Protein AF-A0A1C5NAG5-F1 (afdb_monomer)

Structure (mmCIF, N/CA/C/O backbone):
data_AF-A0A1C5NAG5-F1
#
_entry.id   AF-A0A1C5NAG5-F1
#
loop_
_atom_site.group_PDB
_atom_site.id
_atom_site.type_symbol
_atom_site.label_atom_id
_atom_site.label_alt_id
_atom_site.label_comp_id
_atom_site.label_asym_id
_atom_site.label_entity_id
_atom_site.label_seq_id
_atom_site.pdbx_PDB_ins_code
_atom_site.Cartn_x
_atom_site.Cartn_y
_atom_site.Cartn_z
_atom_site.occupancy
_atom_site.B_iso_or_equiv
_atom_site.auth_seq_id
_atom_site.auth_comp_id
_atom_site.auth_asym_id
_atom_site.auth_atom_id
_atom_site.pdbx_PDB_model_num
ATOM 1 N N . MET A 1 1 ? -10.836 -29.303 -15.767 1.00 75.56 1 MET A N 1
ATOM 2 C CA . MET A 1 1 ? -11.282 -27.924 -16.039 1.00 75.56 1 MET A CA 1
ATOM 3 C C . MET A 1 1 ? -10.851 -27.119 -14.844 1.00 75.56 1 MET A C 1
ATOM 5 O O . MET A 1 1 ? -11.181 -27.514 -13.732 1.00 75.56 1 MET A O 1
ATOM 9 N N . ALA A 1 2 ? -10.080 -26.065 -15.084 1.00 85.88 2 ALA A N 1
ATOM 10 C CA . ALA A 1 2 ? -9.595 -25.188 -14.034 1.00 85.88 2 ALA A CA 1
ATOM 11 C C . ALA A 1 2 ? -10.760 -24.465 -13.349 1.00 85.88 2 ALA A C 1
ATOM 13 O O . ALA A 1 2 ? -11.652 -23.954 -14.030 1.00 85.88 2 ALA A O 1
ATOM 14 N N . GLU A 1 3 ? -10.744 -24.428 -12.022 1.00 91.12 3 GLU A N 1
ATOM 15 C CA . GLU A 1 3 ? -11.705 -23.687 -11.209 1.00 91.12 3 GLU A CA 1
ATOM 16 C C . GLU A 1 3 ? -11.130 -22.311 -10.866 1.00 91.12 3 GLU A C 1
ATOM 18 O O . GLU A 1 3 ? -9.947 -22.193 -10.552 1.00 91.12 3 GLU A O 1
ATOM 23 N N . ILE A 1 4 ? -11.955 -21.264 -10.936 1.00 90.25 4 ILE A N 1
ATOM 24 C CA . ILE A 1 4 ? -11.570 -19.921 -10.495 1.00 90.25 4 ILE A CA 1
ATOM 25 C C . ILE A 1 4 ? -11.849 -19.828 -8.996 1.00 90.25 4 ILE A C 1
ATOM 27 O O . ILE A 1 4 ? -13.004 -19.832 -8.580 1.00 90.25 4 ILE A O 1
ATOM 31 N N . ILE A 1 5 ? -10.790 -19.721 -8.199 1.00 88.94 5 ILE A N 1
ATOM 32 C CA . ILE A 1 5 ? -10.874 -19.616 -6.736 1.00 88.94 5 ILE A CA 1
ATOM 33 C C . ILE A 1 5 ? -11.109 -18.166 -6.304 1.00 88.94 5 ILE A C 1
ATOM 35 O O . ILE A 1 5 ? -11.768 -17.899 -5.302 1.00 88.94 5 ILE A O 1
ATOM 39 N N . TYR A 1 6 ? -10.564 -17.216 -7.062 1.00 81.56 6 TYR A N 1
ATOM 40 C CA . TYR A 1 6 ? -10.667 -15.792 -6.771 1.00 81.56 6 TYR A CA 1
ATOM 41 C C . TYR A 1 6 ? -10.513 -14.970 -8.051 1.00 81.56 6 TYR A C 1
ATOM 43 O O . TYR A 1 6 ? -9.709 -15.319 -8.914 1.00 81.56 6 TYR A O 1
ATOM 51 N N . SER A 1 7 ? -11.237 -13.854 -8.142 1.00 79.81 7 SER A N 1
ATOM 52 C CA . SER A 1 7 ? -11.096 -12.882 -9.228 1.00 79.81 7 SER A CA 1
ATOM 53 C C . SER A 1 7 ? -11.036 -11.468 -8.669 1.00 79.81 7 SER A C 1
ATOM 55 O O . SER A 1 7 ? -11.905 -11.058 -7.899 1.00 79.81 7 SER A O 1
ATOM 57 N N . LYS A 1 8 ? -10.057 -10.690 -9.132 1.00 79.44 8 LYS A N 1
ATOM 58 C CA . LYS A 1 8 ? -9.939 -9.253 -8.869 1.00 79.44 8 LYS A CA 1
ATOM 59 C C . LYS A 1 8 ? -10.057 -8.476 -10.171 1.00 79.44 8 LYS A C 1
ATOM 61 O O . LYS A 1 8 ? -9.455 -8.844 -11.176 1.00 79.44 8 LYS A O 1
ATOM 66 N N . TYR A 1 9 ? -10.808 -7.383 -10.136 1.00 80.44 9 TYR A N 1
ATOM 67 C CA . TYR A 1 9 ? -11.017 -6.494 -11.273 1.00 80.44 9 TYR A CA 1
ATOM 68 C C . TYR A 1 9 ? -10.373 -5.141 -10.973 1.00 80.44 9 TYR A C 1
ATOM 70 O O . TYR A 1 9 ? -10.622 -4.566 -9.917 1.00 80.44 9 TYR A O 1
ATOM 78 N N . SER A 1 10 ? -9.575 -4.612 -11.899 1.00 75.69 10 SER A N 1
ATOM 79 C CA . SER A 1 10 ? -9.072 -3.231 -11.859 1.00 75.69 10 SER A CA 1
ATOM 80 C C . SER A 1 10 ? -9.920 -2.317 -12.752 1.00 75.69 10 SER A C 1
ATOM 82 O O . SER A 1 10 ? -9.419 -1.524 -13.545 1.00 75.69 10 SER A O 1
ATOM 84 N N . ASN A 1 11 ? -11.242 -2.448 -12.647 1.00 72.44 11 ASN A N 1
ATOM 85 C CA . ASN A 1 11 ? -12.211 -1.742 -13.488 1.00 72.44 11 ASN A CA 1
ATOM 86 C C . ASN A 1 11 ? -12.350 -0.242 -13.175 1.00 72.44 11 ASN A C 1
ATOM 88 O O . ASN A 1 11 ? -13.016 0.448 -13.936 1.00 72.44 11 ASN A O 1
ATOM 92 N N . GLU A 1 12 ? -11.714 0.256 -12.111 1.00 71.25 12 GLU A N 1
ATOM 93 C CA . GLU A 1 12 ? -11.566 1.695 -11.840 1.00 71.25 12 GLU A CA 1
ATOM 94 C C . GLU A 1 12 ? -10.511 2.370 -12.734 1.00 71.25 12 GLU A C 1
ATOM 96 O O . GLU A 1 12 ? -10.401 3.596 -12.764 1.00 71.25 12 GLU A O 1
ATOM 101 N N . ARG A 1 13 ? -9.716 1.582 -13.466 1.00 83.25 13 ARG A N 1
ATOM 102 C CA . ARG A 1 13 ? -8.763 2.085 -14.456 1.00 83.25 13 ARG A CA 1
ATOM 103 C C . ARG A 1 13 ? -9.482 2.365 -15.778 1.00 83.25 13 ARG A C 1
ATOM 105 O O . ARG A 1 13 ? -10.524 1.782 -16.080 1.00 83.25 13 ARG A O 1
ATOM 112 N N . SER A 1 14 ? -8.896 3.221 -16.615 1.00 88.06 14 SER A N 1
ATOM 113 C CA . SER A 1 14 ? -9.373 3.414 -17.988 1.00 88.06 14 SER A CA 1
ATOM 114 C C . SER A 1 14 ? -9.433 2.081 -18.741 1.00 88.06 14 SER A C 1
ATOM 116 O O . SER A 1 14 ? -8.698 1.140 -18.447 1.00 88.06 14 SER A O 1
ATOM 118 N N . ARG A 1 15 ? -10.290 1.998 -19.765 1.00 89.50 15 ARG A N 1
ATOM 119 C CA . ARG A 1 15 ? -10.553 0.746 -20.502 1.00 89.50 15 ARG A CA 1
ATOM 120 C C . ARG A 1 15 ? -9.289 0.068 -21.050 1.00 89.50 15 ARG A C 1
ATOM 122 O O . ARG A 1 15 ? -9.245 -1.154 -21.103 1.00 89.50 15 ARG A O 1
ATOM 129 N N . ARG A 1 16 ? -8.263 0.849 -21.404 1.00 91.06 16 ARG A N 1
ATOM 130 C CA . ARG A 1 16 ? -6.958 0.355 -21.884 1.00 91.06 16 ARG A CA 1
ATOM 131 C C . ARG A 1 16 ? -6.087 -0.302 -20.801 1.00 91.06 16 ARG A C 1
ATOM 133 O O . ARG A 1 16 ? -5.152 -1.012 -21.136 1.00 91.06 16 ARG A O 1
ATOM 140 N N . PHE A 1 17 ? -6.389 -0.083 -19.523 1.00 88.31 17 PHE A N 1
ATOM 141 C CA . PHE A 1 17 ? -5.633 -0.614 -18.378 1.00 88.31 17 PHE A CA 1
ATOM 142 C C . PHE A 1 17 ? -6.475 -1.481 -17.438 1.00 88.31 17 PHE A C 1
ATOM 144 O O . PHE A 1 17 ? -5.970 -2.003 -16.445 1.00 88.31 17 PHE A O 1
ATOM 151 N N . ALA A 1 18 ? -7.769 -1.611 -17.716 1.00 88.19 18 ALA A N 1
ATOM 152 C CA . ALA A 1 18 ? -8.675 -2.409 -16.914 1.00 88.19 18 ALA A CA 1
ATOM 153 C C . ALA A 1 18 ? -8.418 -3.900 -17.180 1.00 88.19 18 ALA A C 1
ATOM 155 O O . ALA A 1 18 ? -8.606 -4.389 -18.299 1.00 88.19 18 ALA A O 1
ATOM 156 N N . ILE A 1 19 ? -8.008 -4.624 -16.139 1.00 85.56 19 ILE A N 1
ATOM 157 C CA . ILE A 1 19 ? -7.680 -6.048 -16.199 1.00 85.56 19 ILE A CA 1
ATOM 158 C C . ILE A 1 19 ? -8.494 -6.850 -15.183 1.00 85.56 19 ILE A C 1
ATOM 160 O O . ILE A 1 19 ? -8.910 -6.345 -14.137 1.00 85.56 19 ILE A O 1
ATOM 164 N N . ARG A 1 20 ? -8.715 -8.123 -15.499 1.00 88.25 20 ARG A N 1
ATOM 165 C CA . ARG A 1 20 ? -9.161 -9.145 -14.557 1.00 88.25 20 ARG A CA 1
ATOM 166 C C . ARG A 1 20 ? -7.985 -10.046 -14.230 1.00 88.25 20 ARG A C 1
ATOM 168 O O . ARG A 1 20 ? -7.361 -10.581 -15.142 1.00 88.25 20 ARG A O 1
ATOM 175 N N . THR A 1 21 ? -7.731 -10.241 -12.947 1.00 85.62 21 THR A N 1
ATOM 176 C CA . THR A 1 21 ? -6.755 -11.204 -12.444 1.00 85.62 21 THR A CA 1
ATOM 177 C C . THR A 1 21 ? -7.507 -12.335 -11.766 1.00 85.62 21 THR A C 1
ATOM 179 O O . THR A 1 21 ? -8.163 -12.116 -10.749 1.00 85.62 21 THR A O 1
ATOM 182 N N . ASP A 1 22 ? -7.407 -13.530 -12.332 1.00 88.31 22 ASP A N 1
ATOM 183 C CA . ASP A 1 22 ? -8.014 -14.750 -11.813 1.00 88.31 22 ASP A CA 1
ATOM 184 C C . ASP A 1 22 ? -6.937 -15.600 -11.120 1.00 88.31 22 ASP A C 1
ATOM 186 O O . ASP A 1 22 ? -5.848 -15.769 -11.665 1.00 88.31 22 ASP A O 1
ATOM 190 N N . ILE A 1 23 ? -7.233 -16.157 -9.946 1.00 87.81 23 ILE A N 1
ATOM 191 C CA . ILE A 1 23 ? -6.472 -17.266 -9.355 1.00 87.81 23 ILE A CA 1
ATOM 192 C C . ILE A 1 23 ? -7.208 -18.545 -9.730 1.00 87.81 23 ILE A C 1
ATOM 194 O O . ILE A 1 23 ? -8.357 -18.743 -9.328 1.00 87.81 23 ILE A O 1
ATOM 198 N N . LEU A 1 24 ? -6.547 -19.402 -10.500 1.00 91.69 24 LEU A N 1
ATOM 199 C CA . LEU A 1 24 ? -7.103 -20.666 -10.961 1.00 91.69 24 LEU A CA 1
ATOM 200 C C . LEU A 1 24 ? -6.442 -21.840 -10.250 1.00 91.69 24 LEU A C 1
ATOM 202 O O . LEU A 1 24 ? -5.249 -21.796 -9.953 1.00 91.69 24 LEU A O 1
ATOM 206 N N . GLU A 1 25 ? -7.210 -22.902 -10.026 1.00 90.94 25 GLU A N 1
ATOM 207 C CA . GLU A 1 25 ? -6.722 -24.165 -9.483 1.00 90.94 25 GLU A CA 1
ATOM 208 C C . GLU A 1 25 ? -7.145 -25.344 -10.371 1.00 90.94 25 GLU A C 1
ATOM 210 O O . GLU A 1 25 ? -8.301 -25.478 -10.773 1.00 90.94 25 GLU A O 1
ATOM 215 N N . GLU A 1 26 ? -6.198 -26.232 -10.672 1.00 93.69 26 GLU A N 1
ATOM 216 C CA . GLU A 1 26 ? -6.476 -27.535 -11.276 1.00 93.69 26 GLU A CA 1
ATOM 217 C C . GLU A 1 26 ? -5.522 -28.580 -10.691 1.00 93.69 26 GLU A C 1
ATOM 219 O O . GLU A 1 26 ? -4.308 -28.377 -10.645 1.00 93.69 26 GLU A O 1
ATOM 224 N N . ASN A 1 27 ? -6.055 -29.715 -10.227 1.00 91.62 27 ASN A N 1
ATOM 225 C CA . ASN A 1 27 ? -5.266 -30.794 -9.616 1.00 91.62 27 ASN A CA 1
ATOM 226 C C . ASN A 1 27 ? -4.336 -30.308 -8.481 1.00 91.62 27 ASN A C 1
ATOM 228 O O . ASN A 1 27 ? -3.184 -30.738 -8.397 1.00 91.62 27 ASN A O 1
ATOM 232 N N . LYS A 1 28 ? -4.832 -29.404 -7.618 1.00 87.69 28 LYS A N 1
ATOM 233 C CA . LYS A 1 28 ? -4.082 -28.751 -6.523 1.00 87.69 28 LYS A CA 1
ATOM 234 C C . LYS A 1 28 ? -2.892 -27.889 -6.971 1.00 87.69 28 LYS A C 1
ATOM 236 O O . LYS A 1 28 ? -2.060 -27.524 -6.145 1.00 87.69 28 LYS A O 1
ATOM 241 N N . LYS A 1 29 ? -2.777 -27.573 -8.262 1.00 92.31 29 LYS A N 1
ATOM 242 C CA . LYS A 1 29 ? -1.804 -26.603 -8.776 1.00 92.31 29 LYS A CA 1
ATOM 243 C C . LYS A 1 29 ? -2.511 -25.287 -9.049 1.00 92.31 29 LYS A C 1
ATOM 245 O O . LYS A 1 29 ? -3.533 -25.283 -9.733 1.00 92.31 29 LYS A O 1
ATOM 250 N N . ARG A 1 30 ? -1.941 -24.195 -8.540 1.00 93.62 30 ARG A N 1
ATOM 251 C CA . ARG A 1 30 ? -2.459 -22.839 -8.725 1.00 93.62 30 ARG A CA 1
ATOM 252 C C . ARG A 1 30 ? -1.641 -22.057 -9.739 1.00 93.62 30 ARG A C 1
ATOM 254 O O . ARG A 1 30 ? -0.440 -22.282 -9.881 1.00 93.62 30 ARG A O 1
ATOM 261 N N . TRP A 1 31 ? -2.298 -21.140 -10.433 1.00 94.31 31 TRP A N 1
ATOM 262 C CA . TRP A 1 31 ? -1.665 -20.113 -11.258 1.00 94.31 31 TRP A CA 1
ATOM 263 C C . TRP A 1 31 ? -2.533 -18.859 -11.269 1.00 94.31 31 TRP A C 1
ATOM 265 O O . TRP A 1 31 ? -3.730 -18.925 -10.982 1.00 94.31 31 TRP A O 1
ATOM 275 N N . LEU A 1 32 ? -1.935 -17.723 -11.619 1.00 92.44 32 LEU A N 1
ATOM 276 C CA . LEU A 1 32 ? -2.692 -16.505 -11.882 1.00 92.44 32 LEU A CA 1
ATOM 277 C C . LEU A 1 32 ? -2.884 -16.335 -13.388 1.00 92.44 32 LEU A C 1
ATOM 279 O O . LEU A 1 32 ? -2.021 -16.710 -14.179 1.00 92.44 32 LEU A O 1
ATOM 283 N N . GLN A 1 33 ? -4.003 -15.754 -13.800 1.00 93.50 33 GLN A N 1
ATOM 284 C CA . GLN A 1 33 ? -4.251 -15.385 -15.189 1.00 93.50 33 GLN A CA 1
ATOM 285 C C . GLN A 1 33 ? -4.759 -13.949 -15.248 1.00 93.50 33 GLN A C 1
ATOM 287 O O . GLN A 1 33 ? -5.822 -13.639 -14.712 1.00 93.50 33 GLN A O 1
ATOM 292 N N . LYS A 1 34 ? -3.989 -13.073 -15.896 1.00 92.19 34 LYS A N 1
ATOM 293 C CA . LYS A 1 34 ? -4.352 -11.676 -16.146 1.00 92.19 34 LYS A CA 1
ATOM 294 C C . LYS A 1 34 ? -4.958 -11.550 -17.544 1.00 92.19 34 LYS A C 1
ATOM 296 O O . LYS A 1 34 ? -4.397 -12.065 -18.511 1.00 92.19 34 LYS A O 1
ATOM 301 N N . LYS A 1 35 ? -6.101 -10.875 -17.651 1.00 92.31 35 LYS A N 1
ATOM 302 C CA . LYS A 1 35 ? -6.851 -10.669 -18.900 1.00 92.31 35 LYS A CA 1
ATOM 303 C C . LYS A 1 35 ? -7.256 -9.214 -19.038 1.00 92.31 35 LYS A C 1
ATOM 305 O O . LYS A 1 35 ? -7.710 -8.618 -18.063 1.00 92.31 35 LYS A O 1
ATOM 310 N N . ALA A 1 36 ? -7.170 -8.660 -20.243 1.00 92.19 36 ALA A N 1
ATOM 311 C CA . ALA A 1 36 ? -7.786 -7.369 -20.523 1.00 92.19 36 ALA A CA 1
ATOM 312 C C . ALA A 1 36 ? -9.313 -7.489 -20.404 1.00 92.19 36 ALA A C 1
ATOM 314 O O . ALA A 1 36 ? -9.913 -8.416 -20.945 1.00 92.19 36 ALA A O 1
ATOM 315 N N . LEU A 1 37 ? -9.951 -6.546 -19.708 1.00 89.94 37 LEU A N 1
ATOM 316 C CA . LEU A 1 37 ? -11.415 -6.498 -19.613 1.00 89.94 37 LEU A CA 1
ATOM 317 C C . LEU A 1 37 ? -12.066 -5.997 -20.899 1.00 89.94 37 LEU A C 1
ATOM 319 O O . LEU A 1 37 ? -13.222 -6.316 -21.179 1.00 89.94 37 LEU A O 1
ATOM 323 N N . TYR A 1 38 ? -11.326 -5.205 -21.669 1.00 90.69 38 TYR A N 1
ATOM 324 C CA . TYR A 1 38 ? -11.801 -4.600 -22.898 1.00 90.69 38 TYR A CA 1
ATOM 325 C C . TYR A 1 38 ? -10.770 -4.767 -24.021 1.00 90.69 38 TYR A C 1
ATOM 327 O O . TYR A 1 38 ? -9.572 -4.841 -23.733 1.00 90.69 38 TYR A O 1
ATOM 335 N N . PRO A 1 39 ? -11.200 -4.786 -25.299 1.00 89.56 39 PRO A N 1
ATOM 336 C CA . PRO A 1 39 ? -10.292 -4.896 -26.444 1.00 89.56 39 PRO A CA 1
ATOM 337 C C . PRO A 1 39 ? -9.179 -3.839 -26.468 1.00 89.56 39 PRO A C 1
ATOM 339 O O . PRO A 1 39 ? -8.077 -4.113 -26.936 1.00 89.56 39 PRO A O 1
ATOM 342 N N . GLU A 1 40 ? -9.445 -2.647 -25.929 1.00 92.31 40 GLU A N 1
ATOM 343 C CA . GLU A 1 40 ? -8.493 -1.538 -25.824 1.00 92.31 40 GLU A CA 1
ATOM 344 C C . GLU A 1 40 ? -7.270 -1.862 -24.950 1.00 92.31 40 GLU A C 1
ATOM 346 O O . GLU A 1 40 ? -6.246 -1.201 -25.082 1.00 92.31 40 GLU A O 1
ATOM 351 N N . GLY A 1 41 ? -7.355 -2.865 -24.067 1.00 89.06 41 GLY A N 1
ATOM 352 C CA . GLY A 1 41 ? -6.250 -3.299 -23.207 1.00 89.06 41 GLY A CA 1
ATOM 353 C C . GLY A 1 41 ? -5.334 -4.354 -23.823 1.00 89.06 41 GLY A C 1
ATOM 354 O O . GLY A 1 41 ? -4.459 -4.869 -23.130 1.00 89.06 41 GLY A O 1
ATOM 355 N N . LYS A 1 42 ? -5.520 -4.708 -25.103 1.00 86.88 42 LYS A N 1
ATOM 356 C CA . LYS A 1 42 ? -4.713 -5.744 -25.762 1.00 86.88 42 LYS A CA 1
ATOM 357 C C . LYS A 1 42 ? -3.219 -5.404 -25.769 1.00 86.88 42 LYS A C 1
ATOM 359 O O . LYS A 1 42 ? -2.419 -6.220 -25.334 1.00 86.88 42 LYS A O 1
ATOM 364 N N . GLU A 1 43 ? -2.863 -4.193 -26.196 1.00 87.50 43 GLU A N 1
ATOM 365 C CA . GLU A 1 43 ? -1.463 -3.738 -26.241 1.00 87.50 43 GLU A CA 1
ATOM 366 C C . GLU A 1 43 ? -0.814 -3.759 -24.849 1.00 87.50 43 GLU A C 1
ATOM 368 O O . GLU A 1 43 ? 0.321 -4.200 -24.688 1.00 87.50 43 GLU A O 1
ATOM 373 N N . HIS A 1 44 ? -1.569 -3.365 -23.821 1.00 88.81 44 HIS A N 1
ATOM 374 C CA . HIS A 1 44 ? -1.125 -3.413 -22.427 1.00 88.81 44 HIS A CA 1
ATOM 375 C C . HIS A 1 44 ? -0.790 -4.843 -21.968 1.00 88.81 44 HIS A C 1
ATOM 377 O O . HIS A 1 44 ? 0.212 -5.063 -21.289 1.00 88.81 44 HIS A O 1
ATOM 383 N N . MET A 1 45 ? -1.582 -5.837 -22.387 1.00 87.62 45 MET A N 1
ATOM 384 C CA . MET A 1 45 ? -1.319 -7.256 -22.101 1.00 87.62 45 MET A CA 1
ATOM 385 C C . MET A 1 45 ? -0.171 -7.845 -22.915 1.00 87.62 45 MET A C 1
ATOM 387 O O . MET A 1 45 ? 0.620 -8.611 -22.363 1.00 87.62 45 MET A O 1
ATOM 391 N N . ASP A 1 46 ? -0.039 -7.467 -24.185 1.00 84.56 46 ASP A N 1
ATOM 392 C CA . ASP A 1 46 ? 1.072 -7.908 -25.032 1.00 84.56 46 ASP A CA 1
ATOM 393 C C . ASP A 1 46 ? 2.417 -7.404 -24.461 1.00 84.56 46 ASP A C 1
ATOM 395 O O . ASP A 1 46 ? 3.390 -8.161 -24.365 1.00 84.56 46 ASP A O 1
ATOM 399 N N . ASN A 1 47 ? 2.452 -6.155 -23.978 1.00 86.81 47 ASN A N 1
ATOM 400 C CA . ASN A 1 47 ? 3.629 -5.565 -23.337 1.00 86.81 47 ASN A CA 1
ATOM 401 C C . ASN A 1 47 ? 4.009 -6.277 -22.035 1.00 86.81 47 ASN A C 1
ATOM 403 O O . ASN A 1 47 ? 5.195 -6.515 -21.799 1.00 86.81 47 ASN A O 1
ATOM 407 N N . LEU A 1 48 ? 3.022 -6.674 -21.225 1.00 85.88 48 LEU A N 1
ATOM 408 C CA . LEU A 1 48 ? 3.244 -7.334 -19.938 1.00 85.88 48 LEU A CA 1
ATOM 409 C C . LEU A 1 48 ? 4.127 -8.583 -20.070 1.00 85.88 48 LEU A C 1
ATOM 411 O O . LEU A 1 48 ? 5.083 -8.741 -19.316 1.00 85.88 48 LEU A O 1
ATOM 415 N N . ALA A 1 49 ? 3.863 -9.437 -21.060 1.00 82.31 49 ALA A N 1
ATOM 416 C CA . ALA A 1 49 ? 4.679 -10.628 -21.290 1.00 82.31 49 ALA A CA 1
ATOM 417 C C . ALA A 1 49 ? 6.109 -10.289 -21.753 1.00 82.31 49 ALA A C 1
ATOM 419 O O . ALA A 1 49 ? 7.061 -10.993 -21.414 1.00 82.31 49 ALA A O 1
ATOM 420 N N . SER A 1 50 ? 6.275 -9.193 -22.500 1.00 87.62 50 SER A N 1
ATOM 421 C CA . SER A 1 50 ? 7.588 -8.736 -22.966 1.00 87.62 50 SER A CA 1
ATOM 422 C C . SER A 1 50 ? 8.471 -8.199 -21.832 1.00 87.62 50 SER A C 1
ATOM 424 O O . SER A 1 50 ? 9.695 -8.338 -21.889 1.00 87.62 50 SER A O 1
ATOM 426 N N . TRP A 1 51 ? 7.874 -7.630 -20.778 1.00 92.25 51 TRP A N 1
ATOM 427 C CA . TRP A 1 51 ? 8.619 -7.060 -19.654 1.00 92.25 51 TRP A CA 1
ATOM 428 C C . TRP A 1 51 ? 9.384 -8.108 -18.857 1.00 92.25 51 TRP A C 1
ATOM 430 O O . TRP A 1 51 ? 10.495 -7.820 -18.419 1.00 92.25 51 TRP A O 1
ATOM 440 N N . ASN A 1 52 ? 8.852 -9.329 -18.734 1.00 89.50 52 ASN A N 1
ATOM 441 C CA . ASN A 1 52 ? 9.484 -10.397 -17.961 1.00 89.50 52 ASN A CA 1
ATOM 442 C C . ASN A 1 52 ? 10.941 -10.652 -18.387 1.00 89.50 52 ASN A C 1
ATOM 444 O O . ASN A 1 52 ? 11.847 -10.644 -17.557 1.00 89.50 52 ASN A O 1
ATOM 448 N N . SER A 1 53 ? 11.186 -10.847 -19.685 1.00 86.19 53 SER A N 1
ATOM 449 C CA . SER A 1 53 ? 12.530 -11.150 -20.192 1.00 86.19 53 SER A CA 1
ATOM 450 C C . SER A 1 53 ? 13.464 -9.942 -20.110 1.00 86.19 53 SER A C 1
ATOM 452 O O . SER A 1 53 ? 14.641 -10.082 -19.783 1.00 86.19 53 SER A O 1
ATOM 454 N N . ARG A 1 54 ? 12.935 -8.746 -20.368 1.00 92.88 54 ARG A N 1
ATOM 455 C CA . ARG A 1 54 ? 13.716 -7.509 -20.439 1.00 92.88 54 ARG A CA 1
ATOM 456 C C . ARG A 1 54 ? 14.140 -6.996 -19.070 1.00 92.88 54 ARG A C 1
ATOM 458 O O . ARG A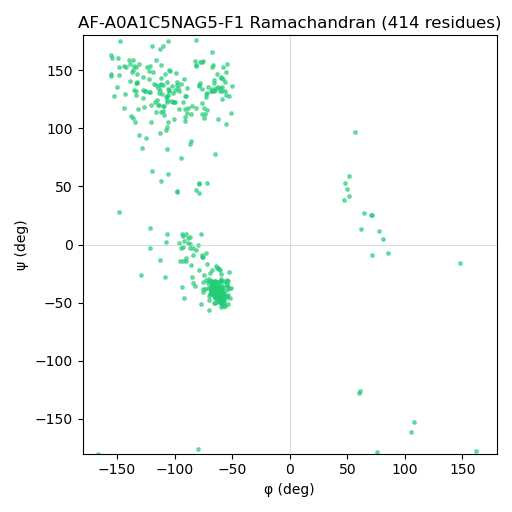 1 54 ? 15.277 -6.569 -18.910 1.00 92.88 54 ARG A O 1
ATOM 465 N N . LEU A 1 55 ? 13.253 -7.068 -18.082 1.00 93.81 55 LEU A N 1
ATOM 466 C CA . LEU A 1 55 ? 13.567 -6.694 -16.706 1.00 93.81 55 LEU A CA 1
ATOM 467 C C . LEU A 1 55 ? 14.541 -7.680 -16.060 1.00 93.81 55 LEU A C 1
ATOM 469 O O . LEU A 1 55 ? 15.457 -7.246 -15.372 1.00 93.81 55 LEU A O 1
ATOM 473 N N . ASN A 1 56 ? 14.427 -8.981 -16.347 1.00 91.88 56 ASN A N 1
ATOM 474 C CA . ASN A 1 56 ? 15.403 -9.966 -15.872 1.00 91.88 56 ASN A CA 1
ATOM 475 C C . ASN A 1 56 ? 16.841 -9.634 -16.321 1.00 91.88 56 ASN A C 1
ATOM 477 O O . ASN A 1 56 ? 17.766 -9.796 -15.533 1.00 91.88 56 ASN A O 1
ATOM 481 N N . ALA A 1 57 ? 17.031 -9.098 -17.534 1.00 89.56 57 ALA A N 1
ATOM 482 C CA . ALA A 1 57 ? 18.342 -8.617 -17.989 1.00 89.56 57 ALA A CA 1
ATOM 483 C C . ALA A 1 57 ? 18.819 -7.369 -17.215 1.00 89.56 57 ALA A C 1
ATOM 485 O O . ALA A 1 57 ? 20.001 -7.222 -16.911 1.00 89.56 57 ALA A O 1
ATOM 486 N N . VAL A 1 58 ? 17.899 -6.471 -16.850 1.00 90.62 58 VAL A N 1
ATOM 487 C CA . VAL A 1 58 ? 18.198 -5.290 -16.019 1.00 90.62 58 VAL A CA 1
ATOM 488 C C . VAL A 1 58 ? 18.592 -5.695 -14.592 1.00 90.62 58 VAL A C 1
ATOM 490 O O . VAL A 1 58 ? 19.426 -5.037 -13.965 1.00 90.62 58 VAL A O 1
ATOM 493 N N . TYR A 1 59 ? 18.038 -6.796 -14.088 1.00 92.75 59 TYR A N 1
ATOM 494 C CA . TYR A 1 59 ? 18.267 -7.285 -12.732 1.00 92.75 59 TYR A CA 1
ATOM 495 C C . TYR A 1 59 ? 19.523 -8.137 -12.548 1.00 92.75 59 TYR A C 1
ATOM 497 O O . TYR A 1 59 ? 19.845 -8.433 -11.409 1.00 92.75 59 TYR A O 1
ATOM 505 N N . GLU A 1 60 ? 20.309 -8.445 -13.584 1.00 85.94 60 GLU A N 1
ATOM 506 C CA . GLU A 1 60 ? 21.510 -9.304 -13.479 1.00 85.94 60 GLU A CA 1
ATOM 507 C C . GLU A 1 60 ? 22.528 -8.881 -12.396 1.00 85.94 60 GLU A C 1
ATOM 509 O O . GLU A 1 60 ? 23.320 -9.697 -11.923 1.00 85.94 60 GLU A O 1
ATOM 514 N N . LYS A 1 61 ? 22.527 -7.603 -11.996 1.00 83.81 61 LYS A N 1
ATOM 515 C CA . LYS A 1 61 ? 23.434 -7.047 -10.975 1.00 83.81 61 LYS A CA 1
ATOM 516 C C . LYS A 1 61 ? 22.961 -7.255 -9.531 1.00 83.81 61 LYS A C 1
ATOM 518 O O . LYS A 1 61 ? 23.708 -6.937 -8.607 1.00 83.81 61 LYS A O 1
ATOM 523 N N . VAL A 1 62 ? 21.737 -7.734 -9.326 1.00 90.75 62 VAL A N 1
ATOM 524 C CA . VAL A 1 62 ? 21.114 -7.962 -8.014 1.00 90.75 62 VAL A CA 1
ATOM 525 C C . VAL A 1 62 ? 20.393 -9.315 -8.010 1.00 90.75 62 VAL A C 1
ATOM 527 O O . VAL A 1 62 ? 20.054 -9.832 -9.069 1.00 90.75 62 VAL A O 1
ATOM 530 N N . PRO A 1 63 ? 20.130 -9.932 -6.849 1.00 93.31 63 PRO A N 1
ATOM 531 C CA . PRO A 1 63 ? 19.423 -11.210 -6.799 1.00 93.31 63 PRO A CA 1
ATOM 532 C C . PRO A 1 63 ? 17.905 -11.017 -6.967 1.00 93.31 63 PRO A C 1
ATOM 534 O O . PRO A 1 63 ? 17.139 -11.465 -6.119 1.00 93.31 63 PRO A O 1
ATOM 537 N N . PHE A 1 64 ? 17.466 -10.314 -8.019 1.00 95.31 64 PHE A N 1
ATOM 538 C CA . PHE A 1 64 ? 16.052 -10.101 -8.347 1.00 95.31 64 PHE A CA 1
ATOM 539 C C . PHE A 1 64 ? 15.688 -10.841 -9.632 1.00 95.31 64 PHE A C 1
ATOM 541 O O . PHE A 1 64 ? 16.462 -10.871 -10.587 1.00 95.31 64 PHE A O 1
ATOM 548 N N . VAL A 1 65 ? 14.478 -11.389 -9.678 1.00 96.12 65 VAL A N 1
ATOM 549 C CA . VAL A 1 65 ? 13.878 -11.963 -10.885 1.00 96.12 65 VAL A CA 1
ATOM 550 C C . VAL A 1 65 ? 12.422 -11.535 -11.008 1.00 96.12 65 VAL A C 1
ATOM 552 O O . VAL A 1 65 ? 11.735 -11.320 -10.014 1.00 96.12 65 VAL A O 1
ATOM 555 N N . CYS A 1 66 ? 11.918 -11.421 -12.230 1.00 95.00 66 CYS A N 1
ATOM 556 C CA . CYS A 1 66 ? 10.492 -11.245 -12.481 1.00 95.00 66 CYS A CA 1
ATOM 557 C C . CYS A 1 66 ? 9.748 -12.576 -12.354 1.00 95.00 66 CYS A C 1
ATOM 559 O O . CYS A 1 66 ? 10.184 -13.592 -12.901 1.00 95.00 66 CYS A O 1
ATOM 561 N N . ASN A 1 67 ? 8.570 -12.536 -11.731 1.00 94.50 67 ASN A N 1
ATOM 562 C CA . ASN A 1 67 ? 7.643 -13.662 -11.664 1.00 94.50 67 ASN A CA 1
ATOM 563 C C . ASN A 1 67 ? 7.341 -14.210 -13.060 1.00 94.50 67 ASN A C 1
ATOM 565 O O . ASN A 1 67 ? 6.987 -13.434 -13.954 1.00 94.50 67 ASN A O 1
ATOM 569 N N . LYS A 1 68 ? 7.499 -15.520 -13.275 1.00 94.00 68 LYS A N 1
ATOM 570 C CA . LYS A 1 68 ? 7.425 -16.097 -14.623 1.00 94.00 68 LYS A CA 1
ATOM 571 C C . LYS A 1 68 ? 6.029 -15.965 -15.200 1.00 94.00 68 LYS A C 1
ATOM 573 O O . LYS A 1 68 ? 5.033 -16.231 -14.523 1.00 94.00 68 LYS A O 1
ATOM 578 N N . CYS A 1 69 ? 5.981 -15.633 -16.485 1.00 93.44 69 CYS A N 1
ATOM 579 C CA . CYS A 1 69 ? 4.743 -15.555 -17.235 1.00 93.44 69 CYS A CA 1
ATOM 580 C C . CYS A 1 69 ? 4.809 -16.299 -18.573 1.00 93.44 69 CYS A C 1
ATOM 582 O O . CYS A 1 69 ? 5.873 -16.451 -19.172 1.00 93.44 69 CYS A O 1
ATOM 584 N N . GLU A 1 70 ? 3.646 -16.715 -19.060 1.00 92.31 70 GLU A N 1
ATOM 585 C CA . GLU A 1 70 ? 3.428 -17.362 -20.350 1.00 92.31 70 GLU A CA 1
ATOM 586 C C . GLU A 1 70 ? 2.198 -16.736 -21.019 1.00 92.31 70 GLU A C 1
ATOM 588 O O . GLU A 1 70 ? 1.149 -16.575 -20.388 1.00 92.31 70 GLU A O 1
ATOM 593 N N . ILE A 1 71 ? 2.308 -16.387 -22.301 1.00 91.00 71 ILE A N 1
ATOM 594 C CA . ILE A 1 71 ? 1.153 -15.945 -23.091 1.00 91.00 71 ILE A CA 1
ATOM 595 C C . ILE A 1 71 ? 0.276 -17.165 -23.376 1.00 91.00 71 ILE A C 1
ATOM 597 O O . ILE A 1 71 ? 0.752 -18.163 -23.913 1.00 91.00 71 ILE A O 1
ATOM 601 N N . VAL A 1 72 ? -1.010 -17.073 -23.047 1.00 90.75 72 VAL A N 1
ATOM 602 C CA . VAL A 1 72 ? -2.017 -18.106 -23.321 1.00 90.75 72 VAL A CA 1
ATOM 603 C C . VAL A 1 72 ? -3.122 -17.535 -24.212 1.00 90.75 72 VAL A C 1
ATOM 605 O O . VAL A 1 72 ? -3.171 -16.335 -24.458 1.00 90.75 72 VAL A O 1
ATOM 608 N N . GLU A 1 73 ? -4.021 -18.389 -24.713 1.00 85.06 73 GLU A N 1
ATOM 609 C CA . GLU A 1 73 ? -5.087 -17.978 -25.647 1.00 85.06 73 GLU A CA 1
ATOM 610 C C . GLU A 1 73 ? -5.933 -16.805 -25.120 1.00 85.06 73 GLU A C 1
ATOM 612 O O . GLU A 1 73 ? -6.286 -15.902 -25.873 1.00 85.06 73 GLU A O 1
ATOM 617 N N . ASP A 1 74 ? -6.211 -16.798 -23.816 1.00 85.00 74 ASP A N 1
ATOM 618 C CA . ASP A 1 74 ? -7.045 -15.794 -23.156 1.00 85.00 74 ASP A CA 1
ATOM 619 C C . ASP A 1 74 ? -6.246 -15.053 -22.071 1.00 85.00 74 ASP A C 1
ATOM 621 O O . ASP A 1 74 ? -6.517 -15.193 -20.879 1.00 85.00 74 ASP A O 1
ATOM 625 N N . GLY A 1 75 ? -5.192 -14.331 -22.466 1.00 89.94 75 GLY A N 1
ATOM 626 C CA . GLY A 1 75 ? -4.407 -13.449 -21.590 1.00 89.94 75 GLY A CA 1
ATOM 627 C C . GLY A 1 75 ? -3.009 -13.964 -21.236 1.00 89.94 75 GLY A C 1
ATOM 628 O O . GLY A 1 75 ? -2.386 -14.703 -21.994 1.00 89.94 75 GLY A O 1
ATOM 629 N N . VAL A 1 76 ? -2.495 -13.554 -20.076 1.00 92.81 76 VAL A N 1
ATOM 630 C CA . VAL A 1 76 ? -1.143 -13.900 -19.611 1.00 92.81 76 VAL A CA 1
ATOM 631 C C . VAL A 1 76 ? -1.237 -14.710 -18.325 1.00 92.81 76 VAL A C 1
ATOM 633 O O . VAL A 1 76 ? -1.824 -14.272 -17.333 1.00 92.81 76 VAL A O 1
ATOM 636 N N . LYS A 1 77 ? -0.665 -15.911 -18.347 1.00 94.06 77 LYS A N 1
ATOM 637 C CA . LYS A 1 77 ? -0.578 -16.818 -17.207 1.00 94.06 77 LYS A CA 1
ATOM 638 C C . LYS A 1 77 ? 0.696 -16.535 -16.421 1.00 94.06 77 LYS A C 1
ATOM 640 O O . LYS A 1 77 ? 1.759 -16.441 -17.014 1.00 94.06 77 LYS A O 1
ATOM 645 N N . PHE A 1 78 ? 0.596 -16.470 -15.102 1.00 93.75 78 PHE A N 1
ATOM 646 C CA . PHE A 1 78 ? 1.714 -16.295 -14.180 1.00 93.75 78 PHE A CA 1
ATOM 647 C C . PHE A 1 78 ? 1.817 -17.484 -13.235 1.00 93.75 78 PHE A C 1
ATOM 649 O O . PHE A 1 78 ? 0.799 -18.082 -12.866 1.00 93.75 78 PHE A O 1
ATOM 656 N N . GLU A 1 79 ? 3.035 -17.819 -12.815 1.00 94.75 79 GLU A N 1
ATOM 657 C CA . GLU A 1 79 ? 3.208 -18.775 -11.723 1.00 94.75 79 GLU A CA 1
ATOM 658 C C . GLU A 1 79 ? 2.601 -18.231 -10.418 1.00 94.75 79 GLU A C 1
ATOM 660 O O . GLU A 1 79 ? 2.558 -17.021 -10.176 1.00 94.75 79 GLU A O 1
ATOM 665 N N . TYR A 1 80 ? 2.070 -19.144 -9.605 1.00 92.00 80 TYR A N 1
ATOM 666 C CA . TYR A 1 80 ? 1.605 -18.83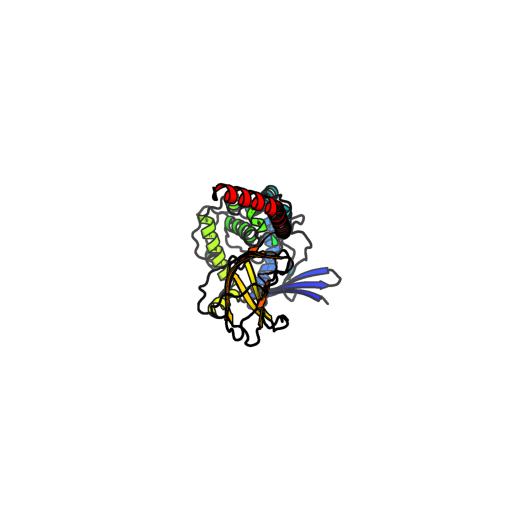8 -8.259 1.00 92.00 80 TYR A CA 1
ATOM 667 C C . TYR A 1 80 ? 2.749 -19.104 -7.285 1.00 92.00 80 TYR A C 1
ATOM 669 O O . TYR A 1 80 ? 3.254 -20.228 -7.233 1.00 92.00 80 TYR A O 1
ATOM 677 N N . LEU A 1 81 ? 3.139 -18.084 -6.525 1.00 91.44 81 LEU A N 1
ATOM 678 C CA . LEU A 1 81 ? 4.179 -18.183 -5.508 1.00 91.44 81 LEU A CA 1
ATOM 679 C C . LEU A 1 81 ? 3.543 -18.154 -4.122 1.00 91.44 81 LEU A C 1
ATOM 681 O O . LEU A 1 81 ? 2.758 -17.262 -3.813 1.00 91.44 81 LEU A O 1
ATOM 685 N N . ASP A 1 82 ? 3.897 -19.150 -3.317 1.00 89.38 82 ASP A N 1
ATOM 686 C CA . ASP A 1 82 ? 3.547 -19.254 -1.903 1.00 89.38 82 ASP A CA 1
ATOM 687 C C . ASP A 1 82 ? 4.814 -18.948 -1.094 1.00 89.38 82 ASP A C 1
ATOM 689 O O . ASP A 1 82 ? 5.604 -19.838 -0.773 1.00 89.38 82 ASP A O 1
ATOM 693 N N . ALA A 1 83 ? 5.087 -17.657 -0.921 1.00 93.06 83 ALA A N 1
ATOM 694 C CA . ALA A 1 83 ? 6.265 -17.131 -0.245 1.00 93.06 83 ALA A CA 1
ATOM 695 C C . ALA A 1 83 ? 5.885 -15.873 0.541 1.00 93.06 83 ALA A C 1
ATOM 697 O O . ALA A 1 83 ? 4.939 -15.180 0.176 1.00 93.06 83 ALA A O 1
ATOM 698 N N . GLU A 1 84 ? 6.637 -15.582 1.601 1.00 96.00 84 GLU A N 1
ATOM 699 C CA . GLU A 1 84 ? 6.465 -14.358 2.386 1.00 96.00 84 GLU A CA 1
ATOM 700 C C . GLU A 1 84 ? 6.862 -13.135 1.545 1.00 96.00 84 GLU A C 1
ATOM 702 O O . GLU A 1 84 ? 7.924 -13.114 0.911 1.00 96.00 84 GLU A O 1
ATOM 707 N N . SER A 1 85 ? 6.019 -12.108 1.540 1.00 94.19 85 SER A N 1
ATOM 708 C CA . SER A 1 85 ? 6.342 -10.816 0.938 1.00 94.19 85 SER A CA 1
ATOM 709 C C . SER A 1 85 ? 7.254 -9.982 1.840 1.00 94.19 85 SER A C 1
ATOM 711 O O . SER A 1 85 ? 7.273 -10.127 3.063 1.00 94.19 85 SER A O 1
ATOM 713 N N . LEU A 1 86 ? 7.985 -9.029 1.258 1.00 97.62 86 LEU A N 1
ATOM 714 C CA . LEU A 1 86 ? 8.779 -8.069 2.026 1.00 97.62 86 LEU A CA 1
ATOM 715 C C . LEU A 1 86 ? 7.896 -7.267 2.997 1.00 97.62 86 LEU A C 1
ATOM 717 O O . LEU A 1 86 ? 8.325 -6.976 4.109 1.00 97.62 86 LEU A O 1
ATOM 721 N N . SER A 1 87 ? 6.669 -6.939 2.585 1.00 92.88 87 SER A N 1
ATOM 722 C CA . SER A 1 87 ? 5.669 -6.250 3.409 1.00 92.88 87 SER A CA 1
ATOM 723 C C . SER A 1 87 ? 5.323 -7.050 4.669 1.00 92.88 87 SER A C 1
ATOM 725 O O . SER A 1 87 ? 5.488 -6.546 5.779 1.00 92.88 87 SER A O 1
ATOM 727 N N . GLU A 1 88 ? 4.941 -8.323 4.510 1.00 92.25 88 GLU A N 1
ATOM 728 C CA . GLU A 1 88 ? 4.617 -9.230 5.622 1.00 92.25 88 GLU A CA 1
ATOM 729 C C . GLU A 1 88 ? 5.813 -9.441 6.553 1.00 92.25 88 GLU A C 1
ATOM 731 O O . GLU A 1 88 ? 5.669 -9.390 7.776 1.00 92.25 88 GLU A O 1
ATOM 736 N N . HIS A 1 89 ? 7.007 -9.611 5.982 1.00 97.75 89 HIS A N 1
ATOM 737 C CA . HIS A 1 89 ? 8.229 -9.807 6.751 1.00 97.75 89 HIS A CA 1
ATOM 738 C C . HIS A 1 89 ? 8.555 -8.599 7.635 1.00 97.75 89 HIS A C 1
ATOM 740 O O . HIS A 1 89 ? 8.797 -8.740 8.837 1.00 97.75 89 HIS A O 1
ATOM 746 N N . LEU A 1 90 ? 8.538 -7.396 7.053 1.00 97.75 90 LEU A N 1
ATOM 747 C CA . LEU A 1 90 ? 8.802 -6.155 7.777 1.00 97.75 90 LEU A CA 1
ATOM 748 C C . LEU A 1 90 ? 7.720 -5.888 8.834 1.00 97.75 90 LEU A C 1
ATOM 750 O O . LEU A 1 90 ? 8.050 -5.523 9.963 1.00 97.75 90 LEU A O 1
ATOM 754 N N . ASP A 1 91 ? 6.448 -6.140 8.519 1.00 92.56 91 ASP A N 1
ATOM 755 C CA . ASP A 1 91 ? 5.346 -6.006 9.476 1.00 92.56 91 ASP A CA 1
ATOM 756 C C . ASP A 1 91 ? 5.513 -6.976 10.657 1.00 92.56 91 ASP A C 1
ATOM 758 O O . ASP A 1 91 ? 5.348 -6.579 11.811 1.00 92.56 91 ASP A O 1
ATOM 762 N N . SER A 1 92 ? 5.931 -8.218 10.400 1.00 94.56 92 SER A N 1
ATOM 763 C CA . SER A 1 92 ? 6.234 -9.210 11.436 1.00 94.56 92 SER A CA 1
ATOM 764 C C . SER A 1 92 ? 7.373 -8.757 12.361 1.00 94.56 92 SER A C 1
ATOM 766 O O . SER A 1 92 ? 7.291 -8.910 13.582 1.00 94.56 92 SER A O 1
ATOM 768 N N . MET A 1 93 ? 8.428 -8.145 11.812 1.00 97.25 93 MET A N 1
ATOM 769 C CA . MET A 1 93 ? 9.515 -7.550 12.605 1.00 97.25 93 MET A CA 1
ATOM 770 C C . MET A 1 93 ? 9.008 -6.396 13.481 1.00 97.25 93 MET A C 1
ATOM 772 O O . MET A 1 93 ? 9.324 -6.329 14.672 1.00 97.25 93 MET A O 1
ATOM 776 N N . LEU A 1 94 ? 8.179 -5.509 12.924 1.00 92.50 94 LEU A N 1
ATOM 777 C CA . LEU A 1 94 ? 7.590 -4.386 13.658 1.00 92.50 94 LEU A CA 1
ATOM 778 C C . LEU A 1 94 ? 6.675 -4.853 14.794 1.00 92.50 94 LEU A C 1
ATOM 780 O O . LEU A 1 94 ? 6.760 -4.314 15.897 1.00 92.50 94 LEU A O 1
ATOM 784 N N . GLN A 1 95 ? 5.871 -5.896 14.569 1.00 90.50 95 GLN A N 1
ATOM 785 C CA . GLN A 1 95 ? 5.035 -6.522 15.601 1.00 90.50 95 GLN A CA 1
ATOM 786 C C . GLN A 1 95 ? 5.862 -7.076 16.766 1.00 90.50 95 GLN A C 1
ATOM 788 O O . GLN A 1 95 ? 5.437 -6.997 17.917 1.00 90.50 95 GLN A O 1
ATOM 793 N N . ARG A 1 96 ? 7.067 -7.592 16.492 1.00 93.00 96 ARG A N 1
ATOM 794 C CA . ARG A 1 96 ? 8.021 -8.048 17.519 1.00 93.00 96 ARG A CA 1
ATOM 795 C C . ARG A 1 96 ? 8.808 -6.909 18.182 1.00 93.00 96 ARG A C 1
ATOM 797 O O . ARG A 1 96 ? 9.623 -7.167 19.065 1.00 93.00 96 ARG A O 1
ATOM 804 N N . GLY A 1 97 ? 8.581 -5.655 17.783 1.00 91.44 97 GLY A N 1
ATOM 805 C CA . GLY A 1 97 ? 9.306 -4.486 18.286 1.00 91.44 97 GLY A CA 1
ATOM 806 C C . GLY A 1 97 ? 10.709 -4.310 17.690 1.00 91.44 97 GLY A C 1
ATOM 807 O O . GLY A 1 97 ? 11.479 -3.477 18.167 1.00 91.44 97 GLY A O 1
ATOM 808 N N . GLU A 1 98 ? 11.055 -5.046 16.630 1.00 97.06 98 GLU A N 1
ATOM 809 C CA . GLU A 1 98 ? 12.368 -5.035 15.967 1.00 97.06 98 GLU A CA 1
ATOM 810 C C . GLU A 1 98 ? 12.512 -3.847 14.990 1.00 97.06 98 GLU A C 1
ATOM 812 O O . GLU A 1 98 ? 12.959 -3.997 13.854 1.00 97.06 98 GLU A O 1
ATOM 817 N N . ILE A 1 99 ? 12.135 -2.640 15.426 1.00 95.56 99 ILE A N 1
ATOM 818 C CA . ILE A 1 99 ? 11.977 -1.453 14.563 1.00 95.56 99 ILE A CA 1
ATOM 819 C C . ILE A 1 99 ? 13.260 -1.119 13.792 1.00 95.56 99 ILE A C 1
ATOM 821 O O . ILE A 1 99 ? 13.213 -0.884 12.587 1.00 95.56 99 ILE A O 1
ATOM 825 N N . GLN A 1 100 ? 14.417 -1.107 14.464 1.00 97.62 100 GLN A N 1
ATOM 826 C CA . GLN A 1 100 ? 15.684 -0.769 13.807 1.00 97.62 100 GLN A CA 1
ATOM 827 C C . GLN A 1 100 ? 16.100 -1.836 12.786 1.00 97.62 100 GLN A C 1
ATOM 829 O O . GLN A 1 100 ? 16.576 -1.488 11.712 1.00 97.62 100 GLN A O 1
ATOM 834 N N . ALA A 1 101 ? 15.867 -3.119 13.076 1.00 98.25 101 ALA A N 1
ATOM 835 C CA . ALA A 1 101 ? 16.181 -4.190 12.137 1.00 98.25 101 ALA A CA 1
ATOM 836 C C . ALA A 1 101 ? 15.262 -4.140 10.903 1.00 98.25 101 ALA A C 1
ATOM 838 O O . ALA A 1 101 ? 15.738 -4.322 9.785 1.00 98.25 101 ALA A O 1
ATOM 839 N N . ALA A 1 102 ? 13.972 -3.831 11.087 1.00 98.31 102 ALA A N 1
ATOM 840 C CA . ALA A 1 102 ? 13.039 -3.616 9.981 1.00 98.31 102 ALA A CA 1
ATOM 841 C C . ALA A 1 102 ? 13.457 -2.409 9.120 1.00 98.31 102 ALA A C 1
ATOM 843 O O . ALA A 1 102 ? 13.466 -2.491 7.892 1.00 98.31 102 ALA A O 1
ATOM 844 N N . PHE A 1 103 ? 13.876 -1.310 9.758 1.00 98.31 103 PHE A N 1
ATOM 845 C CA . PHE A 1 103 ? 14.416 -0.135 9.071 1.00 98.31 103 PHE A CA 1
ATOM 846 C C . PHE A 1 103 ? 15.647 -0.490 8.229 1.00 98.31 103 PHE A C 1
ATOM 848 O O . PHE A 1 103 ? 15.679 -0.199 7.034 1.00 98.31 103 PHE A O 1
ATOM 855 N N . ASP A 1 104 ? 16.637 -1.156 8.826 1.00 98.25 104 ASP A N 1
ATOM 856 C CA . ASP A 1 104 ? 17.876 -1.533 8.139 1.00 98.25 104 ASP A CA 1
ATOM 857 C C . ASP A 1 104 ? 17.596 -2.482 6.967 1.00 98.25 104 ASP A C 1
ATOM 859 O O . ASP A 1 104 ? 18.169 -2.320 5.887 1.00 98.25 104 ASP A O 1
ATOM 863 N N . ARG A 1 105 ? 16.654 -3.417 7.143 1.00 98.25 105 ARG A N 1
ATOM 864 C CA . ARG A 1 105 ? 16.232 -4.353 6.097 1.00 98.25 105 ARG A CA 1
ATOM 865 C C . ARG A 1 105 ? 15.555 -3.649 4.921 1.00 98.25 105 ARG A C 1
ATOM 867 O O . ARG A 1 105 ? 15.864 -3.952 3.768 1.00 98.25 105 ARG A O 1
ATOM 874 N N . LEU A 1 106 ? 14.665 -2.693 5.186 1.00 98.38 106 LEU A N 1
ATOM 875 C CA . LEU A 1 106 ? 14.031 -1.895 4.135 1.00 98.38 106 LEU A CA 1
ATOM 876 C C . LEU A 1 106 ? 15.063 -1.029 3.396 1.00 98.38 106 LEU A C 1
ATOM 878 O O . LEU A 1 106 ? 15.054 -0.967 2.167 1.00 98.38 106 LEU A O 1
ATOM 882 N N . VAL A 1 107 ? 15.994 -0.402 4.121 1.00 98.25 107 VAL A N 1
ATOM 883 C CA . VAL A 1 107 ? 17.076 0.400 3.528 1.00 98.25 107 VAL A CA 1
ATOM 884 C C . VAL A 1 107 ? 18.005 -0.453 2.661 1.00 98.25 107 VAL A C 1
ATOM 886 O O . VAL A 1 107 ? 18.421 -0.002 1.592 1.00 98.25 107 VAL A O 1
ATOM 889 N N . GLU A 1 108 ? 18.324 -1.678 3.076 1.00 97.19 108 GLU A N 1
ATOM 890 C CA . GLU A 1 108 ? 19.099 -2.628 2.272 1.00 97.19 108 GLU A CA 1
ATOM 891 C C . GLU A 1 108 ? 18.403 -2.920 0.935 1.00 97.19 108 GLU A C 1
ATOM 893 O O . GLU A 1 108 ? 19.019 -2.778 -0.126 1.00 97.19 108 GLU A O 1
ATOM 898 N N . PHE A 1 109 ? 17.105 -3.236 0.973 1.00 97.94 109 PHE A N 1
ATOM 899 C CA . PHE A 1 109 ? 16.306 -3.453 -0.231 1.00 97.94 109 PHE A CA 1
ATOM 900 C C . PHE A 1 109 ? 16.289 -2.212 -1.141 1.00 97.94 109 PHE A C 1
ATOM 902 O O . PHE A 1 109 ? 16.571 -2.304 -2.336 1.00 97.94 109 PHE A O 1
ATOM 909 N N . LEU A 1 110 ? 16.057 -1.022 -0.582 1.00 97.88 110 LEU A N 1
ATOM 910 C CA . LEU A 1 110 ? 16.065 0.246 -1.324 1.00 97.88 110 LEU A CA 1
ATOM 911 C C . LEU A 1 110 ? 17.427 0.529 -1.984 1.00 97.88 110 LEU A C 1
ATOM 913 O O . LEU A 1 110 ? 17.485 1.020 -3.114 1.00 97.88 110 LEU A O 1
ATOM 917 N N . LYS A 1 111 ? 18.537 0.184 -1.320 1.00 96.56 111 LYS A N 1
ATOM 918 C CA . LYS A 1 111 ? 19.892 0.300 -1.885 1.00 96.56 111 LYS A CA 1
ATOM 919 C C . LYS A 1 111 ? 20.096 -0.649 -3.073 1.00 96.56 111 LYS A C 1
ATOM 921 O O . LYS A 1 111 ? 20.717 -0.241 -4.055 1.00 96.56 111 LYS A O 1
ATOM 926 N N . GLN A 1 112 ? 19.533 -1.860 -3.040 1.00 96.50 112 GLN A N 1
ATOM 927 C CA . GLN A 1 112 ? 19.537 -2.776 -4.190 1.00 96.50 112 GLN A CA 1
ATOM 928 C C . GLN A 1 112 ? 18.711 -2.224 -5.360 1.00 96.50 112 GLN A C 1
ATOM 930 O O . GLN A 1 112 ? 19.194 -2.206 -6.490 1.00 96.50 112 GLN A O 1
ATOM 935 N N . VAL A 1 113 ? 17.515 -1.687 -5.097 1.00 96.75 113 VAL A N 1
ATOM 936 C CA . VAL A 1 113 ? 16.688 -1.030 -6.127 1.00 96.75 113 VAL A CA 1
ATOM 937 C C . VAL A 1 113 ? 17.437 0.142 -6.770 1.00 96.75 113 VAL A C 1
ATOM 939 O O . VAL A 1 113 ? 17.466 0.268 -7.996 1.00 96.75 113 VAL A O 1
ATOM 942 N N . ARG A 1 114 ? 18.120 0.965 -5.965 1.00 96.19 114 ARG A N 1
ATOM 943 C CA . ARG A 1 114 ? 18.958 2.062 -6.470 1.00 96.19 114 ARG A CA 1
ATOM 944 C C . ARG A 1 114 ? 20.102 1.567 -7.351 1.00 96.19 114 ARG A C 1
ATOM 946 O O . ARG A 1 114 ? 20.368 2.168 -8.390 1.00 96.19 114 ARG A O 1
ATOM 953 N N . LEU A 1 115 ? 20.759 0.471 -6.967 1.00 94.88 115 LEU A N 1
ATOM 954 C CA . LEU A 1 115 ? 21.831 -0.129 -7.762 1.00 94.88 115 LEU A CA 1
ATOM 955 C C . LEU A 1 115 ? 21.349 -0.557 -9.152 1.00 94.88 115 LEU A C 1
ATOM 957 O O . LEU A 1 115 ? 22.135 -0.495 -10.091 1.00 94.88 115 LEU A O 1
ATOM 961 N N . VAL A 1 116 ? 20.085 -0.961 -9.292 1.00 93.88 116 VAL A N 1
ATOM 962 C CA . VAL A 1 116 ? 19.480 -1.313 -10.582 1.00 93.88 116 VAL A CA 1
ATOM 963 C C . VAL A 1 116 ? 19.127 -0.065 -11.384 1.00 93.88 116 VAL A C 1
ATOM 965 O O . VAL A 1 116 ? 19.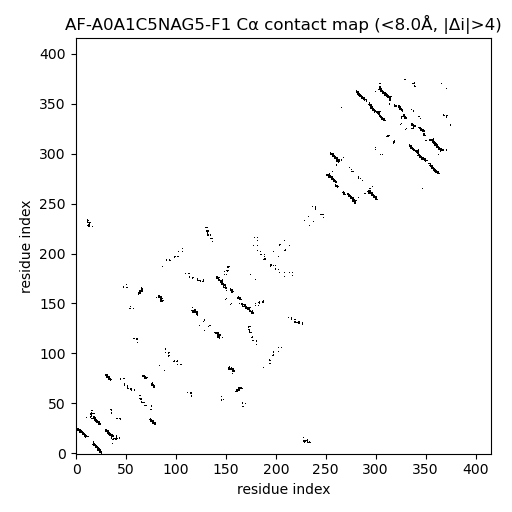537 0.063 -12.537 1.00 93.88 116 VAL A O 1
ATOM 968 N N . TYR A 1 117 ? 18.408 0.883 -10.782 1.00 95.38 117 TYR A N 1
ATOM 969 C CA . TYR A 1 117 ? 17.787 1.982 -11.525 1.00 95.38 117 TYR A CA 1
ATOM 970 C C . TYR A 1 117 ? 18.617 3.267 -1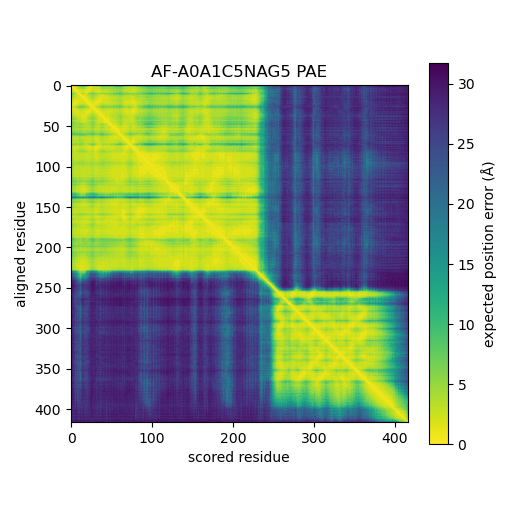1.630 1.00 95.38 117 TYR A C 1
ATOM 972 O O . TYR A 1 117 ? 18.125 4.257 -12.157 1.00 95.38 117 TYR A O 1
ATOM 980 N N . SER A 1 118 ? 19.878 3.270 -11.193 1.00 94.12 118 SER A N 1
ATOM 981 C CA . SER A 1 118 ? 20.771 4.437 -11.269 1.00 94.12 118 SER A CA 1
ATOM 982 C C . SER A 1 118 ? 21.928 4.246 -12.268 1.00 94.12 118 SER A C 1
ATOM 984 O O . SER A 1 118 ? 23.096 4.390 -11.903 1.00 94.12 118 SER A O 1
ATOM 986 N N . GLN A 1 119 ? 21.636 3.913 -13.532 1.00 92.06 119 GLN A N 1
ATOM 987 C CA . GLN A 1 119 ? 22.679 3.617 -14.534 1.00 92.06 119 GLN A CA 1
ATOM 988 C C . GLN A 1 119 ? 23.100 4.821 -15.384 1.00 92.06 119 GLN A C 1
ATOM 990 O O . GLN A 1 119 ? 24.268 4.929 -15.752 1.00 92.06 119 GLN A O 1
ATOM 995 N N . LYS A 1 120 ? 22.164 5.709 -15.730 1.00 94.06 120 LYS A N 1
ATOM 996 C CA . LYS A 1 120 ? 22.402 6.846 -16.634 1.00 94.06 120 LYS A CA 1
ATOM 997 C C . LYS A 1 120 ? 21.681 8.110 -16.149 1.00 94.06 120 LYS A C 1
ATOM 999 O O . LYS A 1 120 ? 20.716 7.981 -15.395 1.00 94.06 120 LYS A O 1
ATOM 1004 N N . PRO A 1 121 ? 22.110 9.314 -16.565 1.00 95.88 121 PRO A N 1
ATOM 1005 C CA . PRO A 1 121 ? 21.403 10.550 -16.238 1.00 95.88 121 PRO A CA 1
ATOM 1006 C C . PRO A 1 121 ? 19.938 10.507 -16.684 1.00 95.88 121 PRO A C 1
ATOM 1008 O O . PRO A 1 121 ? 19.620 9.984 -17.753 1.00 95.88 121 PRO A O 1
ATOM 1011 N N . PHE A 1 122 ? 19.049 11.032 -15.847 1.00 96.56 122 PHE A N 1
ATOM 1012 C CA . PHE A 1 122 ? 17.637 11.195 -16.168 1.00 96.56 122 PHE A CA 1
ATOM 1013 C C . PHE A 1 122 ? 17.422 12.426 -17.051 1.00 96.56 122 PHE A C 1
ATOM 1015 O O . PHE A 1 122 ? 17.957 13.502 -16.784 1.00 96.56 122 PHE A O 1
ATOM 1022 N N . GLU A 1 123 ? 16.571 12.273 -18.062 1.00 93.75 123 GLU A N 1
ATOM 1023 C CA . GLU A 1 123 ? 16.134 13.355 -18.935 1.00 93.75 123 GLU A CA 1
ATOM 1024 C C . GLU A 1 123 ? 14.615 13.302 -19.094 1.00 93.75 123 GLU A C 1
ATOM 1026 O O . GLU A 1 123 ? 14.022 12.232 -19.234 1.00 93.75 123 GLU A O 1
ATOM 1031 N N . VAL A 1 124 ? 13.982 14.474 -19.079 1.00 94.38 124 VAL A N 1
ATOM 1032 C CA . VAL A 1 124 ? 12.539 14.598 -19.293 1.00 94.38 124 VAL A CA 1
ATOM 1033 C C . VAL A 1 124 ? 12.240 14.425 -20.780 1.00 94.38 124 VAL A C 1
ATOM 1035 O O . VAL A 1 124 ? 12.721 15.204 -21.603 1.00 94.38 124 VAL A O 1
ATOM 1038 N N . THR A 1 125 ? 11.410 13.437 -21.116 1.00 95.62 125 THR A N 1
ATOM 1039 C CA . THR A 1 125 ? 10.918 13.198 -22.482 1.00 95.62 125 THR A CA 1
ATOM 1040 C C . THR A 1 125 ? 9.425 13.518 -22.608 1.00 95.62 125 THR A C 1
ATOM 1042 O O . THR A 1 125 ? 8.733 13.743 -21.611 1.00 95.62 125 THR A O 1
ATOM 1045 N N . ALA A 1 126 ? 8.905 13.530 -23.837 1.00 96.69 126 ALA A N 1
ATOM 1046 C CA . ALA A 1 126 ? 7.480 13.747 -24.082 1.00 96.69 126 ALA A CA 1
ATOM 1047 C C . ALA A 1 126 ? 6.617 12.608 -23.505 1.00 96.69 126 ALA A C 1
ATOM 1049 O O . ALA A 1 126 ? 5.553 12.859 -22.944 1.00 96.69 126 ALA A O 1
ATOM 1050 N N . GLU A 1 127 ? 7.095 11.365 -23.589 1.00 96.44 127 GLU A N 1
ATOM 1051 C CA . GLU A 1 127 ? 6.450 10.177 -23.023 1.00 96.44 127 GLU A CA 1
ATOM 1052 C C . GLU A 1 127 ? 6.417 10.249 -21.494 1.00 96.44 127 GLU A C 1
ATOM 1054 O O . GLU A 1 127 ? 5.375 10.001 -20.886 1.00 96.44 127 GLU A O 1
ATOM 1059 N N . PHE A 1 128 ? 7.521 10.685 -20.874 1.00 96.88 128 PHE A N 1
ATOM 1060 C CA . PHE A 1 128 ? 7.553 10.962 -19.441 1.00 96.88 128 PHE A CA 1
ATOM 1061 C C . PHE A 1 128 ? 6.486 11.994 -19.058 1.00 96.88 128 PHE A C 1
ATOM 1063 O O . PHE A 1 128 ? 5.705 11.754 -18.141 1.00 96.88 128 PHE A O 1
ATOM 1070 N N . GLN A 1 129 ? 6.402 13.114 -19.782 1.00 96.31 129 GLN A N 1
ATOM 1071 C CA . GLN A 1 129 ? 5.413 14.164 -19.510 1.00 96.31 129 GLN A CA 1
ATOM 1072 C C . GLN A 1 129 ? 3.971 13.694 -19.732 1.00 96.31 129 GLN A C 1
ATOM 1074 O O . GLN A 1 129 ? 3.063 14.149 -19.038 1.00 96.31 129 GLN A O 1
ATOM 1079 N N . GLN A 1 130 ? 3.741 12.774 -20.668 1.00 95.56 130 GLN A N 1
ATOM 1080 C CA . GLN A 1 130 ? 2.422 12.192 -20.903 1.00 95.56 130 GLN A CA 1
ATOM 1081 C C . GLN A 1 130 ? 1.943 11.337 -19.720 1.00 95.56 130 GLN A C 1
ATOM 1083 O O . GLN A 1 130 ? 0.744 11.311 -19.438 1.00 95.56 130 GLN A O 1
ATOM 1088 N N . VAL A 1 131 ? 2.858 10.631 -19.050 1.00 94.88 131 VAL A N 1
ATOM 1089 C CA . VAL A 1 131 ? 2.538 9.705 -17.953 1.00 94.88 131 VAL A CA 1
ATOM 1090 C C . VAL A 1 131 ? 2.593 10.396 -16.589 1.00 94.88 131 VAL A C 1
ATOM 1092 O O . VAL A 1 131 ? 1.677 10.246 -15.787 1.00 94.88 131 VAL A O 1
ATOM 1095 N N . PHE A 1 132 ? 3.639 11.182 -16.338 1.00 94.50 132 PHE A N 1
ATOM 1096 C CA . PHE A 1 132 ? 3.934 11.800 -15.040 1.00 94.50 132 PHE A CA 1
ATOM 1097 C C . PHE A 1 132 ? 3.690 13.314 -15.004 1.00 94.50 132 PHE A C 1
ATOM 1099 O O . PHE A 1 132 ? 3.893 13.952 -13.972 1.00 94.50 132 PHE A O 1
ATOM 1106 N N . GLY A 1 133 ? 3.213 13.900 -16.104 1.00 93.38 133 GLY A N 1
ATOM 1107 C CA . GLY A 1 133 ? 2.894 15.321 -16.190 1.00 93.38 133 GLY A CA 1
ATOM 1108 C C . GLY A 1 133 ? 4.119 16.233 -16.310 1.00 93.38 133 GLY A C 1
ATOM 1109 O O . GLY A 1 133 ? 5.274 15.810 -16.349 1.00 93.38 133 GLY A O 1
ATOM 1110 N N . ASN A 1 134 ? 3.850 17.538 -16.362 1.00 92.62 134 ASN A N 1
ATOM 1111 C CA . ASN A 1 134 ? 4.882 18.570 -16.425 1.00 92.62 134 ASN A CA 1
ATOM 1112 C C . ASN A 1 134 ? 5.346 18.937 -15.014 1.00 92.62 134 ASN A C 1
ATOM 1114 O O . ASN A 1 134 ? 4.795 19.846 -14.394 1.00 92.62 134 ASN A O 1
ATOM 1118 N N . VAL A 1 135 ? 6.354 18.222 -14.518 1.00 89.25 135 VAL A N 1
ATOM 1119 C CA . VAL A 1 135 ? 6.917 18.424 -13.178 1.00 89.25 135 VAL A CA 1
ATOM 1120 C C . VAL A 1 135 ? 8.331 18.990 -13.273 1.00 89.25 135 VAL A C 1
ATOM 1122 O O . VAL A 1 135 ? 9.141 18.556 -14.091 1.00 89.25 135 VAL A O 1
ATOM 1125 N N . THR A 1 136 ? 8.641 19.958 -12.412 1.00 87.94 136 THR A N 1
ATOM 1126 C CA . THR A 1 136 ? 9.996 20.498 -12.281 1.00 87.94 136 THR A CA 1
ATOM 1127 C C . THR A 1 136 ? 10.832 19.570 -11.403 1.00 87.94 136 THR A C 1
ATOM 1129 O O . THR A 1 136 ? 10.532 19.380 -10.221 1.00 87.94 136 THR A O 1
ATOM 1132 N N . LEU A 1 137 ? 11.893 19.009 -11.981 1.00 90.94 137 LEU A N 1
ATOM 1133 C CA . LEU A 1 137 ? 12.835 18.112 -11.313 1.00 90.94 137 LEU A CA 1
ATOM 1134 C C . LEU A 1 137 ? 14.264 18.676 -11.402 1.00 90.94 137 LEU A C 1
ATOM 1136 O O . LEU A 1 137 ? 14.588 19.369 -12.371 1.00 90.94 137 LEU A O 1
ATOM 1140 N N . PRO A 1 138 ? 15.131 18.409 -10.410 1.00 87.31 138 PRO A N 1
ATOM 1141 C CA . PRO A 1 138 ? 16.530 18.810 -10.472 1.00 87.31 138 PRO A CA 1
ATOM 1142 C C . PRO A 1 138 ? 17.288 18.044 -11.566 1.00 87.31 138 PRO A C 1
ATOM 1144 O O . PRO A 1 138 ? 16.976 16.900 -11.886 1.00 87.31 138 PRO A O 1
ATOM 1147 N N . SER A 1 139 ? 18.338 18.662 -12.106 1.00 72.81 139 SER A N 1
ATOM 1148 C CA . SER A 1 139 ? 19.102 18.174 -13.265 1.00 72.81 139 SER A CA 1
ATOM 1149 C C . SER A 1 139 ? 20.087 17.027 -12.980 1.00 72.81 139 SER A C 1
ATOM 1151 O O . SER A 1 139 ? 20.905 16.705 -13.835 1.00 72.81 139 SER A O 1
ATOM 1153 N N . GLN A 1 140 ? 20.055 16.431 -11.784 1.00 85.75 140 GLN A N 1
ATOM 1154 C CA . GLN A 1 140 ? 21.063 15.468 -11.304 1.00 85.75 140 GLN A CA 1
ATOM 1155 C C . GLN A 1 140 ? 20.476 14.099 -10.930 1.00 85.75 140 GLN A C 1
ATOM 1157 O O . GLN A 1 140 ? 21.131 13.315 -10.248 1.00 85.75 140 GLN A O 1
ATOM 1162 N N . LEU A 1 141 ? 19.239 13.812 -11.338 1.00 94.94 141 LEU A N 1
ATOM 1163 C CA . LEU A 1 141 ? 18.623 12.508 -11.089 1.00 94.94 141 LEU A CA 1
ATOM 1164 C C . LEU A 1 141 ? 19.180 11.451 -12.050 1.00 94.94 141 LEU A C 1
ATOM 1166 O O . LEU A 1 141 ? 19.663 11.765 -13.140 1.00 94.94 141 LEU A O 1
ATOM 1170 N N . MET A 1 142 ? 19.088 10.190 -11.642 1.00 95.56 142 MET A N 1
ATOM 1171 C CA . MET A 1 142 ? 19.546 9.040 -12.424 1.00 95.56 142 MET A CA 1
ATOM 1172 C C . MET A 1 142 ? 18.364 8.137 -12.781 1.00 95.56 142 MET A C 1
ATOM 1174 O O . MET A 1 142 ? 17.320 8.182 -12.136 1.00 95.56 142 MET A O 1
ATOM 1178 N N . CYS A 1 143 ? 18.516 7.320 -13.817 1.00 96.31 143 CYS A N 1
ATOM 1179 C CA . CYS A 1 143 ? 17.513 6.364 -14.274 1.00 96.31 143 CYS A CA 1
ATOM 1180 C C . CYS A 1 143 ? 18.159 5.102 -14.875 1.00 96.31 143 CYS A C 1
ATOM 1182 O O . CYS A 1 143 ? 19.384 5.009 -15.031 1.00 96.31 143 CYS A O 1
ATOM 1184 N N . ALA A 1 144 ? 17.324 4.125 -15.225 1.00 94.44 144 ALA A N 1
ATOM 1185 C CA . ALA A 1 144 ? 17.685 2.997 -16.076 1.00 94.44 144 ALA A CA 1
ATOM 1186 C C . ALA A 1 144 ? 17.079 3.147 -17.475 1.00 94.44 144 ALA A C 1
ATOM 1188 O O . ALA A 1 144 ? 16.338 4.082 -17.768 1.00 94.44 144 ALA A O 1
ATOM 1189 N N . GLU A 1 145 ? 17.434 2.223 -18.364 1.00 92.00 145 GLU A N 1
ATOM 1190 C CA . GLU A 1 145 ? 16.798 2.104 -19.679 1.00 92.00 145 GLU A CA 1
ATOM 1191 C C . GLU A 1 145 ? 15.370 1.576 -19.594 1.00 92.00 145 GLU A C 1
ATOM 1193 O O . GLU A 1 145 ? 14.535 1.965 -20.398 1.00 92.00 145 GLU A O 1
ATOM 1198 N N . ILE A 1 146 ? 15.099 0.698 -18.630 1.00 94.62 146 ILE A N 1
ATOM 1199 C CA . ILE A 1 146 ? 13.772 0.152 -18.372 1.00 94.62 146 ILE A CA 1
ATOM 1200 C C . ILE A 1 146 ? 13.541 0.231 -16.870 1.00 94.62 146 ILE A C 1
ATOM 1202 O O . ILE A 1 146 ? 14.374 -0.239 -16.090 1.00 94.62 146 ILE A O 1
ATOM 1206 N N . THR A 1 147 ? 12.414 0.811 -16.474 1.00 96.19 147 THR A N 1
ATOM 1207 C CA . THR A 1 147 ? 12.075 1.018 -15.068 1.00 96.19 147 THR A CA 1
ATOM 1208 C C . THR A 1 147 ? 10.705 0.429 -14.768 1.00 96.19 147 THR A C 1
ATOM 1210 O O . THR A 1 147 ? 9.702 0.881 -15.318 1.00 96.19 147 THR A O 1
ATOM 1213 N N . ASN A 1 148 ? 10.663 -0.555 -13.867 1.00 95.75 148 ASN A N 1
ATOM 1214 C CA . ASN A 1 148 ? 9.427 -1.039 -13.254 1.00 95.75 148 ASN A CA 1
ATOM 1215 C C . ASN A 1 148 ? 9.122 -0.204 -12.000 1.00 95.75 148 ASN A C 1
ATOM 1217 O O . ASN A 1 148 ? 9.907 -0.219 -11.048 1.00 95.75 148 ASN A O 1
ATOM 1221 N N . ILE A 1 149 ? 7.990 0.506 -11.996 1.00 95.25 149 ILE A N 1
ATOM 1222 C CA . ILE A 1 149 ? 7.540 1.333 -10.863 1.00 95.25 149 ILE A CA 1
ATOM 1223 C C . ILE A 1 149 ? 6.540 0.613 -9.937 1.00 95.25 149 ILE A C 1
ATOM 1225 O O . ILE A 1 149 ? 6.081 1.214 -8.961 1.00 95.25 149 ILE A O 1
ATOM 1229 N N . ASP A 1 150 ? 6.216 -0.653 -10.225 1.00 90.88 150 ASP A N 1
ATOM 1230 C CA . ASP A 1 150 ? 5.345 -1.534 -9.425 1.00 90.88 150 ASP A CA 1
ATOM 1231 C C . ASP A 1 150 ? 6.074 -2.354 -8.367 1.00 90.88 150 ASP A C 1
ATOM 1233 O O . ASP A 1 150 ? 5.483 -3.224 -7.719 1.00 90.88 150 ASP A O 1
ATOM 1237 N N . ILE A 1 151 ? 7.351 -2.057 -8.149 1.00 91.50 151 ILE A N 1
ATOM 1238 C CA . ILE A 1 151 ? 8.181 -2.678 -7.121 1.00 91.50 151 ILE A CA 1
ATOM 1239 C C . ILE A 1 151 ? 7.782 -2.218 -5.706 1.00 91.50 151 ILE A C 1
ATOM 1241 O O . ILE A 1 151 ? 8.607 -1.747 -4.951 1.00 91.50 151 ILE A O 1
ATOM 1245 N N . VAL A 1 152 ? 6.515 -2.321 -5.315 1.00 91.06 152 VAL A N 1
ATOM 1246 C CA . VAL A 1 152 ? 6.060 -2.064 -3.936 1.00 91.06 152 VAL A CA 1
ATOM 1247 C C . VAL A 1 152 ? 6.299 -3.289 -3.050 1.00 91.06 152 VAL A C 1
ATOM 1249 O O . VAL A 1 152 ? 6.332 -4.408 -3.555 1.00 91.06 152 VAL A O 1
ATOM 1252 N N . CYS A 1 153 ? 6.444 -3.107 -1.733 1.00 92.12 153 CYS A N 1
ATOM 1253 C CA . CYS A 1 153 ? 6.809 -4.191 -0.807 1.00 92.12 153 CYS A CA 1
ATOM 1254 C C . CYS A 1 153 ? 5.876 -5.417 -0.867 1.00 92.12 153 CYS A C 1
ATOM 1256 O O . CYS A 1 153 ? 6.356 -6.535 -0.699 1.00 92.12 153 CYS A O 1
ATOM 1258 N N . ASP A 1 154 ? 4.579 -5.238 -1.146 1.00 87.69 154 ASP A N 1
ATOM 1259 C CA . ASP A 1 154 ? 3.618 -6.347 -1.295 1.00 87.69 154 ASP A CA 1
ATOM 1260 C C . ASP A 1 154 ? 3.866 -7.193 -2.559 1.00 87.69 154 ASP A C 1
ATOM 1262 O O . ASP A 1 154 ? 3.512 -8.368 -2.614 1.00 87.69 154 ASP A O 1
ATOM 1266 N N . ASN A 1 155 ? 4.508 -6.614 -3.577 1.00 93.44 155 ASN A N 1
ATOM 1267 C CA . ASN A 1 155 ? 4.856 -7.290 -4.828 1.00 93.44 155 ASN A CA 1
ATOM 1268 C C . ASN A 1 155 ? 6.260 -7.919 -4.796 1.00 93.44 155 ASN A C 1
ATOM 1270 O O . ASN A 1 155 ? 6.708 -8.451 -5.812 1.00 93.44 155 ASN A O 1
ATOM 1274 N N . VAL A 1 156 ? 6.972 -7.849 -3.669 1.00 97.00 156 VAL A N 1
ATOM 1275 C CA . VAL A 1 156 ? 8.336 -8.370 -3.512 1.00 97.00 156 VAL A CA 1
ATOM 1276 C C . VAL A 1 156 ? 8.277 -9.647 -2.687 1.00 97.00 156 VAL A C 1
ATOM 1278 O O . VAL A 1 156 ? 8.109 -9.584 -1.475 1.00 97.00 156 VAL A O 1
ATOM 1281 N N . MET A 1 157 ? 8.440 -10.802 -3.325 1.00 97.38 157 MET A N 1
ATOM 1282 C CA . MET A 1 157 ? 8.441 -12.102 -2.654 1.00 97.38 157 MET A CA 1
ATOM 1283 C C . MET A 1 157 ? 9.858 -12.493 -2.247 1.00 97.38 157 MET A C 1
ATOM 1285 O O . MET A 1 157 ? 10.772 -12.503 -3.077 1.00 97.38 157 MET A O 1
ATOM 1289 N N . LEU A 1 158 ? 10.039 -12.844 -0.973 1.00 97.06 158 LEU A N 1
ATOM 1290 C CA . LEU A 1 158 ? 11.320 -13.215 -0.366 1.00 97.06 158 LEU A CA 1
ATOM 1291 C C . LEU A 1 158 ? 11.720 -14.661 -0.703 1.00 97.06 158 LEU A C 1
ATOM 1293 O O . LEU A 1 158 ? 12.002 -15.484 0.166 1.00 97.06 158 LEU A O 1
ATOM 1297 N N . THR A 1 159 ? 11.731 -14.976 -1.994 1.00 96.81 159 THR A N 1
ATOM 1298 C CA . THR A 1 159 ? 12.321 -16.194 -2.556 1.00 96.81 159 THR A CA 1
ATOM 1299 C C . THR A 1 159 ? 13.839 -16.036 -2.722 1.00 96.81 159 THR A C 1
ATOM 1301 O O . THR A 1 159 ? 14.381 -14.953 -2.510 1.00 96.81 159 THR A O 1
ATOM 1304 N N . GLU A 1 160 ? 14.532 -17.098 -3.144 1.00 94.00 160 GLU A N 1
ATOM 1305 C CA . GLU A 1 160 ? 15.960 -17.048 -3.487 1.00 94.00 160 GLU A CA 1
ATOM 1306 C C . GLU A 1 160 ? 16.167 -17.479 -4.952 1.00 94.00 160 GLU A C 1
ATOM 1308 O O . GLU A 1 160 ? 16.049 -18.675 -5.250 1.00 94.00 160 GLU A O 1
ATOM 1313 N N . PRO A 1 161 ? 16.451 -16.549 -5.888 1.00 95.00 161 PRO A N 1
ATOM 1314 C CA . PRO A 1 161 ? 16.526 -15.082 -5.729 1.00 95.00 161 PRO A CA 1
ATOM 1315 C C . PRO A 1 161 ? 15.160 -14.431 -5.428 1.00 95.00 161 PRO A C 1
ATOM 1317 O O . PRO A 1 161 ? 14.127 -15.070 -5.626 1.00 95.00 161 PRO A O 1
ATOM 1320 N N . ILE A 1 162 ? 15.134 -13.166 -4.986 1.00 96.88 162 ILE A N 1
ATOM 1321 C CA . ILE A 1 162 ? 13.902 -12.400 -4.698 1.00 96.88 162 ILE A CA 1
ATOM 1322 C C . ILE A 1 162 ? 13.059 -12.282 -5.970 1.00 96.88 162 ILE A C 1
ATOM 1324 O O . ILE A 1 162 ? 13.571 -11.889 -7.019 1.00 96.88 162 ILE A O 1
ATOM 1328 N N . THR A 1 163 ? 11.760 -12.570 -5.877 1.00 97.19 163 THR A N 1
ATOM 1329 C CA . THR A 1 163 ? 10.857 -12.528 -7.034 1.00 97.19 163 THR A CA 1
ATOM 1330 C C . THR A 1 163 ? 9.928 -11.319 -6.984 1.00 97.19 163 THR A C 1
ATOM 1332 O O . THR A 1 163 ? 9.174 -11.138 -6.032 1.00 97.19 163 THR A O 1
ATOM 1335 N N . LEU A 1 164 ? 9.938 -10.507 -8.039 1.00 95.81 164 LEU A N 1
ATOM 1336 C CA . LEU A 1 164 ? 9.030 -9.379 -8.234 1.00 95.81 164 LEU A CA 1
ATOM 1337 C C . LEU A 1 164 ? 7.771 -9.849 -8.970 1.00 95.81 164 LEU A C 1
ATOM 1339 O O . LEU A 1 164 ? 7.840 -10.249 -10.137 1.00 95.81 164 LEU A O 1
ATOM 1343 N N . LEU A 1 165 ? 6.628 -9.819 -8.282 1.00 89.62 165 LEU A N 1
ATOM 1344 C CA . LEU A 1 165 ? 5.355 -10.339 -8.787 1.00 89.62 165 LEU A CA 1
ATOM 1345 C C . LEU A 1 165 ? 4.755 -9.511 -9.906 1.00 89.62 165 LEU A C 1
ATOM 1347 O O . LEU A 1 165 ? 4.311 -10.080 -10.906 1.00 89.62 165 LEU A O 1
ATOM 1351 N N . ASP A 1 166 ? 4.708 -8.195 -9.707 1.00 85.31 166 ASP A N 1
ATOM 1352 C CA . ASP A 1 166 ? 4.073 -7.285 -10.643 1.00 85.31 166 ASP A CA 1
ATOM 1353 C C . ASP A 1 166 ? 5.091 -6.374 -11.319 1.00 85.31 166 ASP A C 1
ATOM 1355 O O . ASP A 1 166 ? 6.043 -5.860 -10.725 1.00 85.31 166 ASP A O 1
ATOM 1359 N N . TYR A 1 167 ? 4.877 -6.228 -12.613 1.00 91.38 167 TYR A N 1
ATOM 1360 C CA . TYR A 1 167 ? 5.672 -5.416 -13.518 1.00 91.38 167 TYR A CA 1
ATOM 1361 C C . TYR A 1 167 ? 4.777 -4.853 -14.627 1.00 91.38 167 TYR A C 1
ATOM 1363 O O . TYR A 1 167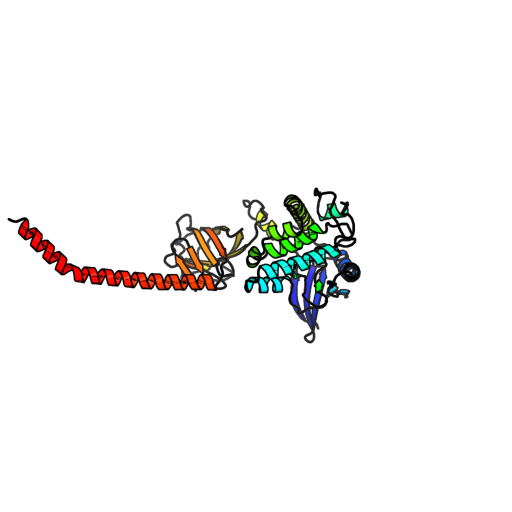 ? 5.226 -4.608 -15.748 1.00 91.38 167 TYR A O 1
ATOM 1371 N N . GLU A 1 168 ? 3.491 -4.665 -14.310 1.00 88.69 168 GLU A N 1
ATOM 1372 C CA . GLU A 1 168 ? 2.497 -4.061 -15.193 1.00 88.69 168 GLU A CA 1
ATOM 1373 C C . GLU A 1 168 ? 2.882 -2.628 -15.563 1.00 88.69 168 GLU A C 1
ATOM 1375 O O . GLU A 1 168 ? 2.839 -2.262 -16.739 1.00 88.69 168 GLU A O 1
ATOM 1380 N N . TRP A 1 169 ? 3.336 -1.845 -14.587 1.00 93.50 169 TRP A N 1
ATOM 1381 C CA . TRP A 1 169 ? 3.806 -0.483 -14.803 1.00 93.50 169 TRP A CA 1
ATOM 1382 C C . TRP A 1 169 ? 5.320 -0.443 -15.002 1.00 93.50 169 TRP A C 1
ATOM 1384 O O . TRP A 1 169 ? 6.093 -0.016 -14.142 1.00 93.50 169 TRP A O 1
ATOM 1394 N N . THR A 1 170 ? 5.727 -0.891 -16.189 1.00 95.31 170 THR A N 1
ATOM 1395 C CA . THR A 1 170 ? 7.110 -0.840 -16.670 1.00 95.31 170 THR A CA 1
ATOM 1396 C C . THR A 1 170 ? 7.226 0.093 -17.869 1.00 95.31 170 THR A C 1
ATOM 1398 O O . THR A 1 170 ? 6.411 0.038 -18.789 1.00 95.31 170 THR A O 1
ATOM 1401 N N . PHE A 1 171 ? 8.254 0.942 -17.865 1.00 95.38 171 PHE A N 1
ATOM 1402 C CA . PHE A 1 171 ? 8.465 1.969 -18.884 1.00 95.38 171 PHE A CA 1
ATOM 1403 C C . PHE A 1 171 ? 9.871 1.904 -19.478 1.00 95.38 171 PHE A C 1
ATOM 1405 O O . PHE A 1 171 ? 10.837 1.641 -18.766 1.00 95.38 171 PHE A O 1
ATOM 1412 N N . GLU A 1 172 ? 9.979 2.180 -20.779 1.00 94.75 172 GLU A N 1
ATOM 1413 C CA . GLU A 1 172 ? 11.254 2.281 -21.517 1.00 94.75 172 GLU A CA 1
ATOM 1414 C C . GLU A 1 172 ? 11.773 3.718 -21.629 1.00 94.75 172 GLU A C 1
ATOM 1416 O O . GLU A 1 172 ? 12.914 3.956 -22.029 1.00 94.75 172 GLU A O 1
ATOM 1421 N N . PHE A 1 173 ? 10.923 4.700 -21.328 1.00 95.56 173 PHE A N 1
ATOM 1422 C CA . PHE A 1 173 ? 11.363 6.081 -21.220 1.00 95.56 173 PHE A CA 1
ATOM 1423 C C . PHE A 1 173 ? 11.989 6.313 -19.832 1.00 95.56 173 PHE A C 1
ATOM 1425 O O . PHE A 1 173 ? 11.648 5.613 -18.874 1.00 95.56 173 PHE A O 1
ATOM 1432 N N . PRO A 1 174 ? 12.905 7.289 -19.691 1.00 95.75 174 PRO A N 1
ATOM 1433 C CA . PRO A 1 174 ? 13.555 7.580 -18.418 1.00 95.75 174 PRO A CA 1
ATOM 1434 C C . PRO A 1 174 ? 12.546 7.864 -17.301 1.00 95.75 174 PRO A C 1
ATOM 1436 O O . PRO A 1 174 ? 11.689 8.734 -17.431 1.00 95.75 174 PRO A O 1
ATOM 1439 N N . VAL A 1 175 ? 12.691 7.173 -16.172 1.00 97.56 175 VAL A N 1
ATOM 1440 C CA . VAL A 1 175 ? 11.972 7.461 -14.922 1.00 97.56 175 VAL A CA 1
ATOM 1441 C C . VAL A 1 175 ? 13.009 7.637 -13.812 1.00 97.56 175 VAL A C 1
ATOM 1443 O O . VAL A 1 175 ? 13.899 6.787 -13.713 1.00 97.56 175 VAL A O 1
ATOM 1446 N N . PRO A 1 176 ? 12.937 8.698 -12.982 1.00 97.50 176 PRO A N 1
ATOM 1447 C CA . PRO A 1 176 ? 13.911 8.912 -11.920 1.00 97.50 176 PRO A CA 1
ATOM 1448 C C . PRO A 1 176 ? 13.957 7.739 -10.937 1.00 97.50 176 PRO A C 1
ATOM 1450 O O . PRO A 1 176 ? 12.923 7.309 -10.427 1.00 97.50 176 PRO A O 1
ATOM 1453 N N . CYS A 1 177 ? 15.157 7.260 -10.615 1.00 97.25 177 CYS A N 1
ATOM 1454 C CA . CYS A 1 177 ? 15.376 6.225 -9.609 1.00 97.25 177 CYS A CA 1
ATOM 1455 C C . CYS A 1 177 ? 14.759 6.626 -8.264 1.00 97.25 177 CYS A C 1
ATOM 1457 O O . CYS A 1 177 ? 14.095 5.826 -7.610 1.00 97.25 177 CYS A O 1
ATOM 1459 N N . GLU A 1 178 ? 14.955 7.880 -7.864 1.00 97.06 178 GLU A N 1
ATOM 1460 C CA . GLU A 1 178 ? 14.437 8.448 -6.622 1.00 97.06 178 GLU A CA 1
ATOM 1461 C C . GLU A 1 178 ? 12.908 8.397 -6.552 1.00 97.06 178 GLU A C 1
ATOM 1463 O O . GLU A 1 178 ? 12.368 8.205 -5.468 1.00 97.06 178 GLU A O 1
ATOM 1468 N N . TYR A 1 179 ? 12.212 8.499 -7.690 1.00 97.56 179 TYR A N 1
ATOM 1469 C CA . TYR A 1 179 ? 10.756 8.361 -7.736 1.00 97.56 179 TYR A CA 1
ATOM 1470 C C . TYR A 1 179 ? 10.313 6.921 -7.434 1.00 97.56 179 TYR A C 1
ATOM 1472 O O . TYR A 1 179 ? 9.337 6.712 -6.718 1.00 97.56 179 TYR A O 1
ATOM 1480 N N . VAL A 1 180 ? 11.057 5.915 -7.909 1.00 97.75 180 VAL A N 1
ATOM 1481 C CA . VAL A 1 180 ? 10.789 4.501 -7.585 1.00 97.75 180 VAL A CA 1
ATOM 1482 C C . VAL A 1 180 ? 10.990 4.238 -6.092 1.00 97.75 180 VAL A C 1
ATOM 1484 O O . VAL A 1 180 ? 10.139 3.630 -5.449 1.00 97.75 180 VAL A O 1
ATOM 1487 N N . LEU A 1 181 ? 12.089 4.745 -5.525 1.00 98.19 181 LEU A N 1
ATOM 1488 C CA . LEU A 1 181 ? 12.375 4.643 -4.089 1.00 98.19 181 LEU A CA 1
ATOM 1489 C C . LEU A 1 181 ? 11.308 5.355 -3.249 1.00 98.19 181 LEU A C 1
ATOM 1491 O O . LEU A 1 181 ? 10.861 4.814 -2.240 1.00 98.19 181 LEU A O 1
ATOM 1495 N N . TYR A 1 182 ? 10.871 6.534 -3.699 1.00 97.00 182 TYR A N 1
ATOM 1496 C CA . TYR A 1 182 ? 9.765 7.270 -3.098 1.00 97.00 182 TYR A CA 1
ATOM 1497 C C . TYR A 1 182 ? 8.485 6.430 -3.072 1.00 97.00 182 TYR A C 1
ATOM 1499 O O . TYR A 1 182 ? 7.900 6.258 -2.008 1.00 97.00 182 TYR A O 1
ATOM 1507 N N . ARG A 1 183 ? 8.093 5.830 -4.205 1.00 96.12 183 ARG A N 1
ATOM 1508 C CA . ARG A 1 183 ? 6.901 4.969 -4.288 1.00 96.12 183 ARG A CA 1
ATOM 1509 C C . ARG A 1 183 ? 6.972 3.775 -3.339 1.00 96.12 183 ARG A C 1
ATOM 1511 O O . ARG A 1 183 ? 5.975 3.487 -2.685 1.00 96.12 183 ARG A O 1
ATOM 1518 N N . ILE A 1 184 ? 8.123 3.100 -3.245 1.00 96.12 184 ILE A N 1
ATOM 1519 C CA . ILE A 1 184 ? 8.313 1.965 -2.323 1.00 96.12 184 ILE A CA 1
ATOM 1520 C C . ILE A 1 184 ? 7.996 2.381 -0.889 1.00 96.12 184 ILE A C 1
ATOM 1522 O O . ILE A 1 184 ? 7.186 1.737 -0.225 1.00 96.12 184 ILE A O 1
ATOM 1526 N N . ILE A 1 185 ? 8.630 3.462 -0.425 1.00 94.62 185 ILE A N 1
ATOM 1527 C CA . ILE A 1 185 ? 8.463 3.952 0.944 1.00 94.62 185 ILE A CA 1
ATOM 1528 C C . ILE A 1 185 ? 7.025 4.414 1.159 1.00 94.62 185 ILE A C 1
ATOM 1530 O O . ILE A 1 185 ? 6.388 3.967 2.109 1.00 94.62 185 ILE A O 1
ATOM 1534 N N . HIS A 1 186 ? 6.507 5.257 0.267 1.00 88.38 186 HIS A N 1
ATOM 1535 C CA . HIS A 1 186 ? 5.182 5.848 0.390 1.00 88.38 186 HIS A CA 1
ATOM 1536 C C . HIS A 1 186 ? 4.093 4.775 0.500 1.00 88.38 186 HIS A C 1
ATOM 1538 O O . HIS A 1 186 ? 3.334 4.759 1.467 1.00 88.38 186 HIS A O 1
ATOM 1544 N N . TYR A 1 187 ? 4.051 3.826 -0.441 1.00 84.75 187 TYR A N 1
ATOM 1545 C CA . TYR A 1 187 ? 3.036 2.771 -0.428 1.00 84.75 187 TYR A CA 1
ATOM 1546 C C . TYR A 1 187 ? 3.210 1.788 0.724 1.00 84.75 187 TYR A C 1
ATOM 1548 O O . TYR A 1 187 ? 2.213 1.274 1.230 1.00 84.75 187 TYR A O 1
ATOM 1556 N N . TYR A 1 188 ? 4.441 1.535 1.166 1.00 88.88 188 TYR A N 1
ATOM 1557 C CA . TYR A 1 188 ? 4.645 0.698 2.335 1.00 88.88 188 TYR A CA 1
ATOM 1558 C C . TYR A 1 188 ? 4.178 1.423 3.603 1.00 88.88 188 TYR A C 1
ATOM 1560 O O . TYR A 1 188 ? 3.284 0.933 4.280 1.00 88.88 188 TYR A O 1
ATOM 1568 N N . ILE A 1 189 ? 4.683 2.615 3.916 1.00 82.44 189 ILE A N 1
ATOM 1569 C CA . ILE A 1 189 ? 4.397 3.271 5.200 1.00 82.44 189 ILE A CA 1
ATOM 1570 C C . ILE A 1 189 ? 2.943 3.755 5.315 1.00 82.44 189 ILE A C 1
ATOM 1572 O O . ILE A 1 189 ? 2.314 3.539 6.349 1.00 82.44 189 ILE A O 1
ATOM 1576 N N . GLN A 1 190 ? 2.391 4.387 4.276 1.00 78.25 190 GLN A N 1
ATOM 1577 C CA . GLN A 1 190 ? 1.102 5.097 4.366 1.00 78.25 190 GLN A CA 1
ATOM 1578 C C . GLN A 1 190 ? -0.123 4.173 4.386 1.00 78.25 190 GLN A C 1
ATOM 1580 O O . GLN A 1 190 ? -1.237 4.611 4.661 1.00 78.25 190 GLN A O 1
ATOM 1585 N N . THR A 1 191 ? 0.051 2.883 4.106 1.00 67.25 191 THR A N 1
ATOM 1586 C CA . THR A 1 191 ? -1.067 1.933 4.018 1.00 67.25 191 THR A CA 1
ATOM 1587 C C . THR A 1 191 ? -1.405 1.258 5.345 1.00 67.25 191 THR A C 1
ATOM 1589 O O . THR A 1 191 ? -2.481 0.674 5.459 1.00 67.25 191 THR A O 1
ATOM 1592 N N . ASN A 1 192 ? -0.534 1.334 6.362 1.00 73.19 192 ASN A N 1
ATOM 1593 C CA . ASN A 1 192 ? -0.785 0.712 7.663 1.00 73.19 192 ASN A CA 1
ATOM 1594 C C . ASN A 1 192 ? -0.068 1.440 8.815 1.00 73.19 192 ASN A C 1
ATOM 1596 O O . ASN A 1 192 ? 1.151 1.604 8.808 1.00 73.19 192 ASN A O 1
ATOM 1600 N N . SER A 1 193 ? -0.810 1.801 9.867 1.00 74.38 193 SER A N 1
ATOM 1601 C CA . SER A 1 193 ? -0.283 2.526 11.032 1.00 74.38 193 SER A CA 1
ATOM 1602 C C . SER A 1 193 ? 0.769 1.760 11.835 1.00 74.38 193 SER A C 1
ATOM 1604 O O . SER A 1 193 ? 1.552 2.383 12.550 1.00 74.38 193 SER A O 1
ATOM 1606 N N . ILE A 1 194 ? 0.852 0.429 11.715 1.00 78.38 194 ILE A N 1
ATOM 1607 C CA . ILE A 1 194 ? 1.933 -0.337 12.358 1.00 78.38 194 ILE A CA 1
ATOM 1608 C C . ILE A 1 194 ? 3.327 0.070 11.856 1.00 78.38 194 ILE A C 1
ATOM 1610 O O . ILE A 1 194 ? 4.322 -0.131 12.548 1.00 78.38 194 ILE A O 1
ATOM 1614 N N . ARG A 1 195 ? 3.396 0.687 10.670 1.00 85.06 195 ARG A N 1
ATOM 1615 C CA . ARG A 1 195 ? 4.629 1.072 9.976 1.00 85.06 195 ARG A CA 1
ATOM 1616 C C . ARG A 1 195 ? 5.107 2.476 10.345 1.00 85.06 195 ARG A C 1
ATOM 1618 O O . ARG A 1 195 ? 6.258 2.815 10.081 1.00 85.06 195 ARG A O 1
ATOM 1625 N N . THR A 1 196 ? 4.283 3.272 11.037 1.00 85.00 196 THR A N 1
ATOM 1626 C CA . THR A 1 196 ? 4.638 4.621 11.518 1.00 85.00 196 THR A CA 1
ATOM 1627 C C . THR A 1 196 ? 5.969 4.690 12.294 1.00 85.00 196 THR A C 1
ATOM 1629 O O . THR A 1 196 ? 6.707 5.655 12.081 1.00 85.00 196 THR A O 1
ATOM 1632 N N . PRO A 1 197 ? 6.355 3.701 13.133 1.00 89.00 197 PRO A N 1
ATOM 1633 C CA . PRO A 1 197 ? 7.639 3.719 13.838 1.00 89.00 197 PRO A CA 1
ATOM 1634 C C . PRO A 1 197 ? 8.881 3.739 12.935 1.00 89.00 197 PRO A C 1
ATOM 1636 O O . PRO A 1 197 ? 9.937 4.175 13.391 1.00 89.00 197 PRO A O 1
ATOM 1639 N N . LEU A 1 198 ? 8.781 3.303 11.672 1.00 89.56 198 LEU A N 1
ATOM 1640 C CA . LEU A 1 198 ? 9.902 3.361 10.724 1.00 89.56 198 LEU A CA 1
ATOM 1641 C C . LEU A 1 198 ? 10.282 4.793 10.341 1.00 89.56 198 LEU A C 1
ATOM 1643 O O . LEU A 1 198 ? 11.430 5.018 9.962 1.00 89.56 198 LEU A O 1
ATOM 1647 N N . ASN A 1 199 ? 9.355 5.744 10.507 1.00 88.75 199 ASN A N 1
ATOM 1648 C CA . ASN A 1 199 ? 9.515 7.156 10.179 1.00 88.75 199 ASN A CA 1
ATOM 1649 C C . ASN A 1 199 ? 9.889 7.374 8.699 1.00 88.75 199 ASN A C 1
ATOM 1651 O O . ASN A 1 199 ? 11.053 7.317 8.303 1.00 88.75 199 ASN A O 1
ATOM 1655 N N . GLU A 1 200 ? 8.875 7.666 7.888 1.00 90.31 200 GLU A N 1
ATOM 1656 C CA . GLU A 1 200 ? 9.010 7.908 6.448 1.00 90.31 200 GLU A CA 1
ATOM 1657 C C . GLU A 1 200 ? 10.054 8.992 6.111 1.00 90.31 200 GLU A C 1
ATOM 1659 O O . GLU A 1 200 ? 10.909 8.769 5.254 1.00 90.31 200 GLU A O 1
ATOM 1664 N N . GLU A 1 201 ? 10.083 10.110 6.844 1.00 92.38 201 GLU A N 1
ATOM 1665 C CA . GLU A 1 201 ? 11.068 11.177 6.611 1.00 92.38 201 GLU A CA 1
ATOM 1666 C C . GLU A 1 201 ? 12.505 10.712 6.851 1.00 92.38 201 GLU A C 1
ATOM 1668 O O . GLU A 1 201 ? 13.424 11.095 6.124 1.00 92.38 201 GLU A O 1
ATOM 1673 N N . LYS A 1 202 ? 12.722 9.842 7.843 1.00 94.50 202 LYS A N 1
ATOM 1674 C CA . LYS A 1 202 ? 14.046 9.269 8.106 1.00 94.50 202 LYS A CA 1
ATOM 1675 C C . LYS A 1 202 ? 14.509 8.385 6.942 1.00 94.50 202 LYS A C 1
ATOM 1677 O O . LYS A 1 202 ? 15.686 8.425 6.585 1.00 94.50 202 LYS A O 1
ATOM 1682 N N . LEU A 1 203 ? 13.602 7.616 6.333 1.00 96.50 203 LEU A N 1
ATOM 1683 C CA . LEU A 1 203 ? 13.903 6.804 5.147 1.00 96.50 203 LEU A CA 1
ATOM 1684 C C . LEU A 1 203 ? 14.253 7.689 3.942 1.00 96.50 203 LEU A C 1
ATOM 1686 O O . LEU A 1 203 ? 15.238 7.426 3.250 1.00 96.50 203 LEU A O 1
ATOM 1690 N N . TYR A 1 204 ? 13.502 8.770 3.718 1.00 96.19 204 TYR A N 1
ATOM 1691 C CA . TYR A 1 204 ? 13.806 9.723 2.649 1.00 96.19 204 TYR A CA 1
ATOM 1692 C C . TYR A 1 204 ? 15.156 10.413 2.843 1.00 96.19 204 TYR A C 1
ATOM 1694 O O . TYR A 1 204 ? 15.933 10.508 1.890 1.00 96.19 204 TYR A O 1
ATOM 1702 N N . GLN A 1 205 ? 15.482 10.818 4.071 1.00 95.44 205 GLN A N 1
ATOM 1703 C CA . GLN A 1 205 ? 16.781 11.404 4.404 1.00 95.44 205 GLN A CA 1
ATOM 1704 C C . GLN A 1 205 ? 17.942 10.436 4.140 1.00 95.44 205 GLN A C 1
ATOM 1706 O O . GLN A 1 205 ? 18.919 10.834 3.507 1.00 95.44 205 GLN A O 1
ATOM 1711 N N . GLU A 1 206 ? 17.822 9.165 4.543 1.00 94.88 206 GLU A N 1
ATOM 1712 C CA . GLU A 1 206 ? 18.833 8.121 4.288 1.00 94.88 206 GLU A CA 1
ATOM 1713 C C . GLU A 1 206 ? 19.085 7.912 2.783 1.00 94.88 206 GLU A C 1
ATOM 1715 O O . GLU A 1 206 ? 20.197 7.585 2.364 1.00 94.88 206 GLU A O 1
ATOM 1720 N N . LEU A 1 207 ? 18.073 8.143 1.941 1.00 93.88 207 LEU A N 1
ATOM 1721 C CA . LEU A 1 207 ? 18.195 8.044 0.486 1.00 93.88 207 LEU A CA 1
ATOM 1722 C C . LEU A 1 207 ? 18.535 9.368 -0.209 1.00 93.88 207 LEU A C 1
ATOM 1724 O O . LEU A 1 207 ? 18.726 9.357 -1.428 1.00 93.88 207 LEU A O 1
ATOM 1728 N N . GLY A 1 208 ? 18.642 10.481 0.517 1.00 93.88 208 GLY A N 1
ATOM 1729 C CA . GLY A 1 208 ? 18.900 11.803 -0.058 1.00 93.88 208 GLY A CA 1
ATOM 1730 C C . GLY A 1 208 ? 17.713 12.397 -0.828 1.00 93.88 208 GLY A C 1
ATOM 1731 O O . GLY A 1 208 ? 17.915 13.214 -1.726 1.00 93.88 208 GLY A O 1
ATOM 1732 N N . ILE A 1 209 ? 16.482 11.991 -0.507 1.00 95.06 209 ILE A N 1
ATOM 1733 C CA . ILE A 1 209 ? 15.252 12.522 -1.106 1.00 95.06 209 ILE A CA 1
ATOM 1734 C C . ILE A 1 209 ? 14.771 13.705 -0.256 1.00 95.06 209 ILE A C 1
ATOM 1736 O O . ILE A 1 209 ? 14.276 13.535 0.855 1.00 95.06 209 ILE A O 1
ATOM 1740 N N . SER A 1 210 ? 14.939 14.924 -0.769 1.00 93.88 210 SER A N 1
ATOM 1741 C CA . SER A 1 210 ? 14.528 16.152 -0.076 1.00 93.88 210 SER A CA 1
ATOM 1742 C C . SER A 1 210 ? 13.012 16.371 -0.114 1.00 93.88 210 SER A C 1
ATOM 1744 O O . SER A 1 210 ? 12.345 15.910 -1.035 1.00 93.88 210 SER A O 1
ATOM 1746 N N . GLU A 1 211 ? 12.463 17.162 0.812 1.00 91.88 211 GLU A N 1
ATOM 1747 C CA . GLU A 1 211 ? 11.031 17.533 0.827 1.00 91.88 211 GLU A CA 1
ATOM 1748 C C . GLU A 1 211 ? 10.553 18.163 -0.499 1.00 91.88 211 GLU A C 1
ATOM 1750 O O . GLU A 1 211 ? 9.434 17.926 -0.964 1.00 91.88 211 GLU A O 1
ATOM 1755 N N . ALA A 1 212 ? 11.419 18.940 -1.161 1.00 91.12 212 ALA A N 1
ATOM 1756 C CA . ALA A 1 212 ? 11.130 19.504 -2.478 1.00 91.12 212 ALA A CA 1
ATOM 1757 C C . ALA A 1 212 ? 10.984 18.410 -3.550 1.00 91.12 212 ALA A C 1
ATOM 1759 O O . ALA A 1 212 ? 10.072 18.475 -4.374 1.00 91.12 212 ALA A O 1
ATOM 1760 N N . LEU A 1 213 ? 11.845 17.384 -3.518 1.00 94.31 213 LEU A N 1
ATOM 1761 C CA . LEU A 1 213 ? 11.720 16.213 -4.386 1.00 94.31 213 LEU A CA 1
ATOM 1762 C C . LEU A 1 213 ? 10.461 15.409 -4.068 1.00 94.31 213 LEU A C 1
ATOM 1764 O O . LEU A 1 213 ? 9.744 15.051 -4.996 1.00 94.31 213 LEU A O 1
ATOM 1768 N N . GLN A 1 214 ? 10.151 15.189 -2.788 1.00 92.50 214 GLN A N 1
ATOM 1769 C CA . GLN A 1 214 ? 8.918 14.511 -2.374 1.00 92.50 214 GLN A CA 1
ATOM 1770 C C . GLN A 1 214 ? 7.678 15.234 -2.925 1.00 92.50 214 GLN A C 1
ATOM 1772 O O . GLN A 1 214 ? 6.782 14.601 -3.475 1.00 92.50 214 GLN A O 1
ATOM 1777 N N . SER A 1 215 ? 7.656 16.571 -2.872 1.00 91.75 215 SER A N 1
ATOM 1778 C CA . SER A 1 215 ? 6.563 17.389 -3.417 1.00 91.75 215 SER A CA 1
ATOM 1779 C C . SER A 1 215 ? 6.425 17.267 -4.941 1.00 91.75 215 SER A C 1
ATOM 1781 O O . SER A 1 215 ? 5.309 17.255 -5.468 1.00 91.75 215 SER A O 1
ATOM 1783 N N . SER A 1 216 ? 7.541 17.173 -5.669 1.00 93.38 216 SER A N 1
ATOM 1784 C CA . SER A 1 216 ? 7.535 16.886 -7.108 1.00 93.38 216 SER A CA 1
ATOM 1785 C C . SER A 1 216 ? 7.070 15.453 -7.396 1.00 93.38 216 SER A C 1
ATOM 1787 O O . SER A 1 216 ? 6.260 15.242 -8.295 1.00 93.38 216 SER A O 1
ATOM 1789 N N . PHE A 1 217 ? 7.505 14.468 -6.610 1.00 94.94 217 PHE A N 1
ATOM 1790 C CA . PHE A 1 217 ? 7.099 13.070 -6.764 1.00 94.94 217 PHE A CA 1
AT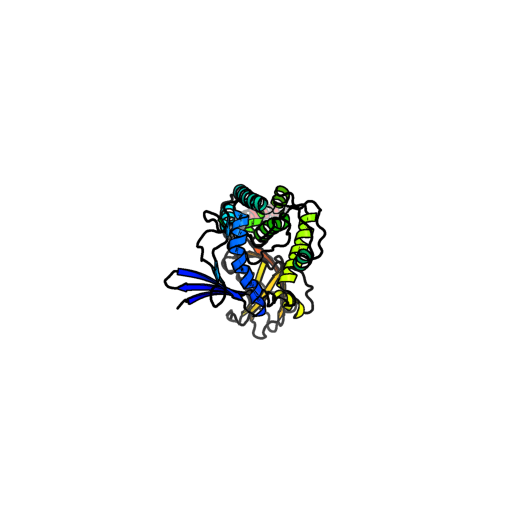OM 1791 C C . PHE A 1 217 ? 5.629 12.831 -6.425 1.00 94.94 217 PHE A C 1
ATOM 1793 O O . PHE A 1 217 ? 4.967 12.082 -7.136 1.00 94.94 217 PHE A O 1
ATOM 1800 N N . ALA A 1 218 ? 5.070 13.540 -5.446 1.00 88.56 218 ALA A N 1
ATOM 1801 C CA . ALA A 1 218 ? 3.635 13.529 -5.176 1.00 88.56 218 ALA A CA 1
ATOM 1802 C C . ALA A 1 218 ? 2.820 14.079 -6.365 1.00 88.56 218 ALA A C 1
ATOM 1804 O O . ALA A 1 218 ? 1.746 13.566 -6.688 1.00 88.56 218 ALA A O 1
ATOM 1805 N N . GLN A 1 219 ? 3.331 15.100 -7.066 1.00 89.56 219 GLN A N 1
ATOM 1806 C CA . GLN A 1 219 ? 2.709 15.600 -8.300 1.00 89.56 219 GLN A CA 1
ATOM 1807 C C . GLN A 1 219 ? 2.814 14.586 -9.443 1.00 89.56 219 GLN A C 1
ATOM 1809 O O . GLN A 1 219 ? 1.825 14.380 -10.148 1.00 89.56 219 GLN A O 1
ATOM 1814 N N . MET A 1 220 ? 3.971 13.931 -9.594 1.00 93.56 220 MET A N 1
ATOM 1815 C CA . MET A 1 220 ? 4.145 12.837 -10.554 1.00 93.56 220 MET A CA 1
ATOM 1816 C C . MET A 1 220 ? 3.175 11.690 -10.268 1.00 93.56 220 MET A C 1
ATOM 1818 O O . MET A 1 220 ? 2.540 11.194 -11.192 1.00 93.56 220 MET A O 1
ATOM 1822 N N . GLU A 1 221 ? 3.000 11.317 -8.997 1.00 91.44 221 GLU A N 1
ATOM 1823 C CA . GLU A 1 221 ? 2.058 10.278 -8.584 1.00 91.44 221 GLU A CA 1
ATOM 1824 C C . GLU A 1 221 ? 0.627 10.653 -8.954 1.00 91.44 221 GLU A C 1
ATOM 1826 O O . GLU A 1 221 ? -0.086 9.875 -9.578 1.00 91.44 221 GLU A O 1
ATOM 1831 N N . LYS A 1 222 ? 0.215 11.886 -8.649 1.00 85.81 222 LYS A N 1
ATOM 1832 C CA . LYS A 1 222 ? -1.111 12.386 -9.019 1.00 85.81 222 LYS A CA 1
ATOM 1833 C C . LYS A 1 222 ? -1.340 12.343 -10.533 1.00 85.81 222 LYS A C 1
ATOM 1835 O O . LYS A 1 222 ? -2.423 11.958 -10.973 1.00 85.81 222 LYS A O 1
ATOM 1840 N N . ALA A 1 223 ? -0.344 12.738 -11.324 1.00 89.62 223 ALA A N 1
ATOM 1841 C CA . ALA A 1 223 ? -0.420 12.678 -12.779 1.00 89.62 223 ALA A CA 1
ATOM 1842 C C . ALA A 1 223 ? -0.502 11.230 -13.281 1.00 89.62 223 ALA A C 1
ATOM 1844 O O . ALA A 1 223 ? -1.346 10.932 -14.124 1.00 89.62 223 ALA A O 1
ATOM 1845 N N . PHE A 1 224 ? 0.288 10.328 -12.699 1.00 90.50 224 PHE A N 1
ATOM 1846 C CA . PHE A 1 224 ? 0.269 8.908 -13.023 1.00 90.50 224 PHE A CA 1
ATOM 1847 C C . PHE A 1 224 ? -1.085 8.264 -12.709 1.00 90.50 224 PHE A C 1
ATOM 1849 O O . PHE A 1 224 ? -1.660 7.598 -13.567 1.00 90.50 224 PHE A O 1
ATOM 1856 N N . GLN A 1 225 ? -1.668 8.537 -11.538 1.00 84.56 225 GLN A N 1
ATOM 1857 C CA . GLN A 1 225 ? -3.023 8.084 -11.209 1.00 84.56 225 GLN A CA 1
ATOM 1858 C C . GLN A 1 225 ? -4.051 8.605 -12.228 1.00 84.56 225 GLN A C 1
ATOM 1860 O O . GLN A 1 225 ? -4.878 7.833 -12.711 1.00 84.56 2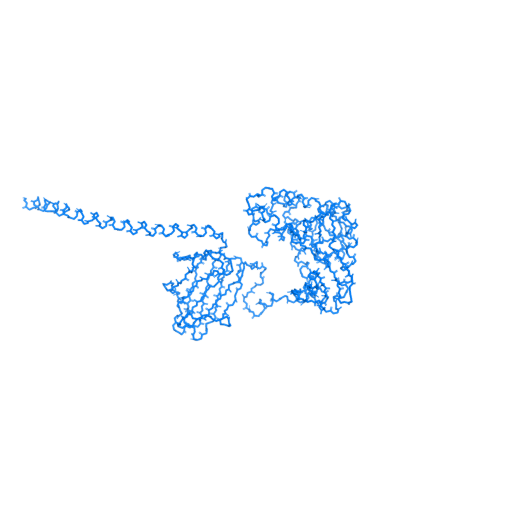25 GLN A O 1
ATOM 1865 N N . GLY A 1 226 ? -3.948 9.876 -12.634 1.00 85.56 226 GLY A N 1
ATOM 1866 C CA . GLY A 1 226 ? -4.777 10.450 -13.700 1.00 85.56 226 GLY A CA 1
ATOM 1867 C C . GLY A 1 226 ? -4.559 9.798 -15.073 1.00 85.56 226 GLY A C 1
ATOM 1868 O O . GLY A 1 226 ? -5.505 9.625 -15.839 1.00 85.56 226 GLY A O 1
ATOM 1869 N N . TYR A 1 227 ? -3.332 9.384 -15.394 1.00 88.38 227 TYR A N 1
ATOM 1870 C CA . TYR A 1 227 ? -3.018 8.644 -16.616 1.00 88.38 227 TYR A CA 1
ATOM 1871 C C . TYR A 1 227 ? -3.667 7.251 -16.628 1.00 88.38 227 TYR A C 1
ATOM 1873 O O . TYR A 1 227 ? -4.179 6.822 -17.673 1.00 88.38 227 TYR A O 1
ATOM 1881 N N . ILE A 1 228 ? -3.682 6.564 -15.476 1.00 85.62 228 ILE A N 1
ATOM 1882 C CA . ILE A 1 228 ? -4.315 5.251 -15.304 1.00 85.62 228 ILE A CA 1
ATOM 1883 C C . ILE A 1 228 ? -5.836 5.358 -15.462 1.00 85.62 228 ILE A C 1
ATOM 1885 O O . ILE A 1 228 ? -6.439 4.580 -16.210 1.00 85.62 228 ILE A O 1
ATOM 1889 N N . THR A 1 229 ? -6.473 6.299 -14.766 1.00 82.56 229 THR A N 1
ATOM 1890 C CA . THR A 1 229 ? -7.938 6.455 -14.760 1.00 82.56 229 THR A CA 1
ATOM 1891 C C . THR A 1 229 ? -8.448 7.095 -16.054 1.00 82.56 229 THR A C 1
ATOM 1893 O O . THR A 1 229 ? -9.501 6.719 -16.571 1.00 82.56 229 THR A O 1
ATOM 1896 N N . GLY A 1 230 ? -7.664 7.979 -16.674 1.00 79.44 230 GLY A N 1
ATOM 1897 C CA . GLY A 1 230 ? -8.028 8.667 -17.910 1.00 79.44 230 GLY A CA 1
ATOM 1898 C C . GLY A 1 230 ? -9.296 9.507 -17.733 1.00 79.44 230 GLY A C 1
ATOM 1899 O O . GLY A 1 230 ? -9.393 10.321 -16.823 1.00 79.44 230 GLY A O 1
ATOM 1900 N N . SER A 1 231 ? -10.285 9.316 -18.611 1.00 62.59 231 SER A N 1
ATOM 1901 C CA . SER A 1 231 ? -11.621 9.924 -18.476 1.00 62.59 231 SER A CA 1
ATOM 1902 C C . SER A 1 231 ? -12.590 9.095 -17.628 1.00 62.59 231 SER A C 1
ATOM 1904 O O . SER A 1 231 ? -13.738 9.499 -17.436 1.00 62.59 231 SER A O 1
ATOM 1906 N N . HIS A 1 232 ? -12.167 7.915 -17.164 1.00 57.34 232 HIS A N 1
ATOM 1907 C CA . HIS A 1 232 ? -12.978 7.090 -16.289 1.00 57.34 232 HIS A CA 1
ATOM 1908 C C . HIS A 1 232 ? -12.926 7.697 -14.892 1.00 57.34 232 HIS A C 1
ATOM 1910 O O . HIS A 1 232 ? -11.872 7.704 -14.268 1.00 57.34 232 HIS A O 1
ATOM 1916 N N . VAL A 1 233 ? -14.055 8.231 -14.425 1.00 53.59 233 VAL A N 1
ATOM 1917 C CA . VAL A 1 233 ? -14.191 8.730 -13.055 1.00 53.59 233 VAL A CA 1
ATOM 1918 C C . VAL A 1 233 ? -14.259 7.505 -12.143 1.00 53.59 233 VAL A C 1
ATOM 1920 O O . VAL A 1 233 ? -15.245 6.765 -12.232 1.00 53.59 233 VAL A O 1
ATOM 1923 N N . PRO A 1 234 ? -13.247 7.251 -11.296 1.00 49.34 234 PRO A N 1
ATOM 1924 C CA . PRO A 1 234 ? -13.286 6.140 -10.356 1.00 49.34 234 PRO A CA 1
ATOM 1925 C C . PRO A 1 234 ? -14.538 6.242 -9.483 1.00 49.34 234 PRO A C 1
ATOM 1927 O O . PRO A 1 234 ? -14.983 7.346 -9.160 1.00 49.34 234 PRO A O 1
ATOM 1930 N N . MET A 1 235 ? -15.102 5.113 -9.048 1.00 39.22 235 MET A N 1
ATOM 1931 C CA . MET A 1 235 ? -16.327 5.114 -8.234 1.00 39.22 235 MET A CA 1
ATOM 1932 C C . MET A 1 235 ? -16.195 6.022 -7.000 1.00 39.22 235 MET A C 1
ATOM 1934 O O . MET A 1 235 ? -17.121 6.769 -6.686 1.00 39.22 235 MET A O 1
ATOM 1938 N N . ARG A 1 236 ? -15.006 6.058 -6.375 1.00 38.81 236 ARG A N 1
ATOM 1939 C CA . ARG A 1 236 ? -14.645 6.987 -5.284 1.00 38.81 236 ARG A CA 1
ATOM 1940 C C . ARG A 1 236 ? -14.853 8.475 -5.614 1.00 38.81 236 ARG A C 1
ATOM 1942 O O . ARG A 1 236 ? -15.238 9.234 -4.733 1.00 38.81 236 ARG A O 1
ATOM 1949 N N . GLU A 1 237 ? -14.637 8.895 -6.858 1.00 41.22 237 GLU A N 1
ATOM 1950 C CA . GLU A 1 237 ? -14.825 10.282 -7.305 1.00 41.22 237 GLU A CA 1
ATOM 1951 C C . GLU A 1 237 ? -16.287 10.571 -7.691 1.00 41.22 237 GLU A C 1
ATOM 1953 O O . GLU A 1 237 ? -16.763 11.691 -7.499 1.00 41.22 237 GLU A O 1
ATOM 1958 N N . MET A 1 238 ? -17.048 9.564 -8.141 1.00 32.41 238 MET A N 1
ATOM 1959 C CA . MET A 1 238 ? -18.486 9.716 -8.416 1.00 32.41 238 MET A CA 1
ATOM 1960 C C . MET A 1 238 ? -19.307 10.016 -7.152 1.00 32.41 238 MET A C 1
ATOM 1962 O O . MET A 1 238 ? -20.279 10.771 -7.229 1.00 32.41 238 MET A O 1
ATOM 1966 N N . TYR A 1 239 ? -18.897 9.516 -5.980 1.00 35.75 239 TYR A N 1
ATOM 1967 C CA . TYR A 1 239 ? -19.549 9.839 -4.701 1.00 35.75 239 TYR A CA 1
ATOM 1968 C C . TYR A 1 239 ? -19.511 11.343 -4.363 1.00 35.75 239 TYR A C 1
ATOM 1970 O O . TYR A 1 239 ? -20.463 11.862 -3.774 1.00 35.75 239 TYR A O 1
ATOM 1978 N N . GLY A 1 240 ? -18.463 12.065 -4.780 1.00 29.47 240 GLY A N 1
ATOM 1979 C CA . GLY A 1 240 ? -18.373 13.522 -4.617 1.00 29.47 240 GLY A CA 1
ATOM 1980 C C . GLY A 1 240 ? -19.303 14.297 -5.559 1.00 29.47 240 GLY A C 1
ATOM 1981 O O . GLY A 1 240 ? -19.813 15.353 -5.197 1.00 29.47 240 GLY A O 1
ATOM 1982 N N . VAL A 1 241 ? -19.578 13.755 -6.750 1.00 32.88 241 VAL A N 1
ATOM 1983 C CA . VAL A 1 241 ? -20.445 14.385 -7.765 1.00 32.88 241 VAL A CA 1
ATOM 1984 C C . VAL A 1 241 ? -21.929 14.121 -7.493 1.00 32.88 241 VAL A C 1
ATOM 1986 O O . VAL A 1 241 ? -22.763 14.998 -7.708 1.00 32.88 241 VAL A O 1
ATOM 1989 N N . MET A 1 242 ? -22.276 12.936 -6.984 1.00 26.11 242 MET A N 1
ATOM 1990 C CA . MET A 1 242 ? -23.663 12.572 -6.657 1.00 26.11 242 MET A CA 1
ATOM 1991 C C . MET A 1 242 ? -24.182 13.222 -5.365 1.00 26.11 242 MET A C 1
ATOM 1993 O O . MET A 1 242 ? -25.383 13.179 -5.102 1.00 26.11 242 MET A O 1
ATOM 1997 N N . THR A 1 243 ? -23.305 13.873 -4.595 1.00 30.70 243 THR A N 1
ATOM 1998 C CA . THR A 1 243 ? -23.646 14.551 -3.338 1.00 30.70 243 THR A CA 1
ATOM 1999 C C . THR A 1 243 ? -23.108 15.989 -3.371 1.00 30.70 243 THR A C 1
ATOM 2001 O O . THR A 1 243 ? -22.008 16.248 -2.879 1.00 30.70 243 THR A O 1
ATOM 2004 N N . PRO A 1 244 ? -23.835 16.948 -3.980 1.00 26.22 244 PRO A N 1
ATOM 2005 C CA . PRO A 1 244 ? -23.364 18.323 -4.117 1.00 26.22 244 PRO A CA 1
ATOM 2006 C C . PRO A 1 244 ? -23.162 18.949 -2.729 1.00 26.22 244 PRO A C 1
ATOM 2008 O O . PRO A 1 244 ? -24.130 19.213 -2.020 1.00 26.22 244 PRO A O 1
ATOM 2011 N N . GLY A 1 245 ? -21.904 19.150 -2.326 1.00 29.44 245 GLY A N 1
ATOM 2012 C CA . GLY A 1 245 ? -21.551 19.716 -1.016 1.00 29.44 245 GLY A CA 1
ATOM 2013 C C . GLY A 1 245 ? -20.244 19.204 -0.402 1.00 29.44 245 GLY A C 1
ATOM 2014 O O . GLY A 1 245 ? -19.716 19.858 0.491 1.00 29.44 245 GLY A O 1
ATOM 2015 N N . MET A 1 246 ? -19.683 18.093 -0.890 1.00 27.72 246 MET A N 1
ATOM 2016 C CA . MET A 1 246 ? -18.343 17.643 -0.494 1.00 27.72 246 MET A CA 1
ATOM 2017 C C . MET A 1 246 ? -17.332 18.019 -1.574 1.00 27.72 246 MET A C 1
ATOM 2019 O O . MET A 1 246 ? -17.321 17.450 -2.664 1.00 27.72 246 MET A O 1
ATOM 2023 N N . SER A 1 247 ? -16.487 19.004 -1.282 1.00 26.92 247 SER A N 1
ATOM 2024 C CA . SER A 1 247 ? -15.321 19.307 -2.104 1.00 26.92 247 SER A CA 1
ATOM 2025 C C . SER A 1 247 ? -14.368 18.112 -2.123 1.00 26.92 247 SER A C 1
ATOM 2027 O O . SER A 1 247 ? -14.077 17.496 -1.100 1.00 26.92 247 SER A O 1
ATOM 2029 N N . SER A 1 248 ? -13.875 17.805 -3.320 1.00 31.48 248 SER A N 1
ATOM 2030 C CA . SER A 1 248 ? -12.855 16.801 -3.594 1.00 31.48 248 SER A CA 1
ATOM 2031 C C . SER A 1 248 ? -11.588 17.066 -2.776 1.00 31.48 248 SER A C 1
ATOM 2033 O O . SER A 1 248 ? -10.785 17.933 -3.124 1.00 31.48 248 SER A O 1
ATOM 2035 N N . PHE A 1 249 ? -11.395 16.289 -1.720 1.00 29.92 249 PHE A N 1
ATOM 2036 C CA . PHE A 1 249 ? -10.096 16.068 -1.106 1.00 29.92 249 PHE A CA 1
ATOM 2037 C C . PHE A 1 249 ? -9.779 14.579 -1.225 1.00 29.92 249 PHE A C 1
ATOM 2039 O O . PHE A 1 249 ? -10.651 13.726 -1.059 1.00 29.92 249 PHE A O 1
ATOM 2046 N N . SER A 1 250 ? -8.531 14.266 -1.564 1.00 37.84 250 SER A N 1
ATOM 2047 C CA . SER A 1 250 ? -7.942 12.939 -1.412 1.00 37.84 250 SER A CA 1
ATOM 2048 C C . SER A 1 250 ? -7.869 12.632 0.080 1.00 37.84 250 SER A C 1
ATOM 2050 O O . SER A 1 250 ? -6.837 12.832 0.712 1.00 37.84 250 SER A O 1
ATOM 2052 N N . VAL A 1 251 ? -8.999 12.259 0.665 1.00 39.53 251 VAL A N 1
ATOM 2053 C CA . VAL A 1 251 ? -9.051 11.910 2.073 1.00 39.53 251 VAL A CA 1
ATOM 2054 C C . VAL A 1 251 ? -8.811 10.415 2.171 1.00 39.53 251 VAL A C 1
ATOM 2056 O O . VAL A 1 251 ? -9.569 9.619 1.616 1.00 39.53 251 VAL A O 1
ATOM 2059 N N . GLU A 1 252 ? -7.716 10.048 2.827 1.00 45.00 252 GLU A N 1
ATOM 2060 C CA . GLU A 1 252 ? -7.425 8.679 3.236 1.00 45.00 252 GLU A CA 1
ATOM 2061 C C . GLU A 1 252 ? -8.637 8.124 3.990 1.00 45.00 252 GLU A C 1
ATOM 2063 O O . GLU A 1 252 ? -9.018 8.611 5.062 1.00 45.00 252 GLU A O 1
ATOM 2068 N N . THR A 1 253 ? -9.296 7.135 3.387 1.00 47.44 253 THR A N 1
ATOM 2069 C CA . THR A 1 253 ? -10.365 6.391 4.044 1.00 47.44 253 THR A CA 1
ATOM 2070 C C . THR A 1 253 ? -9.719 5.452 5.055 1.00 47.44 253 THR A C 1
ATOM 2072 O O . THR A 1 253 ? -9.091 4.477 4.652 1.00 47.44 253 THR A O 1
ATOM 2075 N N . THR A 1 254 ? -9.867 5.716 6.352 1.00 56.38 254 THR A N 1
ATOM 2076 C CA . THR A 1 254 ? -9.319 4.847 7.414 1.00 56.38 254 THR A CA 1
ATOM 2077 C C . THR A 1 254 ? -10.203 3.630 7.703 1.00 56.38 254 THR A C 1
ATOM 2079 O O . THR A 1 254 ? -9.848 2.798 8.527 1.00 56.38 254 THR A O 1
ATOM 2082 N N . GLY A 1 255 ? -11.371 3.539 7.063 1.00 73.38 255 GLY A N 1
ATOM 2083 C CA . GLY A 1 255 ? -12.333 2.453 7.229 1.00 73.38 255 GLY A CA 1
ATOM 2084 C C . GLY A 1 255 ? -13.720 2.842 6.719 1.00 73.38 255 GLY A C 1
ATOM 2085 O O . GLY A 1 255 ? -13.921 3.947 6.201 1.00 73.38 255 GLY A O 1
ATOM 2086 N N . LEU A 1 256 ? -14.685 1.936 6.874 1.00 84.56 256 LEU A N 1
ATOM 2087 C CA . LEU A 1 256 ? -16.089 2.171 6.544 1.00 84.56 256 LEU A CA 1
ATOM 2088 C C . LEU A 1 256 ? -16.925 2.162 7.826 1.00 84.56 256 LEU A C 1
ATOM 2090 O O . LEU A 1 256 ? -16.985 1.156 8.521 1.00 84.56 256 LEU A O 1
ATOM 2094 N N . LEU A 1 257 ? -17.597 3.274 8.106 1.00 90.12 257 LEU A N 1
ATOM 2095 C CA . LEU A 1 257 ? -18.631 3.360 9.125 1.00 90.12 257 LEU A CA 1
ATOM 2096 C C . LEU A 1 257 ? -19.907 2.714 8.583 1.00 90.12 257 LEU A C 1
ATOM 2098 O O . LEU A 1 257 ? -20.349 3.031 7.471 1.00 90.12 257 LEU A O 1
ATOM 2102 N N . GLN A 1 258 ? -20.554 1.879 9.388 1.00 93.44 258 GLN A N 1
ATOM 2103 C CA . GLN A 1 258 ? -21.876 1.357 9.066 1.00 93.44 258 GLN A CA 1
ATOM 2104 C C . GLN A 1 258 ? -22.857 1.625 10.203 1.00 93.44 258 GLN A C 1
ATOM 2106 O O . GLN A 1 258 ? -22.569 1.376 11.366 1.00 93.44 258 GLN A O 1
ATOM 2111 N N . VAL A 1 259 ? -24.032 2.147 9.861 1.00 94.00 259 VAL A N 1
ATOM 2112 C CA . VAL A 1 259 ? -25.110 2.425 10.812 1.00 94.00 259 VAL A CA 1
ATOM 2113 C C . VAL A 1 259 ? -26.293 1.546 10.458 1.00 94.00 259 VAL A C 1
ATOM 2115 O O . VAL A 1 259 ? -26.872 1.707 9.387 1.00 94.00 259 VAL A O 1
ATOM 2118 N N . TYR A 1 260 ? -26.647 0.614 11.331 1.00 92.69 260 TYR A N 1
ATOM 2119 C CA . TYR A 1 260 ? -27.798 -0.262 11.156 1.00 92.69 260 TYR A CA 1
ATOM 2120 C C . TYR A 1 260 ? -29.030 0.337 11.816 1.00 92.69 260 TYR A C 1
ATOM 2122 O O . TYR A 1 260 ? -28.953 0.897 12.910 1.00 92.69 260 TYR A O 1
ATOM 2130 N N . PHE A 1 261 ? -30.172 0.159 11.162 1.00 91.88 261 PHE A N 1
ATOM 2131 C C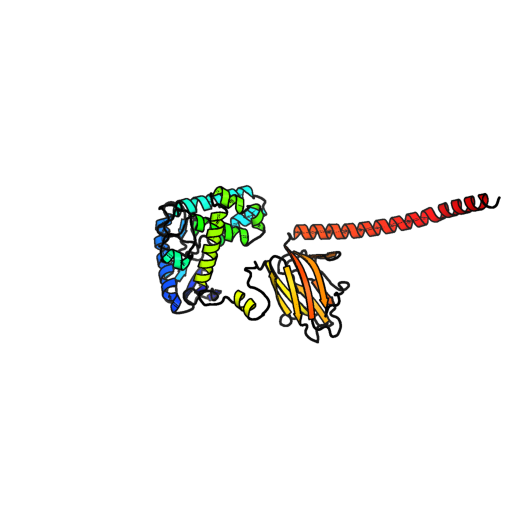A . PHE A 1 261 ? -31.477 0.564 11.664 1.00 91.88 261 PHE A CA 1
ATOM 2132 C C . PHE A 1 261 ? -32.199 -0.666 12.212 1.00 91.88 261 PHE A C 1
ATOM 2134 O O . PHE A 1 261 ? -32.370 -1.660 11.505 1.00 91.88 261 PHE A O 1
ATOM 2141 N N . GLY A 1 262 ? -32.575 -0.606 13.485 1.00 86.75 262 GLY A N 1
ATOM 2142 C CA . GLY A 1 262 ? -33.248 -1.677 14.210 1.00 86.75 262 GLY A CA 1
ATOM 2143 C C . GLY A 1 262 ? -34.691 -1.332 14.567 1.00 86.75 262 GLY A C 1
ATOM 2144 O O . GLY A 1 262 ? -35.060 -0.159 14.712 1.00 86.75 262 GLY A O 1
ATOM 2145 N N . ASP A 1 263 ? -35.495 -2.381 14.724 1.00 83.38 263 ASP A N 1
ATOM 2146 C CA . ASP A 1 263 ? -36.856 -2.325 15.263 1.00 83.38 263 ASP A CA 1
ATOM 2147 C C . ASP A 1 263 ? -36.867 -2.238 16.809 1.00 83.38 263 ASP A C 1
ATOM 2149 O O . ASP A 1 263 ? -35.819 -2.118 17.448 1.00 83.38 263 ASP A O 1
ATOM 2153 N N . GLU A 1 264 ? -38.055 -2.263 17.432 1.00 77.19 264 GLU A N 1
ATOM 2154 C CA . GLU A 1 264 ? -38.204 -2.192 18.904 1.00 77.19 264 GLU A CA 1
ATOM 2155 C C . GLU A 1 264 ? -37.503 -3.349 19.633 1.00 77.19 264 GLU A C 1
ATOM 2157 O O . GLU A 1 264 ? -37.075 -3.203 20.779 1.00 77.19 264 GLU A O 1
ATOM 2162 N N . GLU A 1 265 ? -37.335 -4.482 18.953 1.00 75.19 265 GLU A N 1
ATOM 2163 C CA . GLU A 1 265 ? -36.718 -5.699 19.479 1.00 75.19 265 GLU A CA 1
ATOM 2164 C C . GLU A 1 265 ? -35.191 -5.710 19.280 1.00 75.19 265 GLU A C 1
ATOM 2166 O O . GLU A 1 265 ? -34.528 -6.667 19.678 1.00 75.19 265 GLU A O 1
ATOM 2171 N N . GLY A 1 266 ? -34.615 -4.650 18.695 1.00 68.06 266 GLY A N 1
ATOM 2172 C CA . GLY A 1 266 ? -33.173 -4.532 18.463 1.00 68.06 266 GLY A CA 1
ATOM 2173 C C . GLY A 1 266 ? -32.658 -5.478 17.376 1.00 68.06 266 GLY A C 1
ATOM 2174 O O . GLY A 1 266 ? -31.488 -5.861 17.389 1.00 68.06 266 GLY A O 1
ATOM 2175 N N . ARG A 1 267 ? -33.514 -5.893 16.432 1.00 76.81 267 ARG A N 1
ATOM 2176 C CA . ARG A 1 267 ? -33.091 -6.731 15.305 1.00 76.81 267 ARG A CA 1
ATOM 2177 C C . ARG A 1 267 ? -32.542 -5.862 14.185 1.00 76.81 267 ARG A C 1
ATOM 2179 O O . ARG A 1 267 ? -33.254 -5.044 13.608 1.00 76.81 267 ARG A O 1
ATOM 2186 N N . TYR A 1 268 ? -31.273 -6.079 13.861 1.00 79.88 268 TYR A N 1
ATOM 2187 C CA . TYR A 1 268 ? -30.568 -5.375 12.795 1.00 79.88 268 TYR A CA 1
ATOM 2188 C C . TYR A 1 268 ? -30.524 -6.238 11.537 1.00 79.88 268 TYR A C 1
ATOM 2190 O O . TYR A 1 268 ? -30.163 -7.414 11.590 1.00 79.88 268 TYR A O 1
ATOM 2198 N N . TYR A 1 269 ? -30.853 -5.643 10.397 1.00 66.94 269 TYR A N 1
ATOM 2199 C CA . TYR A 1 269 ? -30.862 -6.323 9.107 1.00 66.94 269 TYR A CA 1
ATOM 2200 C C . TYR A 1 269 ? -29.917 -5.603 8.146 1.00 66.94 269 TYR A C 1
ATOM 2202 O O . TYR A 1 269 ? -29.984 -4.386 7.995 1.00 66.94 269 TYR A O 1
ATOM 2210 N N . GLU A 1 270 ? -29.050 -6.351 7.466 1.00 60.88 270 GLU A N 1
ATOM 2211 C CA . GLU A 1 270 ? -28.001 -5.794 6.599 1.00 60.88 270 GLU A CA 1
ATOM 2212 C C . GLU A 1 270 ? -28.506 -4.860 5.477 1.00 60.88 270 GLU A C 1
ATOM 2214 O O . GLU A 1 270 ? -27.904 -3.798 5.286 1.00 60.88 270 GLU A O 1
ATOM 2219 N N . PRO A 1 271 ? -29.642 -5.147 4.800 1.00 69.19 271 PRO A N 1
ATOM 2220 C CA . PRO A 1 271 ? -30.218 -4.234 3.807 1.00 69.19 271 PRO A CA 1
ATOM 2221 C C . PRO A 1 271 ? -30.687 -2.894 4.392 1.00 69.19 271 PRO A C 1
ATOM 2223 O O . PRO A 1 271 ? -30.877 -1.933 3.650 1.00 69.19 271 PRO A O 1
ATOM 2226 N N . PHE A 1 272 ? -30.879 -2.821 5.711 1.00 80.44 272 PHE A N 1
ATOM 2227 C CA . PHE A 1 272 ? -31.367 -1.650 6.433 1.00 80.44 272 PHE A CA 1
ATOM 2228 C C . PHE A 1 272 ? -30.216 -0.989 7.192 1.00 80.44 272 PHE A C 1
ATOM 2230 O O . PHE A 1 272 ? -30.212 -0.888 8.419 1.00 80.44 272 PHE A O 1
ATOM 2237 N N . SER A 1 273 ? -29.213 -0.548 6.434 1.00 87.06 273 SER A N 1
ATOM 2238 C CA . SER A 1 273 ? -28.059 0.158 6.976 1.00 87.06 273 SER A CA 1
ATOM 2239 C C . SER A 1 273 ? -27.578 1.278 6.058 1.00 87.06 273 SER A C 1
ATOM 2241 O O . SER A 1 273 ? -27.744 1.237 4.838 1.00 87.06 273 SER A O 1
ATOM 2243 N N . ALA A 1 274 ? -26.961 2.294 6.652 1.00 86.69 274 ALA A N 1
ATOM 2244 C CA . ALA A 1 274 ? -26.264 3.354 5.947 1.00 86.69 274 ALA A CA 1
ATOM 2245 C C . ALA A 1 274 ? -24.754 3.167 6.104 1.00 86.69 274 ALA A C 1
ATOM 2247 O O . ALA A 1 274 ? -24.230 3.161 7.215 1.00 86.69 274 ALA A O 1
ATOM 2248 N N . LYS A 1 275 ? -24.049 3.051 4.978 1.00 86.25 275 LYS A N 1
ATOM 2249 C CA . LYS A 1 275 ? -22.584 2.989 4.931 1.00 86.25 275 LYS A CA 1
ATOM 2250 C C . LYS A 1 275 ? -22.018 4.373 4.619 1.00 86.25 275 LYS A C 1
ATOM 2252 O O . LYS A 1 275 ? -22.531 5.062 3.729 1.00 86.25 275 LYS A O 1
ATOM 2257 N N . ARG A 1 276 ? -20.992 4.800 5.351 1.00 85.38 276 ARG A N 1
ATOM 2258 C CA . ARG A 1 276 ? -20.284 6.073 5.153 1.00 85.38 276 ARG A CA 1
ATOM 2259 C C . ARG A 1 276 ? -18.778 5.855 5.314 1.00 85.38 276 ARG A C 1
ATOM 2261 O O . ARG A 1 276 ? -18.383 5.069 6.165 1.00 85.38 276 ARG A O 1
ATOM 2268 N N . PRO A 1 277 ? -17.923 6.495 4.507 1.00 78.44 277 PRO A N 1
ATOM 2269 C CA . PRO A 1 277 ? -16.480 6.380 4.697 1.00 78.44 277 PRO A CA 1
ATOM 2270 C C . PRO A 1 277 ? -16.050 7.031 6.021 1.00 78.44 277 PRO A C 1
ATOM 2272 O O . PRO A 1 277 ? -16.717 7.932 6.508 1.00 78.44 277 PRO A O 1
ATOM 2275 N N . ILE A 1 278 ? -14.934 6.595 6.601 1.00 79.56 278 ILE A N 1
ATOM 2276 C CA . ILE A 1 278 ? -14.279 7.291 7.717 1.00 79.56 278 ILE A CA 1
ATOM 2277 C C . ILE A 1 278 ? -13.103 8.070 7.135 1.00 79.56 278 ILE A C 1
ATOM 2279 O O . ILE A 1 278 ? -12.238 7.500 6.473 1.00 79.56 278 ILE A O 1
ATOM 2283 N N . MET A 1 279 ? -13.094 9.378 7.351 1.00 73.56 279 MET A N 1
ATOM 2284 C CA . MET A 1 279 ? -12.252 10.356 6.673 1.00 73.56 279 MET A CA 1
ATOM 2285 C C . MET A 1 279 ? -11.155 10.842 7.611 1.00 73.56 279 MET A C 1
ATOM 2287 O O . MET A 1 279 ? -11.427 11.651 8.493 1.00 73.56 279 MET A O 1
ATOM 2291 N N . THR A 1 280 ? -9.925 10.333 7.465 1.00 75.56 280 THR A N 1
ATOM 2292 C CA . THR A 1 280 ? -8.807 10.687 8.364 1.00 75.56 280 THR A CA 1
ATOM 2293 C C . THR A 1 280 ? -9.235 10.587 9.836 1.00 75.56 280 THR A C 1
ATOM 2295 O O . THR A 1 280 ? -9.130 11.554 10.590 1.00 75.56 280 THR A O 1
ATOM 2298 N N . ARG A 1 281 ? -9.799 9.433 10.232 1.00 81.56 281 ARG A N 1
ATOM 2299 C CA . ARG A 1 281 ? -10.397 9.158 11.559 1.00 81.56 281 ARG A CA 1
ATOM 2300 C C . ARG A 1 281 ? -11.725 9.851 11.876 1.00 81.56 281 ARG A C 1
ATOM 2302 O O . ARG A 1 281 ? -12.333 9.507 12.880 1.00 81.56 281 ARG A O 1
ATOM 2309 N N . HIS A 1 282 ? -12.204 10.782 11.061 1.00 87.75 282 HIS A N 1
ATOM 2310 C CA . HIS A 1 282 ? -13.429 11.532 11.333 1.00 87.75 282 HIS A CA 1
ATOM 2311 C C . HIS A 1 282 ? -14.631 10.943 10.592 1.00 87.75 282 HIS A C 1
ATOM 2313 O O . HIS A 1 282 ? -14.537 10.576 9.421 1.00 87.75 282 HIS A O 1
ATOM 2319 N N . ALA A 1 283 ? -15.782 10.889 11.256 1.00 88.25 283 ALA A N 1
ATOM 2320 C CA . ALA A 1 283 ? -17.052 10.538 10.637 1.00 88.25 283 ALA A CA 1
ATOM 2321 C C . ALA A 1 283 ? -18.125 11.565 11.016 1.00 88.25 283 ALA A C 1
ATOM 2323 O O . ALA A 1 283 ? -18.779 11.462 12.056 1.00 88.25 283 ALA A O 1
ATOM 2324 N N . ASP A 1 284 ? -18.291 12.552 10.135 1.00 91.88 284 ASP A N 1
ATOM 2325 C CA . ASP A 1 284 ? -19.201 13.683 10.302 1.00 91.88 284 ASP A CA 1
ATOM 2326 C C . ASP A 1 284 ? -20.336 13.585 9.279 1.00 91.88 284 ASP A C 1
ATOM 2328 O O . ASP A 1 284 ? -20.199 13.993 8.124 1.00 91.88 284 ASP A O 1
ATOM 2332 N N . TYR A 1 285 ? -21.468 13.016 9.692 1.00 90.62 285 TYR A N 1
ATOM 2333 C CA . TYR A 1 285 ? -22.551 12.675 8.771 1.00 90.62 285 TYR A CA 1
ATOM 2334 C C . TYR A 1 285 ? -23.930 13.022 9.312 1.00 90.62 285 TYR A C 1
ATOM 2336 O O . TYR A 1 285 ? -24.202 12.952 10.510 1.00 90.62 285 TYR A O 1
ATOM 2344 N N . THR A 1 286 ? -24.824 13.355 8.381 1.00 93.81 286 THR A N 1
ATOM 2345 C CA . THR A 1 286 ? -26.272 13.343 8.605 1.00 93.81 286 THR A CA 1
ATOM 2346 C C . THR A 1 286 ? -26.879 12.210 7.783 1.00 93.81 286 THR A C 1
ATOM 2348 O O . THR A 1 286 ? -26.556 12.051 6.603 1.00 93.81 286 THR A O 1
ATOM 2351 N N . ILE A 1 287 ? -27.696 11.378 8.422 1.00 91.56 287 ILE A N 1
ATOM 2352 C CA . ILE A 1 287 ? -28.263 10.151 7.862 1.00 91.56 287 ILE A CA 1
ATOM 2353 C C . ILE A 1 287 ? -29.777 10.191 8.060 1.00 91.56 287 ILE A C 1
ATOM 2355 O O . ILE A 1 287 ? -30.244 10.361 9.185 1.00 91.56 287 ILE A O 1
ATOM 2359 N N . ASP A 1 288 ? -30.535 10.020 6.977 1.00 92.19 288 ASP A N 1
ATOM 2360 C CA . ASP A 1 288 ? -31.989 9.888 7.055 1.00 92.19 288 ASP A CA 1
ATOM 2361 C C . ASP A 1 288 ? -32.370 8.531 7.662 1.00 92.19 288 ASP A C 1
ATOM 2363 O O . ASP A 1 288 ? -31.817 7.486 7.308 1.00 92.19 288 ASP A O 1
ATOM 2367 N N . LEU A 1 289 ? -33.330 8.561 8.580 1.00 89.12 289 LEU A N 1
ATOM 2368 C CA . LEU A 1 289 ? -33.824 7.406 9.310 1.00 89.12 289 LEU A CA 1
ATOM 2369 C C . LEU A 1 289 ? -35.106 6.869 8.665 1.00 89.12 289 LEU A C 1
ATOM 2371 O O . LEU A 1 289 ? -36.010 7.642 8.331 1.00 89.12 289 LEU A O 1
ATOM 2375 N N . PRO A 1 290 ? -35.239 5.539 8.531 1.00 87.75 290 PRO A N 1
ATOM 2376 C CA . PRO A 1 290 ? -36.512 4.925 8.184 1.00 87.75 290 PRO A CA 1
ATOM 2377 C C . PRO A 1 290 ? -37.594 5.243 9.237 1.00 87.75 290 PRO A C 1
ATOM 2379 O O . PRO A 1 290 ? -37.286 5.234 10.429 1.00 87.75 290 PRO A O 1
ATOM 2382 N N . PRO A 1 291 ? -38.874 5.432 8.853 1.00 82.50 291 PRO A N 1
ATOM 2383 C CA . PRO A 1 291 ? -39.957 5.756 9.798 1.00 82.50 291 PRO A CA 1
ATOM 2384 C C . PRO A 1 291 ? -40.153 4.733 10.933 1.00 82.50 291 PRO A C 1
ATOM 2386 O O . PRO A 1 291 ? -40.552 5.075 12.050 1.00 82.50 291 PRO A O 1
ATOM 2389 N N . GLU A 1 292 ? -39.861 3.466 10.643 1.00 82.88 292 GLU A N 1
ATOM 2390 C CA . GLU A 1 292 ? -40.001 2.341 11.573 1.00 82.88 292 GLU A CA 1
ATOM 2391 C C . GLU A 1 292 ? -38.757 2.132 12.452 1.00 82.88 292 GLU A C 1
ATOM 2393 O O . GLU A 1 292 ? -38.729 1.221 13.274 1.00 82.88 292 GLU A O 1
ATOM 2398 N N . CYS A 1 293 ? -37.717 2.961 12.301 1.00 88.75 293 CYS A N 1
ATOM 2399 C CA . CYS A 1 293 ? -36.496 2.849 13.089 1.00 88.75 293 CYS A CA 1
ATOM 2400 C C . CYS A 1 293 ? -36.772 3.203 14.556 1.00 88.75 293 CYS A C 1
ATOM 2402 O O . CYS A 1 293 ? -37.410 4.216 14.865 1.00 88.75 293 CYS A O 1
ATOM 2404 N N . ARG A 1 294 ? -36.296 2.354 15.465 1.00 90.94 294 ARG A N 1
ATOM 2405 C CA . ARG A 1 294 ? -36.478 2.505 16.920 1.00 90.94 294 ARG A CA 1
ATOM 2406 C C . ARG A 1 294 ? -35.171 2.392 17.680 1.00 90.94 294 ARG A C 1
ATOM 2408 O O . ARG A 1 294 ? -35.036 2.996 18.738 1.00 90.94 294 ARG A O 1
ATOM 2415 N N . LYS A 1 295 ? -34.196 1.686 17.113 1.00 93.00 295 LYS A N 1
ATOM 2416 C CA . LYS A 1 295 ? -32.828 1.608 17.622 1.00 93.00 295 LYS A CA 1
ATOM 2417 C C . LYS A 1 295 ? -31.836 1.760 16.484 1.00 93.00 295 LYS A C 1
ATOM 2419 O O . LYS A 1 295 ? -32.150 1.425 15.343 1.00 93.00 295 LYS A O 1
ATOM 2424 N N . ILE A 1 296 ? -30.637 2.237 16.788 1.00 94.69 296 ILE A N 1
ATOM 2425 C CA . ILE A 1 296 ? -29.508 2.167 15.863 1.00 94.69 296 ILE A CA 1
ATOM 2426 C C . ILE A 1 296 ? -28.348 1.394 16.471 1.00 94.69 296 ILE A C 1
ATOM 2428 O O . ILE A 1 296 ? -28.154 1.364 17.689 1.00 94.69 296 ILE A O 1
ATOM 2432 N N . ARG A 1 297 ? -27.549 0.815 15.579 1.00 94.75 297 ARG A N 1
ATOM 2433 C CA . ARG A 1 297 ? -26.228 0.279 15.886 1.00 94.75 297 ARG A CA 1
ATOM 2434 C C . ARG A 1 297 ? -25.195 0.959 15.003 1.00 94.75 297 ARG A C 1
ATOM 2436 O O . ARG A 1 297 ? -25.408 1.077 13.800 1.00 94.75 297 ARG A O 1
ATOM 2443 N N . ILE A 1 298 ? -24.112 1.426 15.606 1.00 95.56 298 ILE A N 1
ATOM 2444 C CA . ILE A 1 298 ? -23.008 2.114 14.944 1.00 95.56 298 ILE A CA 1
ATOM 2445 C C . ILE A 1 298 ? -21.794 1.189 14.969 1.00 95.56 298 ILE A C 1
ATOM 2447 O O . ILE A 1 298 ? -21.297 0.869 16.046 1.00 95.56 298 ILE A O 1
ATOM 2451 N N . ASP A 1 299 ? -21.300 0.823 13.792 1.00 94.69 299 ASP A N 1
ATOM 2452 C CA . ASP A 1 299 ? -20.131 -0.032 13.587 1.00 94.69 299 ASP A CA 1
ATOM 2453 C C . ASP A 1 299 ? -18.978 0.857 13.070 1.00 94.69 299 ASP A C 1
ATOM 2455 O O . ASP A 1 299 ? -18.969 1.225 11.886 1.00 94.69 299 ASP A O 1
ATOM 2459 N N . PRO A 1 300 ? -18.040 1.290 13.937 1.00 91.94 300 PRO A N 1
ATOM 2460 C CA . PRO A 1 300 ? -16.936 2.200 13.602 1.00 91.94 300 PRO A CA 1
ATOM 2461 C C . PRO A 1 300 ? -15.754 1.507 12.888 1.00 91.94 300 PRO A C 1
ATOM 2463 O O . PRO A 1 300 ? -14.599 1.779 13.205 1.00 91.94 300 PRO A O 1
ATOM 2466 N N . GLY A 1 301 ? -16.029 0.642 11.909 1.00 88.25 301 GLY A N 1
ATOM 2467 C CA . GLY A 1 301 ? -15.026 -0.139 11.173 1.00 88.25 301 GLY A CA 1
ATOM 2468 C C . GLY A 1 301 ? -14.990 -1.616 11.576 1.00 88.25 301 GLY A C 1
ATOM 2469 O O . GLY A 1 301 ? -15.951 -2.130 12.140 1.00 88.25 301 GLY A O 1
ATOM 2470 N N . ASP A 1 302 ? -13.890 -2.298 11.254 1.00 85.06 302 ASP A N 1
ATOM 2471 C CA . ASP A 1 302 ? -13.678 -3.745 11.437 1.00 85.06 302 ASP A CA 1
ATOM 2472 C C . ASP A 1 302 ? -12.597 -4.084 12.486 1.00 85.06 302 ASP A C 1
ATOM 2474 O O . ASP A 1 302 ? -12.507 -5.223 12.950 1.00 85.06 302 ASP A O 1
ATOM 2478 N N . GLN A 1 303 ? -11.800 -3.096 12.905 1.00 86.25 303 GLN A N 1
ATOM 2479 C CA . GLN A 1 303 ? -10.703 -3.258 13.865 1.00 86.25 303 GLN A CA 1
ATOM 2480 C C . GLN A 1 303 ? -11.047 -2.699 15.258 1.00 86.25 303 GLN A C 1
ATOM 2482 O O . GLN A 1 303 ? -11.767 -1.704 15.342 1.00 86.25 303 GLN A O 1
ATOM 2487 N N . PRO A 1 304 ? -10.493 -3.263 16.352 1.00 87.44 304 PRO A N 1
ATOM 2488 C CA . PRO A 1 304 ? -10.623 -2.704 17.700 1.00 87.44 304 PRO A CA 1
ATOM 2489 C C . PRO A 1 304 ? -10.266 -1.213 17.758 1.00 87.44 304 PRO A C 1
ATOM 2491 O O . PRO A 1 304 ? -9.279 -0.762 17.166 1.00 87.44 304 PRO A O 1
ATOM 2494 N N . CYS A 1 305 ? -11.072 -0.428 18.474 1.00 92.12 305 CYS A N 1
ATOM 2495 C CA . CYS A 1 305 ? -10.958 1.025 18.417 1.00 92.12 305 CYS A CA 1
ATOM 2496 C C . CYS A 1 305 ? -11.475 1.747 19.665 1.00 92.12 305 CYS A C 1
ATOM 2498 O O . CYS A 1 305 ? -12.279 1.226 20.445 1.00 92.12 305 CYS A O 1
ATOM 2500 N N . MET A 1 306 ? -11.071 3.009 19.787 1.00 93.81 306 MET A N 1
ATOM 2501 C CA . MET A 1 306 ? -11.712 4.009 20.632 1.00 93.81 306 MET A CA 1
ATOM 2502 C C . MET A 1 306 ? -12.493 4.995 19.764 1.00 93.81 306 MET A C 1
ATOM 2504 O O . MET A 1 306 ? -11.968 5.514 18.780 1.00 93.81 306 MET A O 1
ATOM 2508 N N . VAL A 1 307 ? -13.727 5.300 20.149 1.00 95.69 307 VAL A N 1
ATOM 2509 C CA . VAL A 1 307 ? -14.585 6.273 19.470 1.00 95.69 307 VAL A CA 1
ATOM 2510 C C . VAL A 1 307 ? -14.840 7.451 20.394 1.00 95.69 307 VAL A C 1
ATOM 2512 O O . VAL A 1 307 ? -15.422 7.294 21.466 1.00 95.69 307 VAL A O 1
ATOM 2515 N N . HIS A 1 308 ? -14.449 8.644 19.963 1.00 96.44 308 HIS A N 1
ATOM 2516 C CA . HIS A 1 308 ? -14.841 9.894 20.591 1.00 96.44 308 HIS A CA 1
ATOM 2517 C C . HIS A 1 308 ? -16.124 10.413 19.943 1.00 96.44 308 HIS A C 1
ATOM 2519 O O . HIS A 1 308 ? -16.134 10.858 18.794 1.00 96.44 308 HIS A O 1
ATOM 2525 N N . ILE A 1 309 ? -17.218 10.371 20.689 1.00 96.44 309 ILE A N 1
ATOM 2526 C CA . ILE A 1 309 ? -18.534 10.830 20.260 1.00 96.44 309 ILE A CA 1
ATOM 2527 C C . ILE A 1 309 ? -18.634 12.330 20.553 1.00 96.44 309 ILE A C 1
ATOM 2529 O O . ILE A 1 309 ? -19.119 12.744 21.606 1.00 96.44 309 ILE A O 1
ATOM 2533 N N . LYS A 1 310 ? -18.169 13.171 19.621 1.00 95.06 310 LYS A N 1
ATOM 2534 C CA . LYS A 1 310 ? -18.297 14.635 19.746 1.00 95.06 310 LYS A CA 1
ATOM 2535 C C . LYS A 1 310 ? -19.750 15.083 19.667 1.00 95.06 310 LYS A C 1
ATOM 2537 O O . LYS A 1 310 ? -20.156 16.013 20.363 1.00 95.06 310 LYS A O 1
ATOM 2542 N N . LYS A 1 311 ? -20.528 14.438 18.797 1.00 96.00 311 LYS A N 1
ATOM 2543 C CA . LYS A 1 311 ? -21.953 14.709 18.627 1.00 96.00 311 LYS A CA 1
ATOM 2544 C C . LYS A 1 311 ? -22.684 13.450 18.188 1.00 96.00 311 LYS A C 1
ATOM 2546 O O . LYS A 1 311 ? -22.255 12.779 17.256 1.00 96.00 311 LYS A O 1
ATOM 2551 N N . LEU A 1 312 ? -23.827 13.195 18.810 1.00 96.44 312 LEU A N 1
ATOM 2552 C CA . LEU A 1 312 ? -24.812 12.222 18.357 1.00 96.44 312 LEU A CA 1
ATOM 2553 C C . LEU A 1 312 ? -26.195 12.790 18.675 1.00 96.44 312 LEU A C 1
ATOM 2555 O O . LEU A 1 312 ? -26.484 13.084 19.834 1.00 96.44 312 LEU A O 1
ATOM 2559 N N . ALA A 1 313 ? -27.013 13.040 17.657 1.00 96.44 313 ALA A N 1
ATOM 2560 C CA . ALA A 1 313 ? -28.291 13.723 17.819 1.00 96.44 313 ALA A CA 1
ATOM 2561 C C . ALA A 1 313 ? -29.337 13.249 16.807 1.00 96.44 313 ALA A C 1
ATOM 2563 O O . ALA A 1 313 ? -29.012 12.990 15.653 1.00 96.44 313 ALA A O 1
ATOM 2564 N N . PHE A 1 314 ? -30.596 13.220 17.229 1.00 96.31 314 PHE A N 1
ATOM 2565 C CA . PHE A 1 314 ? -31.767 12.930 16.412 1.00 96.31 314 PHE A CA 1
ATOM 2566 C C . PHE A 1 314 ? -32.585 14.206 16.215 1.00 96.31 314 PHE A C 1
ATOM 2568 O O . PHE A 1 314 ? -33.011 14.815 17.193 1.00 96.31 314 PHE A O 1
ATOM 2575 N N . ASP A 1 315 ? -32.758 14.653 14.969 1.00 93.19 315 ASP A N 1
ATOM 2576 C CA . ASP A 1 315 ? -33.440 15.914 14.623 1.00 93.19 315 ASP A CA 1
ATOM 2577 C C . ASP A 1 315 ? -32.977 17.118 15.479 1.00 93.19 315 ASP A C 1
ATOM 2579 O O . ASP A 1 315 ? -33.754 17.980 15.891 1.00 93.19 315 ASP A O 1
ATOM 2583 N N . GLY A 1 316 ? -31.673 17.165 15.777 1.00 89.25 316 GLY A N 1
ATOM 2584 C CA . GLY A 1 316 ? -31.039 18.210 16.587 1.00 89.25 316 GLY A CA 1
ATOM 2585 C C . GLY A 1 316 ? -31.091 18.001 18.107 1.00 89.25 316 GLY A C 1
ATOM 2586 O O . GLY A 1 316 ? -30.418 18.740 18.823 1.00 89.25 316 GLY A O 1
ATOM 2587 N N . GLN A 1 317 ? -31.814 16.997 18.609 1.00 92.75 317 GLN A N 1
ATOM 2588 C CA . GLN A 1 317 ? -31.828 16.623 20.026 1.00 92.75 317 GLN A CA 1
ATOM 2589 C C . GLN A 1 317 ? -30.743 15.586 20.318 1.00 92.75 317 GLN A C 1
ATOM 2591 O O . GLN A 1 317 ? -30.669 14.568 19.638 1.00 92.75 317 GLN A O 1
ATOM 2596 N N . THR A 1 318 ? -29.894 15.827 21.318 1.00 93.62 318 THR A N 1
ATOM 2597 C CA . THR A 1 318 ? -28.820 14.894 21.697 1.00 93.62 318 THR A CA 1
ATOM 2598 C C . THR A 1 318 ? -29.380 13.506 22.018 1.00 93.62 318 THR A C 1
ATOM 2600 O O . THR A 1 318 ? -30.353 13.385 22.759 1.00 93.62 318 THR A O 1
ATOM 2603 N N . ALA A 1 319 ? -28.760 12.469 21.458 1.00 92.88 319 ALA A N 1
ATOM 2604 C CA . ALA A 1 319 ? -29.127 11.080 21.701 1.00 92.88 319 ALA A CA 1
ATOM 2605 C C . ALA A 1 319 ? -28.850 10.684 23.162 1.00 92.88 319 ALA A C 1
ATOM 2607 O O . ALA A 1 319 ? -27.830 11.081 23.728 1.00 92.88 319 ALA A O 1
ATOM 2608 N N . SER A 1 320 ? -29.735 9.878 23.759 1.00 89.75 320 SER A N 1
ATOM 2609 C CA . SER A 1 320 ? -29.430 9.206 25.027 1.00 89.75 320 SER A CA 1
ATOM 2610 C C . SER A 1 320 ? -28.547 7.988 24.757 1.00 89.75 320 SER A C 1
ATOM 2612 O O . SER A 1 320 ? -28.791 7.227 23.820 1.00 89.75 320 SER A O 1
ATOM 2614 N N . MET A 1 321 ? -27.525 7.819 25.596 1.00 89.81 321 MET A N 1
ATOM 2615 C CA . MET A 1 321 ? -26.606 6.678 25.575 1.00 89.81 321 MET A CA 1
ATOM 2616 C C . MET A 1 321 ? -26.867 5.713 26.742 1.00 89.81 321 MET A C 1
ATOM 2618 O O . MET A 1 321 ? -26.069 4.810 26.963 1.00 89.81 321 MET A O 1
ATOM 2622 N N . ASP A 1 322 ? -27.958 5.897 27.494 1.00 86.62 322 ASP A N 1
ATOM 2623 C CA . ASP A 1 322 ? -28.220 5.143 28.729 1.00 86.62 322 ASP A CA 1
ATOM 2624 C C . ASP A 1 322 ? -28.501 3.656 28.462 1.00 86.62 322 ASP A C 1
ATOM 2626 O O . ASP A 1 322 ? -28.122 2.797 29.254 1.00 86.62 322 ASP A O 1
ATOM 2630 N N . GLU A 1 323 ? -29.146 3.356 27.332 1.00 87.31 323 GLU A N 1
ATOM 2631 C CA . GLU A 1 323 ? -29.443 1.989 26.876 1.00 87.31 323 GLU A CA 1
ATOM 2632 C C . GLU A 1 323 ? -28.379 1.434 25.917 1.00 87.31 323 GLU A C 1
ATOM 2634 O O . GLU A 1 323 ? -28.479 0.288 25.484 1.00 87.31 323 GLU A O 1
ATOM 2639 N N . ALA A 1 324 ? -27.369 2.235 25.563 1.00 92.56 324 ALA A N 1
ATOM 2640 C CA . 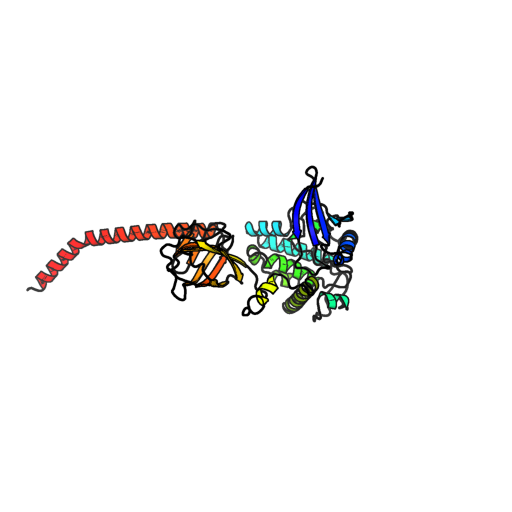ALA A 1 324 ? -26.379 1.834 24.578 1.00 92.56 324 ALA A CA 1
ATOM 2641 C C . ALA A 1 324 ? -25.440 0.765 25.150 1.00 92.56 324 ALA A C 1
ATOM 2643 O O . ALA A 1 324 ? -24.834 0.933 26.210 1.00 92.56 324 ALA A O 1
ATOM 2644 N N . GLU A 1 325 ? -25.259 -0.315 24.399 1.00 93.06 325 GLU A N 1
ATOM 2645 C CA . GLU A 1 325 ? -24.351 -1.397 24.754 1.00 93.06 325 GLU A CA 1
ATOM 2646 C C . GLU A 1 325 ? -23.104 -1.370 23.873 1.00 93.06 325 GLU A C 1
ATOM 2648 O O . GLU A 1 325 ? -23.170 -1.184 22.655 1.00 93.06 325 GLU A O 1
ATOM 2653 N N . VAL A 1 326 ? -21.957 -1.638 24.495 1.00 93.62 326 VAL A N 1
ATOM 2654 C CA . VAL A 1 326 ? -20.672 -1.798 23.812 1.00 93.62 326 VAL A CA 1
ATOM 2655 C C . VAL A 1 326 ? -20.087 -3.154 24.205 1.00 93.62 326 VAL A C 1
ATOM 2657 O O . VAL A 1 326 ? -19.435 -3.258 25.246 1.00 93.62 326 VAL A O 1
ATOM 2660 N N . PRO A 1 327 ? -20.359 -4.220 23.431 1.00 90.19 327 PRO A N 1
ATOM 2661 C CA . PRO A 1 327 ? -19.836 -5.552 23.720 1.00 90.19 327 PRO A CA 1
ATOM 2662 C C . PRO A 1 327 ? -18.309 -5.566 23.747 1.00 90.19 327 PRO A C 1
ATOM 2664 O O . PRO A 1 327 ? -17.670 -4.982 22.874 1.00 90.19 327 PRO A O 1
ATOM 2667 N N . ASP A 1 328 ? -17.737 -6.238 24.752 1.00 89.06 328 ASP A N 1
ATOM 2668 C CA . ASP A 1 328 ? -16.289 -6.261 25.007 1.00 89.06 328 ASP A CA 1
ATOM 2669 C C . ASP A 1 328 ? -15.709 -4.842 25.007 1.00 89.06 328 ASP A C 1
ATOM 2671 O O . ASP A 1 328 ? -14.730 -4.538 24.323 1.00 89.06 328 ASP A O 1
ATOM 2675 N N . GLY A 1 329 ? -16.388 -3.953 25.733 1.00 91.50 329 GLY A N 1
ATOM 2676 C CA . GLY A 1 329 ? -16.181 -2.516 25.720 1.00 91.50 329 GLY A CA 1
ATOM 2677 C C . GLY A 1 329 ? -16.870 -1.804 26.875 1.00 91.50 329 GLY A C 1
ATOM 2678 O O . GLY A 1 329 ? -17.497 -2.419 27.738 1.00 91.50 329 GLY A O 1
ATOM 2679 N N . PHE A 1 330 ? -16.716 -0.485 26.911 1.00 91.06 330 PHE A N 1
ATOM 2680 C CA . PHE A 1 330 ? -17.472 0.384 27.810 1.00 91.06 330 PHE A CA 1
ATOM 2681 C C . PHE A 1 330 ? -17.575 1.797 27.245 1.00 91.06 330 PHE A C 1
ATOM 2683 O O . PHE A 1 330 ? -16.772 2.216 26.410 1.00 91.06 330 PHE A O 1
ATOM 2690 N N . ILE A 1 331 ? -18.552 2.543 27.757 1.00 91.81 331 ILE A N 1
ATOM 2691 C CA . ILE A 1 331 ? -18.702 3.976 27.517 1.00 91.81 331 ILE A CA 1
ATOM 2692 C C . ILE A 1 331 ? -18.265 4.721 28.780 1.00 91.81 331 ILE A C 1
ATOM 2694 O O . ILE A 1 331 ? -18.659 4.368 29.892 1.00 91.81 331 ILE A O 1
ATOM 2698 N N . HIS A 1 332 ? -17.445 5.756 28.619 1.00 87.19 332 HIS A N 1
ATOM 2699 C CA . HIS A 1 332 ? -17.059 6.665 29.690 1.00 87.19 332 HIS A CA 1
ATOM 2700 C C . HIS A 1 332 ? -17.065 8.110 29.186 1.00 87.19 332 HIS A C 1
ATOM 2702 O O . HIS A 1 332 ? -16.231 8.511 28.373 1.00 87.19 332 HIS A O 1
ATOM 2708 N N . GLY A 1 333 ? -18.018 8.910 29.672 1.00 88.44 333 GLY A N 1
ATOM 2709 C CA . GLY A 1 333 ? -18.230 10.264 29.162 1.00 88.44 333 GLY A CA 1
ATOM 2710 C C . GLY A 1 333 ? -18.596 10.242 27.676 1.00 88.44 333 GLY A C 1
ATOM 2711 O O . GLY A 1 333 ? -19.524 9.545 27.280 1.00 88.44 333 GLY A O 1
ATOM 2712 N N . SER A 1 334 ? -17.858 10.992 26.855 1.00 92.69 334 SER A N 1
ATOM 2713 C CA . SER A 1 334 ? -18.021 11.025 25.394 1.00 92.69 334 SER A CA 1
ATOM 2714 C C . SER A 1 334 ? -17.234 9.937 24.653 1.00 92.69 334 SER A C 1
ATOM 2716 O O . SER A 1 334 ? -17.174 9.969 23.427 1.00 92.69 334 SER A O 1
ATOM 2718 N N . TRP A 1 335 ? -16.603 8.996 25.357 1.00 94.06 335 TRP A N 1
ATOM 2719 C CA . TRP A 1 335 ? -15.754 7.971 24.750 1.00 94.06 335 TRP A CA 1
ATOM 2720 C C . TRP A 1 335 ? -16.384 6.587 24.835 1.00 94.06 335 TRP A C 1
ATOM 2722 O O . TRP A 1 335 ? -16.878 6.198 25.890 1.00 94.06 335 TRP A O 1
ATOM 2732 N N . ALA A 1 336 ? -16.298 5.823 23.750 1.00 94.62 336 ALA A N 1
ATOM 2733 C CA . ALA A 1 336 ? -16.575 4.393 23.723 1.00 94.62 336 ALA A CA 1
ATOM 2734 C C . ALA A 1 336 ? -15.285 3.633 23.391 1.00 94.62 336 ALA A C 1
ATOM 2736 O O . ALA A 1 336 ? -14.650 3.909 22.376 1.00 94.62 336 ALA A O 1
ATOM 2737 N N . LEU A 1 337 ? -14.887 2.686 24.240 1.00 93.94 337 LEU A N 1
ATOM 2738 C CA . LEU A 1 337 ? -13.760 1.784 23.986 1.00 93.94 337 LEU A CA 1
ATOM 2739 C C . LEU A 1 337 ? -14.280 0.398 23.626 1.00 93.94 337 LEU A C 1
ATOM 2741 O O . LEU A 1 337 ? -15.117 -0.132 24.356 1.00 93.94 337 LEU A O 1
ATOM 2745 N N . ILE A 1 338 ? -13.754 -0.198 22.553 1.00 94.00 338 ILE A N 1
ATOM 2746 C CA . ILE A 1 338 ? -14.249 -1.464 21.997 1.00 94.00 338 ILE A CA 1
ATOM 2747 C C . ILE A 1 338 ? -13.066 -2.392 21.689 1.00 94.00 338 ILE A C 1
ATOM 2749 O O . ILE A 1 338 ? -12.336 -2.187 20.723 1.00 94.00 338 ILE A O 1
ATOM 2753 N N . SER A 1 339 ? -12.867 -3.418 22.518 1.00 90.12 339 SER A N 1
ATOM 2754 C CA . SER A 1 339 ? -11.709 -4.327 22.490 1.00 90.12 339 SER A CA 1
ATOM 2755 C C . SER A 1 339 ? -12.004 -5.632 21.742 1.00 90.12 339 SER A C 1
ATOM 2757 O O . SER A 1 339 ? -11.698 -6.731 22.218 1.00 90.12 339 SER A O 1
ATOM 2759 N N . ARG A 1 340 ? -12.622 -5.531 20.567 1.00 87.06 340 ARG A N 1
ATOM 2760 C CA . ARG A 1 340 ? -12.968 -6.694 19.744 1.00 87.06 340 ARG A CA 1
ATOM 2761 C C . ARG A 1 340 ? -12.921 -6.370 18.251 1.00 87.06 340 ARG A C 1
ATOM 2763 O O . ARG A 1 340 ? -13.158 -5.215 17.893 1.00 87.06 340 ARG A O 1
ATOM 2770 N N . PRO A 1 341 ? -12.664 -7.375 17.396 1.00 79.12 341 PRO A N 1
ATOM 2771 C CA . PRO A 1 341 ? -12.967 -7.290 15.971 1.00 79.12 341 PRO A CA 1
ATOM 2772 C C . PRO A 1 341 ? -14.459 -7.024 15.742 1.00 79.12 341 PRO A C 1
ATOM 2774 O O . PRO A 1 341 ? -15.295 -7.406 16.576 1.00 79.12 341 PRO A O 1
ATOM 2777 N N . ASP A 1 342 ? -14.774 -6.381 14.618 1.00 86.00 342 ASP A N 1
ATOM 2778 C CA . ASP A 1 342 ? -16.120 -5.904 14.275 1.00 86.00 342 ASP A CA 1
ATOM 2779 C C . ASP A 1 342 ? -16.741 -5.070 15.416 1.00 86.00 342 ASP A C 1
ATOM 2781 O O . ASP A 1 342 ? -17.771 -5.450 16.004 1.00 86.00 342 ASP A O 1
ATOM 2785 N N . PRO A 1 343 ? -16.079 -3.961 15.809 1.00 92.12 343 PRO A N 1
ATOM 2786 C CA . PRO A 1 343 ? -16.545 -3.123 16.901 1.00 92.12 343 PRO A CA 1
ATOM 2787 C C . PRO A 1 343 ? -17.937 -2.569 16.598 1.00 92.12 343 PRO A C 1
ATOM 2789 O O . PRO A 1 343 ? -18.250 -2.212 15.464 1.00 92.12 343 PRO A O 1
ATOM 2792 N N . HIS A 1 344 ? -18.778 -2.458 17.624 1.00 94.19 344 HIS A N 1
ATOM 2793 C CA . HIS A 1 344 ? -20.086 -1.833 17.478 1.00 94.19 344 HIS A CA 1
ATOM 2794 C C . HIS A 1 344 ? -20.616 -1.270 18.795 1.00 94.19 344 HIS A C 1
ATOM 2796 O O . HIS A 1 344 ? -20.401 -1.826 19.872 1.00 94.19 344 HIS A O 1
ATOM 2802 N N . ILE A 1 345 ? -21.351 -0.167 18.677 1.00 95.38 345 ILE A N 1
ATOM 2803 C CA . ILE A 1 345 ? -22.166 0.440 19.728 1.00 95.38 345 ILE A CA 1
ATOM 2804 C C . ILE A 1 345 ? -23.614 0.193 19.326 1.00 95.38 345 ILE A C 1
ATOM 2806 O O . ILE A 1 345 ? -24.070 0.729 18.317 1.00 95.38 345 ILE A O 1
ATOM 2810 N N . LYS A 1 346 ? -24.328 -0.652 20.060 1.00 93.38 346 LYS A N 1
ATOM 2811 C CA . LYS A 1 346 ? -25.685 -1.082 19.700 1.00 93.38 346 LYS A CA 1
ATOM 2812 C C . LYS A 1 346 ? -26.722 -0.550 20.680 1.00 93.38 346 LYS A C 1
ATOM 2814 O O . LYS A 1 346 ? -26.388 -0.053 21.750 1.00 93.38 346 LYS A O 1
ATOM 2819 N N . ASP A 1 347 ? -27.981 -0.688 20.283 1.00 92.19 347 ASP A N 1
ATOM 2820 C CA . ASP A 1 347 ? -29.156 -0.411 21.108 1.00 92.19 347 ASP A CA 1
ATOM 2821 C C . ASP A 1 347 ? -29.306 1.062 21.523 1.00 92.19 347 ASP A C 1
ATOM 2823 O O . ASP A 1 347 ? -29.964 1.386 22.506 1.00 92.19 347 ASP A O 1
ATOM 2827 N N . ILE A 1 348 ? -28.773 1.981 20.709 1.00 94.31 348 ILE A N 1
ATOM 2828 C CA . ILE A 1 348 ? -28.994 3.420 20.883 1.00 94.31 348 ILE A CA 1
ATOM 2829 C C . ILE A 1 348 ? -30.442 3.735 20.488 1.00 94.31 348 ILE A C 1
ATOM 2831 O O . ILE A 1 348 ? -30.825 3.571 19.325 1.00 94.31 348 ILE A O 1
ATOM 2835 N N . ALA A 1 349 ? -31.243 4.195 21.447 1.00 93.31 349 ALA A N 1
ATOM 2836 C CA . ALA A 1 349 ? -32.661 4.470 21.250 1.00 93.31 349 ALA A CA 1
ATOM 2837 C C . ALA A 1 349 ? -32.904 5.653 20.296 1.00 93.31 349 ALA A C 1
ATOM 2839 O O . ALA A 1 349 ? -32.312 6.726 20.428 1.00 93.31 349 ALA A O 1
ATOM 2840 N N . VAL A 1 350 ? -33.826 5.462 19.352 1.00 92.62 350 VAL A N 1
ATOM 2841 C CA . VAL A 1 350 ? -34.281 6.485 18.405 1.00 92.62 350 VAL A CA 1
ATOM 2842 C C . VAL A 1 350 ? -35.606 7.067 18.903 1.00 92.62 350 VAL A C 1
ATOM 2844 O O . VAL A 1 350 ? -36.573 6.316 19.066 1.00 92.62 350 VAL A O 1
ATOM 2847 N N . PRO A 1 351 ? -35.704 8.392 19.118 1.00 91.62 351 PRO A N 1
ATOM 2848 C CA . PRO A 1 351 ? -36.958 9.031 19.494 1.00 91.62 351 PRO A CA 1
ATOM 2849 C C . PRO A 1 351 ? -38.064 8.786 18.463 1.00 91.62 351 PRO A C 1
ATOM 2851 O O . PRO A 1 351 ? -37.831 8.802 17.253 1.00 91.62 351 PRO A O 1
ATOM 2854 N N . GLN A 1 352 ? -39.296 8.598 18.938 1.00 88.00 352 GLN A N 1
ATOM 2855 C CA . GLN A 1 352 ? -40.431 8.336 18.058 1.00 88.00 352 GLN A CA 1
ATOM 2856 C C . GLN A 1 352 ? -40.628 9.479 17.051 1.00 88.00 352 GLN A C 1
ATOM 2858 O O . GLN A 1 352 ? -40.796 10.638 17.426 1.00 88.00 352 GLN A O 1
ATOM 2863 N N . GLY A 1 353 ? -40.654 9.131 15.763 1.00 85.62 353 GLY A N 1
ATOM 2864 C CA . GLY A 1 353 ? -40.850 10.088 14.674 1.00 85.62 353 GLY A CA 1
ATOM 2865 C C . GLY A 1 353 ? -39.596 10.859 14.258 1.00 85.62 353 GLY A C 1
ATOM 2866 O O . GLY A 1 353 ? -39.718 11.726 13.390 1.00 85.62 353 GLY A O 1
ATOM 2867 N N . ALA A 1 354 ? -38.426 10.542 14.827 1.00 92.31 354 ALA A N 1
ATOM 2868 C CA . ALA A 1 354 ? -37.156 11.108 14.393 1.00 92.31 354 ALA A CA 1
ATOM 2869 C C . ALA A 1 354 ? -36.873 10.759 12.926 1.00 92.31 354 ALA A C 1
ATOM 2871 O O . ALA A 1 354 ? -37.042 9.613 12.504 1.00 92.31 354 ALA A O 1
ATOM 2872 N N . LYS A 1 355 ? -36.438 11.751 12.149 1.00 92.62 355 LYS A N 1
ATOM 2873 C CA . LYS A 1 355 ? -36.203 11.601 10.707 1.00 92.62 355 LYS A CA 1
ATOM 2874 C C . LYS A 1 355 ? -34.735 11.605 10.341 1.00 92.62 355 LYS A C 1
ATOM 2876 O O . LYS A 1 355 ? -34.382 11.014 9.328 1.00 92.62 355 LYS A O 1
ATOM 2881 N N . GLN A 1 356 ? -33.891 12.269 11.121 1.00 94.62 356 GLN A N 1
ATOM 2882 C CA . GLN A 1 356 ? -32.473 12.400 10.825 1.00 94.62 356 GLN A CA 1
ATOM 2883 C C . GLN A 1 356 ? -31.613 12.124 12.046 1.00 94.62 356 GLN A C 1
ATOM 2885 O O . GLN A 1 356 ? -31.892 12.580 13.153 1.00 94.62 356 GLN A O 1
ATOM 2890 N N . LEU A 1 357 ? -30.519 11.415 11.805 1.00 95.88 357 LEU A N 1
ATOM 2891 C CA . LEU A 1 357 ? -29.410 11.224 12.722 1.00 95.88 357 LEU A CA 1
ATOM 2892 C C . LEU A 1 357 ? -28.249 12.115 12.283 1.00 95.88 357 LEU A C 1
ATOM 2894 O O . LEU A 1 357 ? -27.763 11.986 11.164 1.00 95.88 357 LEU A O 1
ATOM 2898 N N . THR A 1 358 ? -27.768 12.981 13.167 1.00 96.25 358 THR A N 1
ATOM 2899 C CA . THR A 1 358 ? -26.532 13.747 12.992 1.00 96.25 358 THR A CA 1
ATOM 2900 C C . THR A 1 358 ? -25.463 13.198 13.923 1.00 96.25 358 THR A C 1
ATOM 2902 O O . THR A 1 358 ? -25.672 13.134 15.135 1.00 96.25 358 THR A O 1
ATOM 2905 N N . MET A 1 359 ? -24.296 12.868 13.377 1.00 95.38 359 MET A N 1
ATOM 2906 C CA . MET A 1 359 ? -23.157 12.376 14.144 1.00 95.38 359 MET A CA 1
ATOM 2907 C C . MET A 1 359 ? -21.859 13.084 13.772 1.00 95.38 359 MET A C 1
ATOM 2909 O O . MET A 1 359 ? -21.672 13.478 12.622 1.00 95.38 359 MET A O 1
ATOM 2913 N N . GLN A 1 360 ? -20.992 13.238 14.767 1.00 95.44 360 GLN A N 1
ATOM 2914 C CA . GLN A 1 360 ? -19.604 13.659 14.626 1.00 95.44 360 GLN A CA 1
ATOM 2915 C C . GLN A 1 360 ? -18.763 12.764 15.524 1.00 95.44 360 GLN A C 1
ATOM 2917 O O . GLN A 1 360 ? -18.866 12.845 16.754 1.00 95.44 360 GLN A O 1
ATOM 2922 N N . LEU A 1 361 ? -17.985 11.884 14.906 1.00 95.69 361 LEU A N 1
ATOM 2923 C CA . LEU A 1 361 ? -17.181 10.876 15.587 1.00 95.69 361 LEU A CA 1
ATOM 2924 C C . LEU A 1 361 ? -15.708 11.044 15.208 1.00 95.69 361 LEU A C 1
ATOM 2926 O O . LEU A 1 361 ? -15.400 11.308 14.048 1.00 95.69 361 LEU A O 1
ATOM 2930 N N . GLU A 1 362 ? -14.804 10.827 16.161 1.00 93.69 362 GLU A N 1
ATOM 2931 C CA . GLU A 1 362 ? -13.390 10.548 15.874 1.00 93.69 362 GLU A CA 1
ATOM 2932 C C . GLU A 1 362 ? -13.067 9.110 16.279 1.00 93.69 362 GLU A C 1
ATOM 2934 O O . GLU A 1 362 ? -13.431 8.679 17.371 1.00 93.69 362 GLU A O 1
ATOM 2939 N N . ILE A 1 363 ? -12.390 8.368 15.409 1.00 92.75 363 ILE A N 1
ATOM 2940 C CA . ILE A 1 363 ? -12.152 6.931 15.551 1.00 92.75 363 ILE A CA 1
ATOM 2941 C C . ILE A 1 363 ? -10.644 6.672 15.584 1.00 92.75 363 ILE A C 1
ATOM 2943 O O . ILE A 1 363 ? -9.918 6.978 14.638 1.00 92.75 363 ILE A O 1
ATOM 2947 N N . TYR A 1 364 ? -10.170 6.090 16.679 1.00 87.25 364 TYR A N 1
ATOM 2948 C CA . TYR A 1 364 ? -8.767 5.776 16.921 1.00 87.25 364 TYR A CA 1
ATOM 2949 C C . TYR A 1 364 ? -8.600 4.261 16.925 1.00 87.25 364 TYR A C 1
ATOM 2951 O O . TYR A 1 364 ? -9.153 3.582 17.789 1.00 87.25 364 TYR A O 1
ATOM 2959 N N . LEU A 1 365 ? -7.874 3.736 15.938 1.00 85.50 365 LEU A N 1
ATOM 2960 C CA . LEU A 1 365 ? -7.518 2.321 15.899 1.00 85.50 365 LEU A CA 1
ATOM 2961 C C . LEU A 1 365 ? -6.458 2.056 16.957 1.00 85.50 365 LEU A C 1
ATOM 2963 O O . LEU A 1 365 ? -5.460 2.773 17.020 1.00 85.50 365 LEU A O 1
ATOM 2967 N N . GLU A 1 366 ? -6.684 1.039 17.773 1.00 79.12 366 GLU A N 1
ATOM 2968 C CA . GLU A 1 366 ? -5.847 0.759 18.930 1.00 79.12 366 GLU A CA 1
ATOM 2969 C C . GLU A 1 366 ? -5.598 -0.741 19.067 1.00 79.12 366 GLU A C 1
ATOM 2971 O O . GLU A 1 366 ? -6.367 -1.578 18.595 1.00 79.12 366 GLU A O 1
ATOM 2976 N N . ASN A 1 367 ? -4.498 -1.091 19.728 1.00 75.56 367 ASN A N 1
ATOM 2977 C CA . ASN A 1 367 ? -4.163 -2.487 19.979 1.00 75.56 367 ASN A CA 1
ATOM 2978 C C . ASN A 1 367 ? -5.198 -3.131 20.926 1.00 75.56 367 ASN A C 1
ATOM 2980 O O . ASN A 1 367 ? -5.509 -2.582 21.985 1.00 75.56 367 ASN A O 1
ATOM 2984 N N . GLN A 1 368 ? -5.694 -4.319 20.566 1.00 75.31 368 GLN A N 1
ATOM 2985 C CA . GLN A 1 368 ? -6.714 -5.035 21.338 1.00 75.31 368 GLN A CA 1
ATOM 2986 C C . GLN A 1 368 ? -6.280 -5.333 22.781 1.00 75.31 368 GLN A C 1
ATOM 2988 O O . GLN A 1 368 ? -7.063 -5.122 23.700 1.00 75.31 368 GLN A O 1
ATOM 2993 N N . ASP A 1 369 ? -5.039 -5.767 23.009 1.00 72.81 369 ASP A N 1
ATOM 2994 C CA . ASP A 1 369 ? -4.535 -6.080 24.352 1.00 72.81 369 ASP A CA 1
ATOM 2995 C C . ASP A 1 369 ? -4.468 -4.823 25.231 1.00 72.81 369 ASP A C 1
ATOM 2997 O O . ASP A 1 369 ? -4.758 -4.866 26.430 1.00 72.81 369 ASP A O 1
ATOM 3001 N N . MET A 1 370 ? -4.130 -3.676 24.633 1.00 82.12 370 MET A N 1
ATOM 3002 C CA . MET A 1 370 ? -4.141 -2.387 25.326 1.00 82.12 370 MET A CA 1
ATOM 3003 C C . MET A 1 370 ? -5.565 -1.994 25.737 1.00 82.12 370 MET A C 1
ATOM 3005 O O . MET A 1 370 ? -5.793 -1.631 26.895 1.00 82.12 370 MET A O 1
ATOM 3009 N N . LEU A 1 371 ? -6.538 -2.130 24.831 1.00 83.50 371 LEU A N 1
ATOM 3010 C CA . LEU A 1 371 ? -7.942 -1.847 25.132 1.00 83.50 371 LEU A CA 1
ATOM 3011 C C . LEU A 1 371 ? -8.498 -2.804 26.196 1.00 83.50 371 LEU A C 1
ATOM 3013 O O . LEU A 1 371 ? -9.184 -2.352 27.113 1.00 83.50 371 LEU A O 1
ATOM 3017 N N . ALA A 1 372 ? -8.156 -4.092 26.134 1.00 79.50 372 ALA A N 1
ATOM 3018 C CA . ALA A 1 372 ? -8.525 -5.076 27.148 1.00 79.50 372 ALA A CA 1
ATOM 3019 C C . ALA A 1 372 ? -7.958 -4.704 28.530 1.00 79.50 372 ALA A C 1
ATOM 3021 O O . ALA A 1 372 ? -8.675 -4.736 29.531 1.00 79.50 372 ALA A O 1
ATOM 3022 N N . CYS A 1 373 ? -6.703 -4.250 28.590 1.00 80.50 373 CYS A N 1
ATOM 3023 C CA . CYS A 1 373 ? -6.092 -3.761 29.826 1.00 80.50 373 CYS A CA 1
ATOM 3024 C C . CYS A 1 373 ? -6.848 -2.551 30.406 1.00 80.50 373 CYS A C 1
ATOM 3026 O O . CYS A 1 373 ? -7.141 -2.511 31.604 1.00 80.50 373 CYS A O 1
ATOM 3028 N N . LEU A 1 374 ? -7.234 -1.582 29.566 1.00 83.50 374 LEU A N 1
ATOM 3029 C CA . LEU A 1 374 ? -8.039 -0.434 29.999 1.00 83.50 374 LEU A CA 1
ATOM 3030 C C . LEU A 1 374 ? -9.412 -0.855 30.540 1.00 83.50 374 LEU A C 1
ATOM 3032 O O . LEU A 1 374 ? -9.897 -0.271 31.511 1.00 83.50 374 LEU A O 1
ATOM 3036 N N . GLN A 1 375 ? -10.028 -1.881 29.955 1.00 83.38 375 GLN A N 1
ATOM 3037 C CA . GLN A 1 375 ? -11.288 -2.436 30.452 1.00 83.38 375 GLN A CA 1
ATOM 3038 C C . GLN A 1 375 ? -11.140 -3.059 31.833 1.00 83.38 375 GLN A C 1
ATOM 3040 O O . GLN A 1 375 ? -11.985 -2.835 32.703 1.00 83.38 375 GLN A O 1
ATOM 3045 N N . ASP A 1 376 ? -10.074 -3.818 32.057 1.00 84.06 376 ASP A N 1
ATOM 3046 C CA . ASP A 1 376 ? -9.824 -4.447 33.349 1.00 84.06 376 ASP A CA 1
ATOM 3047 C C . ASP A 1 376 ? -9.503 -3.409 34.429 1.00 84.06 376 ASP A C 1
ATOM 3049 O O . ASP A 1 376 ? -10.038 -3.489 35.539 1.00 84.06 376 ASP A O 1
ATOM 3053 N N . LEU A 1 377 ? -8.740 -2.366 34.087 1.00 84.25 377 LEU A N 1
ATOM 3054 C CA . LEU A 1 377 ? -8.520 -1.217 34.968 1.00 84.25 377 LEU A CA 1
ATOM 3055 C C . LEU A 1 377 ? -9.829 -0.503 35.320 1.00 84.25 377 LEU A C 1
ATOM 3057 O O . LEU A 1 377 ? -10.030 -0.120 36.473 1.00 84.25 377 LEU A O 1
ATOM 3061 N N . GLN A 1 378 ? -10.742 -0.347 34.359 1.00 83.69 378 GLN A N 1
ATOM 3062 C CA . GLN A 1 378 ? -12.036 0.282 34.607 1.00 83.69 378 GLN A CA 1
ATOM 3063 C C . GLN A 1 378 ? -12.925 -0.565 35.528 1.00 83.69 378 GLN A C 1
ATOM 3065 O O . GLN A 1 378 ? -13.564 -0.025 36.436 1.00 83.69 378 GLN A O 1
ATOM 3070 N N . LYS A 1 379 ? -12.936 -1.892 35.347 1.00 85.25 379 LYS A N 1
ATOM 3071 C CA . LYS A 1 379 ? -13.648 -2.823 36.238 1.00 85.25 379 LYS A CA 1
ATOM 3072 C C . LYS A 1 379 ? -13.097 -2.764 37.663 1.00 85.25 379 LYS A C 1
ATOM 3074 O O . LYS A 1 379 ? -13.875 -2.695 38.615 1.00 85.25 379 LYS A O 1
ATOM 3079 N N . GLU A 1 380 ? -11.775 -2.749 37.820 1.00 85.38 380 GLU A N 1
ATOM 3080 C CA . GLU A 1 380 ? -11.150 -2.672 39.143 1.00 85.38 380 GLU A CA 1
ATOM 3081 C C . GLU A 1 380 ? -11.385 -1.303 39.803 1.00 85.38 380 GLU A C 1
ATOM 3083 O O . GLU A 1 380 ? -11.717 -1.247 40.986 1.00 85.38 380 GLU A O 1
ATOM 3088 N N . ASN A 1 381 ? -11.339 -0.198 39.050 1.00 82.50 381 ASN A N 1
ATOM 3089 C CA . ASN A 1 381 ? -11.712 1.127 39.562 1.00 82.50 381 ASN A CA 1
ATOM 3090 C C . ASN A 1 381 ? -13.164 1.174 40.053 1.00 82.50 381 ASN A C 1
ATOM 3092 O O . ASN A 1 381 ? -13.435 1.701 41.134 1.00 82.50 381 ASN A O 1
ATOM 3096 N N . ALA A 1 382 ? -14.105 0.595 39.301 1.00 84.81 382 ALA A N 1
ATOM 3097 C CA . ALA A 1 382 ? -15.501 0.512 39.725 1.00 84.81 382 ALA A CA 1
ATOM 3098 C C . ALA A 1 382 ? -15.643 -0.286 41.033 1.00 84.81 382 ALA A C 1
ATOM 3100 O O . ALA A 1 382 ? -16.334 0.144 41.959 1.00 84.81 382 ALA A O 1
ATOM 3101 N N . ARG A 1 383 ? -14.927 -1.411 41.149 1.00 89.69 383 ARG A N 1
ATOM 3102 C CA . ARG A 1 383 ? -14.886 -2.225 42.369 1.00 89.69 383 ARG A CA 1
ATOM 3103 C C . ARG A 1 383 ? -14.319 -1.451 43.563 1.00 89.69 383 ARG A C 1
ATOM 3105 O O . ARG A 1 383 ? -14.890 -1.510 44.653 1.00 89.69 383 ARG A O 1
ATOM 3112 N N . LEU A 1 384 ? -13.215 -0.730 43.370 1.00 84.44 384 LEU A N 1
ATOM 3113 C CA . LEU A 1 384 ? -12.587 0.081 44.414 1.00 84.44 384 LEU A CA 1
ATOM 3114 C C . LEU A 1 384 ? -13.508 1.213 44.880 1.00 84.44 384 LEU A C 1
ATOM 3116 O O . LEU A 1 384 ? -13.630 1.423 46.085 1.00 84.44 384 LEU A O 1
ATOM 3120 N N . ASN A 1 385 ? -14.212 1.885 43.966 1.00 85.25 385 ASN A N 1
ATOM 3121 C CA . ASN A 1 385 ? -15.171 2.936 44.317 1.00 85.25 385 ASN A CA 1
ATOM 3122 C C . ASN A 1 385 ? -16.312 2.406 45.195 1.00 85.25 385 ASN A C 1
ATOM 3124 O O . ASN A 1 385 ? -16.612 3.001 46.228 1.00 85.25 385 ASN A O 1
ATOM 3128 N N . VAL A 1 386 ? -16.883 1.242 44.859 1.00 88.81 386 VAL A N 1
ATOM 3129 C CA . VAL A 1 386 ? -17.907 0.592 45.698 1.00 88.81 386 VAL A CA 1
ATOM 3130 C C . VAL A 1 386 ? -17.361 0.285 47.096 1.00 88.81 386 VAL A C 1
ATOM 3132 O O . VAL A 1 386 ? -18.036 0.529 48.097 1.00 88.81 386 VAL A O 1
ATOM 3135 N N . LEU A 1 387 ? -16.125 -0.213 47.189 1.00 88.62 387 LEU A N 1
ATOM 3136 C CA . LEU A 1 387 ? -15.491 -0.505 48.475 1.00 88.62 387 LEU A CA 1
ATOM 3137 C C . LEU A 1 387 ? -15.254 0.769 49.307 1.00 88.62 387 LEU A C 1
ATOM 3139 O O . LEU A 1 387 ? -15.454 0.760 50.523 1.00 88.62 387 LEU A O 1
ATOM 3143 N N . VAL A 1 388 ? -14.843 1.864 48.664 1.00 85.94 388 VAL A N 1
ATOM 3144 C CA . VAL A 1 388 ? -14.653 3.172 49.307 1.00 85.94 388 VAL A CA 1
ATOM 3145 C C . VAL A 1 388 ? -15.980 3.728 49.818 1.00 85.94 388 VAL A C 1
ATOM 3147 O O . VAL A 1 388 ? -16.033 4.197 50.957 1.00 85.94 388 VAL A O 1
ATOM 3150 N N . GLU A 1 389 ? -17.063 3.629 49.046 1.00 86.75 389 GLU A N 1
ATOM 3151 C CA . GLU A 1 389 ? -18.397 4.050 49.488 1.00 86.75 389 GLU A CA 1
ATOM 3152 C C . GLU A 1 389 ? -18.881 3.238 50.694 1.00 86.75 389 GLU A C 1
ATOM 3154 O O . GLU A 1 389 ? -19.369 3.810 51.670 1.00 86.75 389 GLU A O 1
ATOM 3159 N N . GLN A 1 390 ? -18.697 1.914 50.668 1.00 88.25 390 GLN A N 1
ATOM 3160 C CA . GLN A 1 390 ? -19.041 1.037 51.791 1.00 88.25 390 GLN A CA 1
ATOM 3161 C C . GLN A 1 390 ? -18.257 1.409 53.055 1.00 88.25 390 GLN A C 1
ATOM 3163 O O . GLN A 1 390 ? -18.854 1.643 54.104 1.00 88.25 390 GLN A O 1
ATOM 3168 N N . ARG A 1 391 ? -16.930 1.561 52.945 1.00 87.25 391 ARG A N 1
ATOM 3169 C CA . ARG A 1 391 ? -16.057 1.997 54.050 1.00 87.25 391 ARG A CA 1
ATOM 3170 C C . ARG A 1 391 ? -16.446 3.370 54.594 1.00 87.25 391 ARG A C 1
ATOM 3172 O O . ARG A 1 391 ? -16.391 3.582 55.804 1.00 87.25 391 ARG A O 1
ATOM 3179 N N . THR A 1 392 ? -16.819 4.299 53.717 1.00 85.62 392 THR A N 1
ATOM 3180 C CA . THR A 1 392 ? -17.258 5.645 54.110 1.00 85.62 392 THR A CA 1
ATOM 3181 C C . THR A 1 392 ? -18.543 5.570 54.929 1.00 85.62 392 THR A C 1
ATOM 3183 O O . THR A 1 392 ? -18.588 6.129 56.023 1.00 85.62 392 THR A O 1
ATOM 3186 N N . ARG A 1 393 ? -19.540 4.793 54.478 1.00 87.12 393 ARG A N 1
ATOM 3187 C CA . ARG A 1 393 ? -20.787 4.567 55.232 1.00 87.12 393 ARG A CA 1
ATOM 3188 C C . ARG A 1 393 ? -20.533 3.910 56.591 1.00 87.12 393 ARG A C 1
ATOM 3190 O O . ARG A 1 393 ? -21.065 4.371 57.596 1.00 87.12 393 ARG A O 1
ATOM 3197 N N . GLU A 1 394 ? -19.675 2.891 56.651 1.00 87.00 394 GLU A N 1
ATOM 3198 C CA . GLU A 1 394 ? -19.297 2.237 57.915 1.00 87.00 394 GLU A CA 1
ATOM 3199 C C . GLU A 1 394 ? -18.635 3.213 58.905 1.00 87.00 394 GLU A C 1
ATOM 3201 O O . GLU A 1 394 ? -18.912 3.182 60.108 1.00 87.00 394 GLU A O 1
ATOM 3206 N N . LEU A 1 395 ? -17.755 4.094 58.417 1.00 83.38 395 LEU A N 1
ATOM 3207 C CA . LEU A 1 395 ? -17.102 5.117 59.238 1.00 83.38 395 LEU A CA 1
ATOM 3208 C C . LEU A 1 395 ? -18.095 6.166 59.744 1.00 83.38 395 LEU A C 1
ATOM 3210 O O . LEU A 1 395 ? -18.015 6.560 60.909 1.00 83.38 395 LEU A O 1
ATOM 3214 N N . GLU A 1 396 ? -19.031 6.605 58.903 1.00 83.56 396 GLU A N 1
ATOM 3215 C CA . GLU A 1 396 ? -20.097 7.532 59.290 1.00 83.56 396 GLU A CA 1
ATOM 3216 C C . GLU A 1 396 ? -20.996 6.932 60.376 1.00 83.56 396 GLU A C 1
ATOM 3218 O O . GLU A 1 396 ? -21.235 7.577 61.400 1.00 83.56 396 GLU A O 1
ATOM 3223 N N . GLU A 1 397 ? -21.429 5.678 60.215 1.00 84.00 397 GLU A N 1
ATOM 3224 C CA . GLU A 1 397 ? -22.231 4.975 61.221 1.00 84.00 397 GLU A CA 1
ATOM 3225 C C . GLU A 1 397 ? -21.478 4.803 62.542 1.00 84.00 397 GLU A C 1
ATOM 3227 O O . GLU A 1 397 ? -22.037 5.054 63.613 1.00 84.00 397 GLU A O 1
ATOM 3232 N N . LYS A 1 398 ? -20.190 4.446 62.488 1.00 83.81 398 LYS A N 1
ATOM 3233 C CA . LYS A 1 398 ? -19.358 4.254 63.683 1.00 83.81 398 LYS A CA 1
ATOM 3234 C C . LYS A 1 398 ? -19.032 5.564 64.406 1.00 83.81 398 LYS A C 1
ATOM 3236 O O . LYS A 1 398 ? -18.891 5.561 65.629 1.00 83.81 398 LYS A O 1
ATOM 3241 N N . ASN A 1 399 ? -18.925 6.680 63.683 1.00 81.44 399 ASN A N 1
ATOM 3242 C CA . ASN A 1 399 ? -18.641 7.999 64.260 1.00 81.44 399 ASN A CA 1
ATOM 3243 C C . ASN A 1 399 ? -19.899 8.740 64.740 1.00 81.44 399 ASN A C 1
ATOM 3245 O O . ASN A 1 399 ? -19.787 9.655 65.562 1.00 81.44 399 ASN A O 1
ATOM 3249 N N . LYS A 1 400 ? -21.095 8.331 64.298 1.00 79.38 400 LYS A N 1
ATOM 3250 C CA . LYS A 1 400 ? -22.387 8.918 64.692 1.00 79.38 400 LYS A CA 1
ATOM 3251 C C . LYS A 1 400 ? -22.591 9.027 66.218 1.00 79.38 400 LYS A C 1
ATOM 3253 O O . LYS A 1 400 ? -22.943 10.116 66.673 1.00 79.38 400 LYS A O 1
ATOM 3258 N N . PRO A 1 401 ? -22.303 7.993 67.042 1.00 77.56 401 PRO A N 1
ATOM 3259 C CA . PRO A 1 401 ? -22.456 8.077 68.498 1.00 77.56 401 PRO A CA 1
ATOM 3260 C C . PRO A 1 401 ? -21.455 9.046 69.138 1.00 77.56 401 PRO A C 1
ATOM 3262 O O . PRO A 1 401 ? -21.783 9.757 70.085 1.00 77.56 401 PRO A O 1
ATOM 3265 N N . MET A 1 402 ? -20.228 9.103 68.608 1.00 75.56 402 MET A N 1
ATOM 3266 C CA . MET A 1 402 ? -19.169 9.977 69.115 1.00 75.56 402 MET A CA 1
ATOM 3267 C C . MET A 1 402 ? -19.492 11.453 68.841 1.00 75.56 402 MET A C 1
ATOM 3269 O O . MET A 1 402 ? -19.347 12.292 69.730 1.00 75.56 402 MET A O 1
ATOM 3273 N N . LEU A 1 403 ? -19.988 11.761 67.638 1.00 71.38 403 LEU A N 1
ATOM 3274 C CA . LEU A 1 403 ? -20.455 13.098 67.262 1.00 71.38 403 LEU A CA 1
ATOM 3275 C C . LEU A 1 403 ? -21.657 13.541 68.104 1.00 71.38 403 LEU A C 1
ATOM 3277 O O . LEU A 1 403 ? -21.701 14.693 68.536 1.00 71.38 403 LEU A O 1
ATOM 3281 N N . GLN A 1 404 ? -22.584 12.629 68.401 1.00 73.81 404 GLN A N 1
ATOM 3282 C CA . GLN A 1 404 ? -23.732 12.904 69.265 1.00 73.81 404 GLN A CA 1
ATOM 3283 C C . GLN A 1 404 ? -23.302 13.225 70.707 1.00 73.81 404 GLN A C 1
ATOM 3285 O O . GLN A 1 404 ? -23.725 14.237 71.261 1.00 73.81 404 GLN A O 1
ATOM 3290 N N . MET A 1 405 ? -22.356 12.464 71.263 1.00 76.06 405 MET A N 1
ATOM 3291 C CA . MET A 1 405 ? -21.752 12.749 72.573 1.00 76.06 405 MET A CA 1
ATOM 3292 C C . MET A 1 405 ? -21.042 14.114 72.632 1.00 76.06 405 MET A C 1
ATOM 3294 O O . MET A 1 405 ? -21.082 14.805 73.651 1.00 76.06 405 MET A O 1
ATOM 3298 N N . VAL A 1 406 ? -20.341 14.503 71.562 1.00 75.31 406 VAL A N 1
ATOM 3299 C CA . VAL A 1 406 ? -19.677 15.815 71.476 1.00 75.31 406 VAL A CA 1
ATOM 3300 C C . VAL A 1 406 ? -20.712 16.935 71.386 1.00 75.31 406 VAL A C 1
ATOM 3302 O O . VAL A 1 406 ? -20.568 17.946 72.072 1.00 75.31 406 VAL A O 1
ATOM 3305 N N . TYR A 1 407 ? -21.766 16.749 70.591 1.00 73.81 407 TYR A N 1
ATOM 3306 C CA . TYR A 1 407 ? -22.859 17.708 70.459 1.00 73.81 407 TYR A CA 1
ATOM 3307 C C . TYR A 1 407 ? -23.569 17.948 71.799 1.00 73.81 407 TYR A C 1
ATOM 3309 O O . TYR A 1 407 ? -23.706 19.098 72.217 1.00 73.81 407 TYR A O 1
ATOM 3317 N N . GLU A 1 408 ? -23.921 16.883 72.523 1.00 75.38 408 GLU A N 1
ATOM 3318 C CA . GLU A 1 408 ? -24.533 16.961 73.857 1.00 75.38 408 GLU A CA 1
ATOM 3319 C C . GLU A 1 408 ? -23.644 17.735 74.846 1.00 75.38 408 GLU A C 1
ATOM 3321 O O . GLU A 1 408 ? -24.103 18.687 75.480 1.00 75.38 408 GLU A O 1
ATOM 3326 N N . LYS A 1 409 ? -22.338 17.436 74.892 1.00 76.19 409 LYS A N 1
ATOM 3327 C CA . LYS A 1 409 ? -21.373 18.157 75.748 1.00 76.19 409 LYS A CA 1
ATOM 3328 C C . LYS A 1 409 ? -21.210 19.638 75.394 1.00 76.19 409 LYS A C 1
ATOM 3330 O O . LYS A 1 409 ? -20.914 20.454 76.270 1.00 76.19 409 LYS A O 1
ATOM 3335 N N . VAL A 1 410 ? -21.336 20.005 74.119 1.00 73.00 410 VAL A N 1
ATOM 3336 C CA . VAL A 1 410 ? -21.258 21.406 73.673 1.00 73.00 410 VAL A CA 1
ATOM 3337 C C . VAL A 1 410 ? -22.538 22.161 74.029 1.00 73.00 410 VAL A C 1
ATOM 3339 O O . VAL A 1 410 ? -22.461 23.314 74.455 1.00 73.00 410 VAL A O 1
ATOM 3342 N N . MET A 1 411 ? -23.700 21.517 73.906 1.00 72.38 411 MET A N 1
ATOM 3343 C CA . MET A 1 411 ? -24.986 22.104 74.286 1.00 72.38 411 MET A CA 1
ATOM 3344 C C . MET A 1 411 ? -25.094 22.300 75.806 1.00 72.38 411 MET A C 1
ATOM 3346 O O . MET A 1 411 ? -25.518 23.368 76.244 1.00 72.38 411 MET A O 1
ATOM 3350 N N . GLU A 1 412 ? -24.596 21.360 76.616 1.00 71.44 412 GLU A N 1
ATOM 3351 C CA . GLU A 1 412 ? -24.493 21.525 78.077 1.00 71.44 412 GLU A CA 1
ATOM 3352 C C . GLU A 1 412 ? -23.589 22.697 78.494 1.00 71.44 412 GLU A C 1
ATOM 3354 O O . GLU A 1 412 ? -23.842 23.346 79.508 1.00 71.44 412 GLU A O 1
ATOM 3359 N N . LYS A 1 413 ? -22.541 23.000 77.715 1.00 65.25 413 LYS A N 1
ATOM 3360 C CA . LYS A 1 413 ? -21.646 24.143 77.967 1.00 65.25 413 LYS A CA 1
ATOM 3361 C C . LYS A 1 413 ? -22.214 25.495 77.533 1.00 65.25 413 LYS A C 1
ATOM 3363 O O . LYS A 1 413 ? -21.724 26.506 78.018 1.00 65.25 413 LYS A O 1
ATOM 3368 N N . LYS A 1 414 ? -23.186 25.530 76.616 1.00 61.56 414 LYS A N 1
ATOM 3369 C CA . LYS A 1 414 ? -23.840 26.767 76.144 1.00 61.56 414 LYS A CA 1
ATOM 3370 C C . LYS A 1 414 ? -25.118 27.119 76.917 1.00 61.56 414 LYS A C 1
ATOM 3372 O O . LYS A 1 414 ? -25.612 28.231 76.771 1.00 61.56 414 LYS A O 1
ATOM 3377 N N . GLY A 1 415 ? -25.660 26.178 77.693 1.00 57.53 415 GLY A N 1
ATOM 3378 C CA . GLY A 1 415 ? -26.830 26.367 78.561 1.00 57.53 415 GLY A CA 1
ATOM 3379 C C . GLY A 1 415 ? -26.508 26.757 80.013 1.00 57.53 415 GLY A C 1
ATOM 3380 O O . GLY A 1 415 ? -27.410 26.748 80.848 1.00 57.53 415 GLY A O 1
ATOM 3381 N N . LYS A 1 416 ? -25.245 27.066 80.318 1.00 48.25 416 LYS A N 1
ATOM 3382 C CA . LYS A 1 416 ? -24.760 27.672 81.567 1.00 48.25 416 LYS A CA 1
ATOM 3383 C C . LYS A 1 416 ? -24.108 29.002 81.231 1.00 48.25 416 LYS A C 1
ATOM 3385 O O . LYS A 1 416 ? -24.190 29.904 82.090 1.00 48.25 416 LYS A O 1
#

Radius of gyration: 29.89 Å; Cα contacts (8 Å, |Δi|>4): 726; chains: 1; bounding box: 64×58×108 Å

Mean predicted aligned error: 15.94 Å

Foldseek 3Di:
DKDFPDKDWPVLFPQLQIWIWTWIDDPNATKIFIARPHPNVPVLQVVQQVCQVVVQVLLPVDLEHEFDWDQDPGTIITHDDDFDFLLNVLLVCLVVVVLVVSLVVLLVVLVSLCVSFFDAFADDDPVLCQQQNDFDDDRGFGGDQKDQLQQARRQWGVDRSIYRHDRSRMDRHGDGSLLSSLSNLCVSQVPDVSNCSSPSVVSCVSVVNDPSNNVRSVSSVVSNVCSGSPPPQRPVNVVPVVDPPDDDDPFPQPFKKKKFFDAPVQDTDPVRIDIDTQGNQKDWDKDWHDLRGFWMKIFSHFAFKKKQWPAKAFVNHGWDCPQKDWVCWDDDDRMIGHLDTRTMTIGGGDPNRGTMITTIMGIGHDHSVVSNVVVVVVVVVVVVVVVVVVVVVVVCVVCVVVVVVVVVVVVVVVVD

Secondary structure (DSSP, 8-state):
--EEEEEEE-TTS-TTT-EEEEEEEETTEEEEEEEESSGGGHHHHHHHHHHHHHHHHHGGGTTEEEPPEEEETTEEEEE-----BHHHHHHHHHHTT-HHHHHHHHHHHHHHHHHHH-SEE----HHHHHHH-S----TT-EE-SSEES---GGGEE--SSEEE---SSEESS---HHHHHHHHHHHHHTT-GGGGGG-HHHHHHHHT--HHHHHHHHHHHHHHHHHHHTT---HHHHHHHSSTT-------EEEEEEEEEE-TT--EEEEEEEEEEEETTEEEEEEEPPTT--EEEEE--SS-EEEEEEEEEETTEEPP-TT-B-TTEEEETTEEEE-SSS--EEEEEPPTT--EEEEEEEEEE--HHHHHHHHHHHHHHHHHHHHHHHHHHHHHHHHHHHHHHHHHHHHHHH--

Nearest PDB structures (foldseek):
  3d7u-assembly2_C  TM=4.578E-01  e=2.009E-04  Homo sapiens
  4yjp-assembly1_A  TM=4.169E-01  e=3.162E-04  Homo sapiens
  5w86-assembly3_C  TM=4.823E-01  e=4.801E-03  Homo sapiens
  6egd-assembly1_D  TM=4.087E-01  e=3.298E-02  Homo sapiens
  4knb-assembly1_A  TM=3.725E-01  e=1.911E-01  Homo sapiens

Solvent-accessible surface area (backbone atoms only — not comparable to full-atom values): 22281 Å² total; per-residue (Å²): 128,72,43,77,79,45,77,48,72,41,70,55,30,19,58,45,65,11,32,36,40,33,36,34,38,47,96,92,43,60,30,34,37,39,27,56,72,36,83,67,6,48,66,56,54,59,49,44,65,55,41,40,66,57,50,36,65,60,25,72,88,50,68,48,37,51,49,56,70,46,84,49,99,84,36,39,35,30,68,59,79,94,62,58,23,47,41,58,53,39,50,53,30,40,75,72,65,37,46,67,61,33,42,53,51,53,51,52,52,49,52,53,52,43,70,51,25,54,73,42,81,43,58,93,46,72,68,39,34,67,40,32,37,94,64,84,73,75,91,80,44,29,6,28,68,63,44,61,66,38,66,31,38,77,32,30,28,69,50,92,58,29,30,34,62,50,49,77,53,53,39,69,58,49,49,48,30,67,50,46,53,46,50,27,50,50,61,51,40,77,72,39,78,82,41,56,86,62,35,71,68,59,54,32,55,78,70,69,50,47,73,70,53,50,58,36,43,54,48,26,49,54,30,34,53,46,54,46,16,56,91,43,74,32,70,82,55,45,58,40,68,79,40,88,84,52,79,93,65,96,60,59,64,75,40,51,31,37,36,32,44,10,35,91,86,61,58,70,45,83,92,45,49,51,78,44,69,19,46,74,36,34,37,78,47,76,44,82,47,58,83,73,42,32,20,35,29,44,24,80,24,59,56,20,30,37,36,38,50,80,38,50,20,44,72,83,42,73,54,61,62,86,68,43,44,36,72,67,43,47,76,58,91,55,33,38,40,25,42,33,72,60,23,47,42,30,51,28,60,43,62,90,81,46,48,35,39,39,37,31,36,39,51,44,80,50,61,44,69,59,42,46,50,53,51,53,53,50,54,50,50,54,51,49,52,54,52,51,51,51,52,50,52,54,50,51,62,68,43,47,64,58,52,50,54,51,50,53,58,53,50,62,64,72,75,110

Sequence (416 aa):
MAEIIYSKYSNERSRRFAIRTDILEENKKRWLQKKALYPEGKEHMDNLASWNSRLNAVYEKVPFVCNKCEIVEDGVKFEYLDAESLSEHLDSMLQRGEIQAAFDRLVEFLKQVRLVYSQKPFEVTAEFQQVFGNVTLPSQLMCAEITNIDIVCDNVMLTEPITLLDYEWTFEFPVPCEYVLYRIIHYYIQTNSIRTPLNEEKLYQELGISEALQSSFAQMEKAFQGYITGSHVPMREMYGVMTPGMSSFSVETTGLLQVYFGDEEGRYYEPFSAKRPIMTRHADYTIDLPPECRKIRIDPGDQPCMVHIKKLAFDGQTASMDEAEVPDGFIHGSWALISRPDPHIKDIAVPQGAKQLTMQLEIYLENQDMLACLQDLQKENARLNVLVEQRTRELEEKNKPMLQMVYEKVMEKKGK

pLDDT: mean 86.18, std 14.08, range [26.11, 98.38]